Protein AF-A0AA36GPJ8-F1 (afdb_monomer_lite)

Sequence (557 aa):
MNWGPDTWRPYGQWTTEGPLRNTTWRPGPSGLHSSYLNSRSGFELRRTAYHPHPYAGVSFFNQTIPTPHADLPHHRSEFREARATITRGLFADFSENSIPDPLILNCEISAQKVDISWKPPTHLKTIRYLLEVQDKESGRKWVFDQSWAQTQRELRTTPGNTYCIRLECENVKDNSVIAAVYKEIKAVFSYDEMKQMYFKCVNFVGTQMQAFEVLYRCKPREYWDEIHACRDDIMEKYIKDNNGQPANRINGLISGLFFSARVYADGSLPTHSPFGNVRMLVPPGALLDPALNNFYFADFYCNYYTHYVTVVICRKGSETDNYCYTRLYQMNPEDNPFLTVIPPPHPHYPPTYWVNAGVWVEIYYTEDVPLWWGRFDNIQTTGAGTSKIGGLPNNKHCERCNLYPVPYPDEVVTLDDETGHGAGVADITVAEDTLNSTFRVLMNERKGDAAEEWEDVAEVICSLVDQVCEMDNEPKCSTSTSDANIDAALNTMDKELEKCRDLMVKKAANMLKEAVESIREERARIERSIKHVTLLQKLYGSRPPLLTAGGVSHSSP

Structure (mmCIF, N/CA/C/O backbone):
data_AF-A0AA36GPJ8-F1
#
_entry.id   AF-A0AA36GPJ8-F1
#
loop_
_atom_site.group_PDB
_atom_site.id
_atom_site.type_symbol
_atom_site.label_atom_id
_atom_site.label_alt_id
_atom_site.label_comp_id
_atom_site.label_asym_id
_atom_site.label_entity_id
_atom_site.label_seq_id
_atom_site.pdbx_PDB_ins_code
_atom_site.Cartn_x
_atom_site.Cartn_y
_atom_site.Cartn_z
_atom_site.occupancy
_atom_site.B_iso_or_equiv
_atom_site.auth_seq_id
_atom_site.auth_comp_id
_atom_site.auth_asym_id
_atom_site.auth_atom_id
_atom_site.pdbx_PDB_model_num
ATOM 1 N N . MET A 1 1 ? -32.977 -2.530 -13.465 1.00 28.33 1 MET A N 1
ATOM 2 C CA . MET A 1 1 ? -33.242 -3.471 -12.356 1.00 28.33 1 MET A CA 1
ATOM 3 C C . MET A 1 1 ? -32.530 -2.913 -11.140 1.00 28.33 1 MET A C 1
ATOM 5 O O . MET A 1 1 ? -31.311 -2.835 -11.168 1.00 28.33 1 MET A O 1
ATOM 9 N N . ASN A 1 2 ? -33.290 -2.421 -10.162 1.00 21.95 2 ASN A N 1
ATOM 10 C CA . ASN A 1 2 ? -32.754 -1.836 -8.933 1.00 21.95 2 ASN A CA 1
ATOM 11 C C . ASN A 1 2 ? -32.387 -2.962 -7.964 1.00 21.95 2 ASN A C 1
ATOM 13 O O . ASN A 1 2 ? -33.254 -3.765 -7.627 1.00 21.95 2 ASN A O 1
ATOM 17 N N . TRP A 1 3 ? -31.136 -2.996 -7.513 1.00 26.33 3 TRP A N 1
ATOM 18 C CA . TRP A 1 3 ? -30.706 -3.814 -6.382 1.00 26.33 3 TRP A CA 1
ATOM 19 C C . TRP A 1 3 ? -30.474 -2.875 -5.199 1.00 26.33 3 TRP A C 1
ATOM 21 O O . TRP A 1 3 ? -29.687 -1.936 -5.300 1.00 26.33 3 TRP A O 1
ATOM 31 N N . GLY A 1 4 ? -31.248 -3.072 -4.131 1.00 23.95 4 GLY A N 1
ATOM 32 C CA . GLY A 1 4 ? -31.147 -2.296 -2.898 1.00 23.95 4 GLY A CA 1
ATOM 33 C C . GLY A 1 4 ? -29.924 -2.692 -2.061 1.00 23.95 4 GLY A C 1
ATOM 34 O O . GLY A 1 4 ? -29.412 -3.804 -2.218 1.00 23.95 4 GLY A O 1
ATOM 35 N N . PRO A 1 5 ? -29.457 -1.803 -1.170 1.00 25.84 5 PRO A N 1
ATOM 36 C CA . PRO A 1 5 ? -28.436 -2.117 -0.188 1.00 25.84 5 PRO A CA 1
ATOM 37 C C . PRO A 1 5 ? -29.128 -2.828 0.973 1.00 25.84 5 PRO A C 1
ATOM 39 O O . PRO A 1 5 ? -30.003 -2.235 1.582 1.00 25.84 5 PRO A O 1
ATOM 42 N N . ASP A 1 6 ? -28.832 -4.109 1.185 1.00 28.61 6 ASP A N 1
ATOM 43 C CA . ASP A 1 6 ? -28.934 -4.822 2.471 1.00 28.61 6 ASP A CA 1
ATOM 44 C C . ASP A 1 6 ? -29.019 -6.324 2.201 1.00 28.61 6 ASP A C 1
ATOM 46 O O . ASP A 1 6 ? -30.068 -6.869 1.869 1.00 28.61 6 ASP A O 1
ATOM 50 N N . THR A 1 7 ? -27.876 -7.002 2.303 1.00 25.31 7 THR A N 1
ATOM 51 C CA . THR A 1 7 ? -27.748 -8.419 2.702 1.00 25.31 7 THR A CA 1
ATOM 52 C C . THR A 1 7 ? -26.260 -8.738 2.867 1.00 25.31 7 THR A C 1
ATOM 54 O O . THR A 1 7 ? -25.672 -9.545 2.154 1.00 25.31 7 THR A O 1
ATOM 57 N N . TRP A 1 8 ? -25.618 -8.074 3.830 1.00 26.31 8 TRP A N 1
ATOM 58 C CA . TRP A 1 8 ? -24.329 -8.524 4.352 1.00 26.31 8 TRP A CA 1
ATOM 59 C C . TRP A 1 8 ? -24.583 -9.647 5.365 1.00 26.31 8 TRP A C 1
ATOM 61 O O . TRP A 1 8 ? -25.318 -9.457 6.333 1.00 26.31 8 TRP A O 1
ATOM 71 N N . ARG A 1 9 ? -24.000 -10.830 5.140 1.00 23.62 9 ARG A N 1
ATOM 72 C CA . ARG A 1 9 ? -23.924 -11.899 6.149 1.00 23.62 9 ARG A CA 1
ATOM 73 C C . ARG A 1 9 ? -22.586 -11.775 6.894 1.00 23.62 9 ARG A C 1
ATOM 75 O O . ARG A 1 9 ? -21.575 -11.563 6.229 1.00 23.62 9 ARG A O 1
ATOM 82 N N . PRO A 1 10 ? -22.543 -11.909 8.232 1.00 26.97 10 PRO A N 1
ATOM 83 C CA . PRO A 1 10 ? -21.288 -11.887 8.972 1.00 26.97 10 PRO A CA 1
ATOM 84 C C . PRO A 1 10 ? -20.479 -13.163 8.723 1.00 26.97 10 PRO A C 1
ATOM 86 O O . PRO A 1 10 ? -21.039 -14.253 8.592 1.00 26.97 10 PRO A O 1
ATOM 89 N N . TYR A 1 11 ? -19.157 -13.001 8.696 1.00 29.98 11 TYR A N 1
ATOM 90 C CA . TYR A 1 11 ? -18.178 -14.081 8.674 1.00 29.98 11 TYR A CA 1
ATOM 91 C C . TYR A 1 11 ? -18.411 -15.078 9.816 1.00 29.98 11 TYR A C 1
ATOM 93 O O . TYR A 1 11 ? -18.603 -14.697 10.973 1.00 29.98 11 TYR A O 1
ATOM 101 N N . GLY A 1 12 ? -18.372 -16.364 9.464 1.00 24.89 12 GLY A N 1
ATOM 102 C CA . GLY A 1 12 ? -18.294 -17.466 10.410 1.00 24.89 12 GLY A CA 1
ATOM 103 C C . GLY A 1 12 ? -16.998 -17.409 11.217 1.00 24.89 12 GLY A C 1
ATOM 104 O O . GLY A 1 12 ? -15.948 -17.003 10.722 1.00 24.89 12 GLY A O 1
ATOM 105 N N . GLN A 1 13 ? -17.130 -17.803 12.479 1.00 24.88 13 GLN A N 1
ATOM 106 C CA . GLN A 1 13 ? -16.086 -17.911 13.488 1.00 24.88 13 GLN A CA 1
ATOM 107 C C . GLN A 1 13 ? -14.870 -18.683 12.962 1.00 24.88 13 GLN A C 1
ATOM 109 O O . GLN A 1 13 ? -14.983 -19.860 12.624 1.00 24.88 13 GLN A O 1
ATOM 114 N N . TRP A 1 14 ? -13.704 -18.038 12.963 1.00 27.98 14 TRP A N 1
ATOM 115 C CA . TRP A 1 14 ? -12.430 -18.741 12.903 1.00 27.98 14 TRP A CA 1
ATOM 116 C C . TRP A 1 14 ? -11.998 -19.097 14.320 1.00 27.98 14 TRP A C 1
ATOM 118 O O . TRP A 1 14 ? -11.825 -18.239 15.186 1.00 27.98 14 TRP A O 1
ATOM 128 N N . THR A 1 15 ? -11.866 -20.398 14.543 1.00 23.52 15 THR A N 1
ATOM 129 C CA . THR A 1 15 ? -11.144 -20.996 15.656 1.00 23.52 15 THR A CA 1
ATOM 130 C C . THR A 1 15 ? -9.688 -20.539 15.632 1.00 23.52 15 THR A C 1
ATOM 132 O O . THR A 1 15 ? -9.060 -20.469 14.580 1.00 23.52 15 THR A O 1
ATOM 135 N N . THR A 1 16 ? -9.166 -20.234 16.815 1.00 26.42 16 THR A N 1
ATOM 136 C CA . THR A 1 16 ? -7.776 -19.876 17.095 1.00 26.42 16 THR A CA 1
ATOM 137 C C . THR A 1 16 ? -6.805 -20.971 16.647 1.00 26.42 16 THR A C 1
ATOM 139 O O . THR A 1 16 ? -6.564 -21.920 17.391 1.00 26.42 16 THR A O 1
ATOM 142 N N . GLU A 1 17 ? -6.197 -20.806 15.477 1.00 22.75 17 GLU A N 1
ATOM 143 C CA . GLU A 1 17 ? -4.884 -21.371 15.169 1.00 22.75 17 GLU A CA 1
ATOM 144 C C . GLU A 1 17 ? -3.900 -20.204 15.028 1.00 22.75 17 GLU A C 1
ATOM 146 O O . GLU A 1 17 ? -4.160 -19.224 14.332 1.00 22.75 17 GLU A O 1
ATOM 151 N N . GLY A 1 18 ? -2.830 -20.252 15.824 1.00 25.39 18 GLY A N 1
ATOM 152 C CA . GLY A 1 18 ? -1.872 -19.162 15.985 1.00 25.39 18 GLY A CA 1
ATOM 153 C C . GLY A 1 18 ? -1.032 -18.880 14.732 1.00 25.39 18 GLY A C 1
ATOM 154 O O . GLY A 1 18 ? -1.095 -19.616 13.748 1.00 25.39 18 GLY A O 1
ATOM 155 N N . PRO A 1 19 ? -0.204 -17.822 14.765 1.00 25.02 19 PRO A N 1
ATOM 156 C CA . PRO A 1 19 ? 0.625 -17.439 13.632 1.00 25.02 19 PRO A CA 1
ATOM 157 C C . PRO A 1 19 ? 1.627 -18.555 13.318 1.00 25.02 19 PRO A C 1
ATOM 159 O O . PRO A 1 19 ? 2.519 -18.855 14.118 1.00 25.02 19 PRO A O 1
ATOM 162 N N . LEU A 1 20 ? 1.479 -19.169 12.142 1.00 23.58 20 LEU A N 1
ATOM 163 C CA . LEU A 1 20 ? 2.480 -20.066 11.580 1.00 23.58 20 LEU A CA 1
ATOM 164 C C . LEU A 1 20 ? 3.779 -19.277 11.394 1.00 23.58 20 LEU A C 1
ATOM 166 O O . LEU A 1 20 ? 3.882 -18.351 10.590 1.00 23.58 20 LEU A O 1
ATOM 170 N N . ARG A 1 21 ? 4.770 -19.647 12.203 1.00 26.72 21 ARG A N 1
ATOM 171 C CA . ARG A 1 21 ? 6.153 -19.196 12.103 1.00 26.72 21 ARG A CA 1
ATOM 172 C C . ARG A 1 21 ? 6.705 -19.617 10.741 1.00 26.72 21 ARG A C 1
ATOM 174 O O . ARG A 1 21 ? 6.877 -20.807 10.500 1.00 26.72 21 ARG A O 1
ATOM 181 N N . ASN A 1 22 ? 7.047 -18.655 9.889 1.00 26.55 22 ASN A N 1
ATOM 182 C CA . ASN A 1 22 ? 7.908 -18.911 8.738 1.00 26.55 22 ASN A CA 1
ATOM 183 C C . ASN A 1 22 ? 9.349 -19.068 9.241 1.00 26.55 22 ASN A C 1
ATOM 185 O O . ASN A 1 22 ? 10.052 -18.087 9.475 1.00 26.55 22 ASN A O 1
ATOM 189 N N . THR A 1 23 ? 9.770 -20.313 9.459 1.00 27.08 23 THR A N 1
ATOM 190 C CA . THR A 1 23 ? 11.176 -20.666 9.669 1.00 27.08 23 THR A CA 1
ATOM 191 C C . THR A 1 23 ? 11.819 -21.078 8.355 1.00 27.08 23 THR A C 1
ATOM 193 O O . THR A 1 23 ? 11.306 -21.905 7.609 1.00 27.08 23 THR A O 1
ATOM 196 N N . THR A 1 24 ? 12.975 -20.489 8.126 1.00 27.41 24 THR A N 1
ATOM 197 C CA . THR A 1 24 ? 13.921 -20.675 7.039 1.00 27.41 24 THR A CA 1
ATOM 198 C C . THR A 1 24 ? 14.596 -22.061 6.966 1.00 27.41 24 THR A C 1
ATOM 200 O O . THR A 1 24 ? 14.817 -22.714 7.982 1.00 27.41 24 THR A O 1
ATOM 203 N N . TRP A 1 25 ? 15.023 -22.410 5.741 1.00 27.30 25 TRP A N 1
ATOM 204 C CA . TRP A 1 25 ? 16.196 -23.213 5.327 1.00 27.30 25 TRP A CA 1
ATOM 205 C C . TRP A 1 25 ? 16.414 -24.641 5.885 1.00 27.30 25 TRP A C 1
ATOM 207 O O . TRP A 1 25 ? 16.981 -24.820 6.960 1.00 27.30 25 TRP A O 1
ATOM 217 N N . ARG A 1 26 ? 16.152 -25.656 5.039 1.00 26.22 26 ARG A N 1
ATOM 218 C CA . ARG A 1 26 ? 17.017 -26.829 4.722 1.00 26.22 26 ARG A CA 1
ATOM 219 C C . ARG A 1 26 ? 16.380 -27.649 3.577 1.00 26.22 26 ARG A C 1
ATOM 221 O O . ARG A 1 26 ? 15.192 -27.941 3.673 1.00 26.22 26 ARG A O 1
ATOM 228 N N . PRO A 1 27 ? 17.120 -28.075 2.534 1.00 30.73 27 PRO A N 1
ATOM 229 C CA . PRO A 1 27 ? 16.585 -28.974 1.515 1.00 30.73 27 PRO A CA 1
ATOM 230 C C . PRO A 1 27 ? 16.753 -30.440 1.941 1.00 30.73 27 PRO A C 1
ATOM 232 O O . PRO A 1 27 ? 17.835 -30.861 2.354 1.00 30.73 27 PRO A O 1
ATOM 235 N N . GLY A 1 28 ? 15.680 -31.221 1.821 1.00 25.05 28 GLY A N 1
ATOM 236 C CA . GLY A 1 28 ? 15.678 -32.682 1.921 1.00 25.05 28 GLY A CA 1
ATOM 237 C C . GLY A 1 28 ? 15.035 -33.287 0.664 1.00 25.05 28 GLY A C 1
ATOM 238 O O . GLY A 1 28 ? 14.145 -32.656 0.095 1.00 25.05 28 GLY A O 1
ATOM 239 N N . PRO A 1 29 ? 15.501 -34.448 0.172 1.00 29.59 29 PRO A N 1
ATOM 240 C CA . PRO A 1 29 ? 15.314 -34.835 -1.221 1.00 29.59 29 PRO A CA 1
ATOM 241 C C . PRO A 1 29 ? 14.025 -35.624 -1.494 1.00 29.59 29 PRO A C 1
ATOM 243 O O . PRO A 1 29 ? 13.555 -36.403 -0.669 1.00 29.59 29 PRO A O 1
ATOM 246 N N . SER A 1 30 ? 13.598 -35.512 -2.756 1.00 29.86 30 SER A N 1
ATOM 247 C CA . SER A 1 30 ? 12.789 -36.450 -3.552 1.00 29.86 30 SER A CA 1
ATOM 248 C C . SER A 1 30 ? 11.311 -36.674 -3.194 1.00 29.86 30 SER A C 1
ATOM 250 O O . SER A 1 30 ? 10.988 -37.374 -2.244 1.00 29.86 30 SER A O 1
ATOM 252 N N . GLY A 1 31 ? 10.442 -36.294 -4.140 1.00 26.23 31 GLY A N 1
ATOM 253 C CA . GLY A 1 31 ? 9.678 -37.305 -4.878 1.00 26.23 31 GLY A CA 1
ATOM 254 C C . GLY A 1 31 ? 8.149 -37.206 -4.851 1.00 26.23 31 GLY A C 1
ATOM 255 O O . GLY A 1 31 ? 7.532 -37.378 -3.811 1.00 26.23 31 GLY A O 1
ATOM 256 N N . LEU A 1 32 ? 7.598 -37.135 -6.071 1.00 26.08 32 LEU A N 1
ATOM 257 C CA . LEU A 1 32 ? 6.275 -37.590 -6.537 1.00 26.08 32 LEU A CA 1
ATOM 258 C C . LEU A 1 32 ? 5.095 -36.598 -6.530 1.00 26.08 32 LEU A C 1
ATOM 260 O O . LEU A 1 32 ? 4.365 -36.423 -5.562 1.00 26.08 32 LEU A O 1
ATOM 264 N N . HIS A 1 33 ? 4.876 -36.072 -7.741 1.00 26.88 33 HIS A N 1
ATOM 265 C CA . HIS A 1 33 ? 3.625 -35.582 -8.318 1.00 26.88 33 HIS A CA 1
ATOM 266 C C . HIS A 1 33 ? 2.390 -36.439 -7.991 1.00 26.88 33 HIS A C 1
ATOM 268 O O . HIS A 1 33 ? 2.420 -37.660 -8.142 1.00 26.88 33 HIS A O 1
ATOM 274 N N . SER A 1 34 ? 1.249 -35.772 -7.785 1.00 26.25 34 SER A N 1
ATOM 275 C CA . SER A 1 34 ? -0.029 -36.218 -8.355 1.00 26.25 34 SER A CA 1
ATOM 276 C C . SER A 1 34 ? -0.964 -35.029 -8.576 1.00 26.25 34 SER A C 1
ATOM 278 O O . SER A 1 34 ? -1.409 -34.379 -7.635 1.00 26.25 34 SER A O 1
ATOM 280 N N . SER A 1 35 ? -1.277 -34.772 -9.841 1.00 26.02 35 SER A N 1
ATOM 281 C CA . SER A 1 35 ? -2.313 -33.859 -10.318 1.00 26.02 35 SER A CA 1
ATOM 282 C C . SER A 1 35 ? -3.684 -34.543 -10.297 1.00 26.02 35 SER A C 1
ATOM 284 O O . SER A 1 35 ? -3.787 -35.720 -10.633 1.00 26.02 35 SER A O 1
ATOM 286 N N . TYR A 1 36 ? -4.749 -33.805 -9.966 1.00 25.28 36 TYR A N 1
ATOM 287 C CA . TYR A 1 36 ? -6.121 -34.200 -10.305 1.00 25.28 36 TYR A CA 1
ATOM 288 C C . TYR A 1 36 ? -6.951 -32.994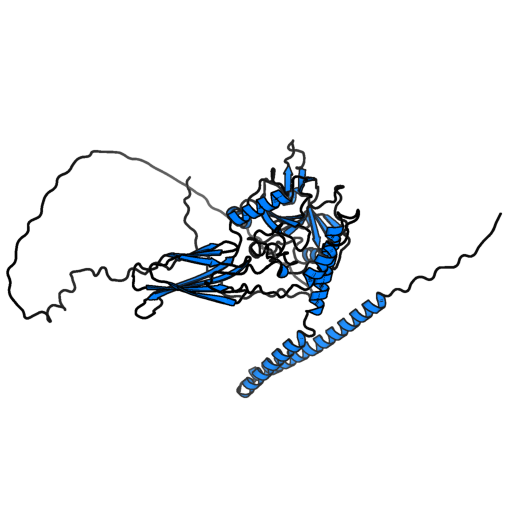 -10.760 1.00 25.28 36 TYR A C 1
ATOM 290 O O . TYR A 1 36 ? -7.217 -32.060 -10.010 1.00 25.28 36 TYR A O 1
ATOM 298 N N . LEU A 1 37 ? -7.352 -33.066 -12.029 1.00 25.42 37 LEU A N 1
ATOM 299 C CA . LEU A 1 37 ? -8.390 -32.284 -12.701 1.00 25.42 37 LEU A CA 1
ATOM 300 C C . LEU A 1 37 ? -9.774 -32.908 -12.448 1.00 25.42 37 LEU A C 1
ATOM 302 O O . LEU A 1 37 ? -9.873 -34.130 -12.403 1.00 25.42 37 LEU A O 1
ATOM 306 N N . ASN A 1 38 ? -10.826 -32.076 -12.387 1.00 27.28 38 ASN A N 1
ATOM 307 C CA . ASN A 1 38 ? -12.206 -32.306 -12.884 1.00 27.28 38 ASN A CA 1
ATOM 308 C C . ASN A 1 38 ? -13.022 -31.017 -12.609 1.00 27.28 38 ASN A C 1
ATOM 310 O O . ASN A 1 38 ? -13.070 -30.576 -11.471 1.00 27.28 38 ASN A O 1
ATOM 314 N N . SER A 1 39 ? -13.521 -30.214 -13.559 1.00 24.55 39 SER A N 1
ATOM 315 C CA . SER A 1 39 ? -14.475 -30.391 -14.678 1.00 24.55 39 SER A CA 1
ATOM 316 C C . SER A 1 39 ? -15.955 -30.662 -14.320 1.00 24.55 39 SER A C 1
ATOM 318 O O . SER A 1 39 ? -16.353 -31.802 -14.135 1.00 24.55 39 SER A O 1
ATOM 320 N N . ARG A 1 40 ? -16.753 -29.580 -14.452 1.00 27.27 40 ARG A N 1
ATOM 321 C CA . ARG A 1 40 ? -18.015 -29.403 -15.229 1.00 27.27 40 ARG A CA 1
ATOM 322 C C . ARG A 1 40 ? -19.423 -29.805 -14.720 1.00 27.27 40 ARG A C 1
ATOM 324 O O . ARG A 1 40 ? -19.670 -30.898 -14.231 1.00 27.27 40 ARG A O 1
ATOM 331 N N . SER A 1 41 ? -20.352 -28.939 -15.183 1.00 27.91 41 SER A N 1
ATOM 332 C CA . SER A 1 41 ? -21.809 -29.056 -15.474 1.00 27.91 41 SER A CA 1
ATOM 333 C C . SER A 1 41 ? -22.782 -28.719 -14.329 1.00 27.91 41 SER A C 1
ATOM 335 O O . SER A 1 41 ? -22.575 -29.161 -13.213 1.00 27.91 41 SER A O 1
ATOM 337 N N . GLY A 1 42 ? -23.848 -27.914 -14.469 1.00 24.28 42 GLY A N 1
ATOM 338 C CA . GLY A 1 42 ? -24.507 -27.268 -15.615 1.00 24.28 42 GLY A CA 1
ATOM 339 C C . GLY A 1 42 ? -25.914 -27.837 -15.835 1.00 24.28 42 GLY A C 1
ATOM 340 O O . GLY A 1 42 ? -25.991 -28.973 -16.272 1.00 24.28 42 GLY A O 1
ATOM 341 N N . PHE A 1 43 ? -26.990 -27.071 -15.579 1.00 25.98 43 PHE A N 1
ATOM 342 C CA . PHE A 1 43 ? -28.328 -27.274 -16.176 1.00 25.98 43 PHE A CA 1
ATOM 343 C C . PHE A 1 43 ? -29.230 -26.023 -16.042 1.00 25.98 43 PHE A C 1
ATOM 345 O O . PHE A 1 43 ? -29.501 -25.545 -14.943 1.00 25.98 43 PHE A O 1
ATOM 352 N N . GLU A 1 44 ? -29.707 -25.523 -17.188 1.00 26.38 44 GLU A N 1
ATOM 353 C CA . GLU A 1 44 ? -30.884 -24.656 -17.375 1.00 26.38 44 GLU A CA 1
ATOM 354 C C . GLU A 1 44 ? -32.162 -25.513 -17.523 1.00 26.38 44 GLU A C 1
ATOM 356 O O . GLU A 1 44 ? -32.064 -26.624 -18.038 1.00 26.38 44 GLU A O 1
ATOM 361 N N . LEU A 1 45 ? -33.358 -24.976 -17.210 1.00 28.77 45 LEU A N 1
ATOM 362 C CA . LEU A 1 45 ? -34.432 -24.679 -18.195 1.00 28.77 45 LEU A CA 1
ATOM 363 C C . LEU A 1 45 ? -35.782 -24.244 -17.550 1.00 28.77 45 LEU A C 1
ATOM 365 O O . LEU A 1 45 ? -36.348 -24.995 -16.768 1.00 28.77 45 LEU A O 1
ATOM 369 N N . ARG A 1 46 ? -36.329 -23.113 -18.062 1.00 28.27 46 ARG A N 1
ATOM 370 C CA . ARG A 1 46 ? -37.741 -22.809 -18.484 1.00 28.27 46 ARG A CA 1
ATOM 371 C C . ARG A 1 46 ? -38.930 -22.937 -17.497 1.00 28.27 46 ARG A C 1
ATOM 373 O O . ARG A 1 46 ? -38.945 -23.812 -16.659 1.00 28.27 46 ARG A O 1
ATOM 380 N N . ARG A 1 47 ? -40.084 -22.252 -17.645 1.00 27.25 47 ARG A N 1
ATOM 381 C CA . ARG A 1 47 ? -40.623 -21.007 -18.282 1.00 27.25 47 ARG A CA 1
ATOM 382 C C . ARG A 1 47 ? -42.160 -20.977 -17.989 1.00 27.25 47 ARG A C 1
ATOM 384 O O . ARG A 1 47 ? -42.689 -21.991 -17.563 1.00 27.25 47 ARG A O 1
ATOM 391 N N . THR A 1 48 ? -42.830 -19.871 -18.374 1.00 28.03 48 THR A N 1
ATOM 392 C CA . THR A 1 48 ? -44.294 -19.593 -18.580 1.00 28.03 48 THR A CA 1
ATOM 393 C C . THR A 1 48 ? -45.148 -19.246 -17.342 1.00 28.03 48 THR A C 1
ATOM 395 O O . THR A 1 48 ? -45.219 -20.063 -16.440 1.00 28.03 48 THR A O 1
ATOM 398 N N . ALA A 1 49 ? -45.732 -18.046 -17.137 1.00 27.27 49 ALA A N 1
ATOM 399 C CA . ALA A 1 49 ? -46.559 -17.089 -17.925 1.00 27.27 49 ALA A CA 1
ATOM 400 C C . ALA A 1 49 ? -48.085 -17.352 -17.838 1.00 27.27 49 ALA A C 1
ATOM 402 O O . ALA A 1 49 ? -48.495 -18.433 -18.229 1.00 27.27 49 ALA A O 1
ATOM 403 N N . TYR A 1 50 ? -48.887 -16.375 -17.357 1.00 26.19 50 TYR A N 1
ATOM 404 C CA . TYR A 1 50 ? -50.134 -15.814 -17.952 1.00 26.19 50 TYR A CA 1
ATOM 405 C C . TYR A 1 50 ? -50.874 -14.824 -16.993 1.00 26.19 50 TYR A C 1
ATOM 407 O O . TYR A 1 50 ? -50.924 -15.026 -15.786 1.00 26.19 50 TYR A O 1
ATOM 415 N N . HIS A 1 51 ? -51.392 -13.737 -17.588 1.00 27.00 51 HIS A N 1
ATOM 416 C CA . HIS A 1 51 ? -52.157 -12.550 -17.105 1.00 27.00 51 HIS A CA 1
ATOM 417 C C . HIS A 1 51 ? -53.655 -12.837 -16.739 1.00 27.00 51 HIS A C 1
ATOM 419 O O . HIS A 1 51 ? -54.011 -14.011 -16.810 1.00 27.00 51 HIS A O 1
ATOM 425 N N . PRO A 1 52 ? -54.613 -11.866 -16.556 1.00 44.00 52 PRO A N 1
ATOM 426 C CA . PRO A 1 52 ? -54.615 -10.427 -16.154 1.00 44.00 52 PRO A CA 1
ATOM 427 C C . PRO A 1 52 ? -55.707 -9.991 -15.101 1.00 44.00 52 PRO A C 1
ATOM 429 O O . PRO A 1 52 ? -56.613 -10.737 -14.759 1.00 44.00 52 PRO A O 1
ATOM 432 N N . HIS A 1 53 ? -55.603 -8.714 -14.677 1.00 30.44 53 HIS A N 1
ATOM 433 C CA . HIS A 1 53 ? -56.553 -7.694 -14.127 1.00 30.44 53 HIS A CA 1
ATOM 434 C C . HIS A 1 53 ? -58.073 -7.751 -14.494 1.00 30.44 53 HIS A C 1
ATOM 436 O O . HIS A 1 53 ? -58.378 -8.377 -15.508 1.00 30.44 53 HIS A O 1
ATOM 442 N N . PRO A 1 54 ? -59.028 -7.050 -13.789 1.00 44.62 54 PRO A N 1
ATOM 443 C CA . PRO A 1 54 ? -59.114 -5.561 -13.739 1.00 44.62 54 PRO A CA 1
ATOM 444 C C . PRO A 1 54 ? -59.809 -4.843 -12.533 1.00 44.62 54 PRO A C 1
ATOM 446 O O . PRO A 1 54 ? -60.181 -5.438 -11.530 1.00 44.62 54 PRO A O 1
ATOM 449 N N . TYR A 1 55 ? -59.880 -3.509 -12.693 1.00 29.92 55 TYR A N 1
ATOM 450 C CA . TYR A 1 55 ? -60.254 -2.341 -11.864 1.00 29.92 55 TYR A CA 1
ATOM 451 C C . TYR A 1 55 ? -61.667 -2.233 -11.238 1.00 29.92 55 TYR A C 1
ATOM 453 O O . TYR A 1 55 ? -62.637 -2.673 -11.843 1.00 29.92 55 TYR A O 1
ATOM 461 N N . ALA A 1 56 ? -61.758 -1.454 -10.138 1.00 28.97 56 ALA A N 1
ATOM 462 C CA . ALA A 1 56 ? -62.666 -0.307 -9.826 1.00 28.97 56 ALA A CA 1
ATOM 463 C C . ALA A 1 56 ? -62.662 -0.095 -8.282 1.00 28.97 56 ALA A C 1
ATOM 465 O O . ALA A 1 56 ? -62.635 -1.079 -7.560 1.00 28.97 56 ALA A O 1
ATOM 466 N N . GLY A 1 57 ? -62.624 1.072 -7.627 1.00 26.83 57 GLY A N 1
ATOM 467 C CA . GLY A 1 57 ? -62.996 2.447 -7.957 1.00 26.83 57 GLY A CA 1
ATOM 468 C C . GLY A 1 57 ? -64.206 2.874 -7.101 1.00 26.83 57 GLY A C 1
ATOM 469 O O . GLY A 1 57 ? -65.271 2.310 -7.313 1.00 26.83 57 GLY A O 1
ATOM 470 N N . VAL A 1 58 ? -64.035 3.860 -6.195 1.00 28.78 58 VAL A N 1
ATOM 471 C CA . VAL A 1 58 ? -65.003 4.889 -5.695 1.00 28.78 58 VAL A CA 1
ATOM 472 C C . VAL A 1 58 ? -64.915 5.158 -4.172 1.00 28.78 58 VAL A C 1
ATOM 474 O O . VAL A 1 58 ? -64.933 4.257 -3.340 1.00 28.78 58 VAL A O 1
ATOM 477 N N . SER A 1 59 ? -64.828 6.454 -3.855 1.00 27.52 59 SER A N 1
ATOM 478 C CA . SER A 1 59 ? -64.725 7.137 -2.554 1.00 27.52 59 SER A CA 1
ATOM 479 C C . SER A 1 59 ? -66.089 7.436 -1.893 1.00 27.52 59 SER A C 1
ATOM 481 O O . SER A 1 59 ? -67.078 7.520 -2.612 1.00 27.52 59 SER A O 1
ATOM 483 N N . PHE A 1 60 ? -66.131 7.704 -0.570 1.00 28.55 60 PHE A N 1
ATOM 484 C CA . PHE A 1 60 ? -66.554 8.988 0.062 1.00 28.55 60 PHE A CA 1
ATOM 485 C C . PHE A 1 60 ? -66.988 8.899 1.559 1.00 28.55 60 PHE A C 1
ATOM 487 O O . PHE A 1 60 ? -67.778 8.048 1.940 1.00 28.55 60 PHE A O 1
ATOM 494 N N . PHE A 1 61 ? -66.476 9.876 2.333 1.00 28.48 61 PHE A N 1
ATOM 495 C CA . PHE A 1 61 ? -66.970 10.639 3.513 1.00 28.48 61 PHE A CA 1
ATOM 496 C C . PHE A 1 61 ? -67.502 10.032 4.844 1.00 28.48 61 PHE A C 1
ATOM 498 O O . PHE A 1 61 ? -68.535 9.382 4.900 1.00 28.48 61 PHE A O 1
ATOM 505 N N . ASN A 1 62 ? -66.820 10.466 5.928 1.00 29.17 62 ASN A N 1
ATOM 506 C CA . ASN A 1 62 ? -67.248 11.016 7.239 1.00 29.17 62 ASN A CA 1
ATOM 507 C C . ASN A 1 62 ? -68.631 10.692 7.842 1.00 29.17 62 ASN A C 1
ATOM 509 O O . ASN A 1 62 ? -69.642 11.076 7.266 1.00 29.17 62 ASN A O 1
ATOM 513 N N . GLN A 1 63 ? -68.643 10.296 9.130 1.00 28.61 63 GLN A N 1
ATOM 514 C CA . GLN A 1 63 ? -69.277 11.052 10.238 1.00 28.61 63 GLN A CA 1
ATOM 515 C C . GLN A 1 63 ? -68.988 10.443 11.631 1.00 28.61 63 GLN A C 1
ATOM 517 O O . GLN A 1 63 ? -68.668 9.267 11.770 1.00 28.61 63 GLN A O 1
ATOM 522 N N . THR A 1 64 ? -69.043 11.308 12.645 1.00 29.48 64 THR A N 1
ATOM 523 C CA . THR A 1 64 ? -68.630 11.176 14.054 1.00 29.48 64 THR A CA 1
ATOM 524 C C . THR A 1 64 ? -69.807 10.921 15.028 1.00 29.48 64 THR A C 1
ATOM 526 O O . THR A 1 64 ? -70.966 11.052 14.644 1.00 29.48 64 THR A O 1
ATOM 529 N N . ILE A 1 65 ? -69.454 10.764 16.325 1.00 31.27 65 ILE A N 1
ATOM 530 C CA . ILE A 1 65 ? -70.215 11.019 17.591 1.00 31.27 65 ILE A CA 1
ATOM 531 C C . ILE A 1 65 ? -70.963 9.781 18.219 1.00 31.27 65 ILE A C 1
ATOM 533 O O . ILE A 1 65 ? -71.367 8.902 17.465 1.00 31.27 65 ILE A O 1
ATOM 537 N N . PRO A 1 66 ? -71.267 9.697 19.551 1.00 37.53 66 PRO A N 1
ATOM 538 C CA . PRO A 1 66 ? -70.426 9.489 20.762 1.00 37.53 66 PRO A CA 1
ATOM 539 C C . PRO A 1 66 ? -70.863 8.318 21.705 1.00 37.53 66 PRO A C 1
ATOM 541 O O . PRO A 1 66 ? -71.890 7.671 21.527 1.00 37.53 66 PRO A O 1
ATOM 544 N N . THR A 1 67 ? -70.077 8.131 22.775 1.00 36.44 67 THR A N 1
ATOM 545 C CA . THR A 1 67 ? -70.265 7.341 24.018 1.00 36.44 67 THR A CA 1
ATOM 546 C C . THR A 1 67 ? -71.492 7.690 24.885 1.00 36.44 67 THR A C 1
ATOM 548 O O . THR A 1 67 ? -71.970 8.824 24.845 1.00 36.44 67 THR A O 1
ATOM 551 N N . PRO A 1 68 ? -71.881 6.791 25.820 1.00 35.53 68 PRO A N 1
ATOM 552 C CA . PRO A 1 68 ? -72.528 7.185 27.072 1.00 35.53 68 PRO A CA 1
ATOM 553 C C . PRO A 1 68 ? -71.764 6.729 28.336 1.00 35.53 68 PRO A C 1
ATOM 555 O O . PRO A 1 68 ? -71.248 5.615 28.420 1.00 35.53 68 PRO A O 1
ATOM 558 N N . HIS A 1 69 ? -71.736 7.619 29.332 1.00 33.66 69 HIS A N 1
ATOM 559 C CA . HIS A 1 69 ? -71.368 7.376 30.733 1.00 33.66 69 HIS A CA 1
ATOM 560 C C . HIS A 1 69 ? -72.556 6.805 31.530 1.00 33.66 69 HIS A C 1
ATOM 562 O O . HIS A 1 69 ? -73.702 7.118 31.210 1.00 33.66 69 HIS A O 1
ATOM 568 N N . ALA A 1 70 ? -72.283 6.075 32.620 1.00 32.00 70 ALA A N 1
ATOM 569 C CA . ALA A 1 70 ? -73.192 5.954 33.766 1.00 32.00 70 ALA A CA 1
ATOM 570 C C . ALA A 1 70 ? -72.440 5.605 35.070 1.00 32.00 70 ALA A C 1
ATOM 572 O O . ALA A 1 70 ? -71.446 4.879 35.056 1.00 32.00 70 ALA A O 1
ATOM 573 N N . ASP A 1 71 ? -72.950 6.171 36.162 1.00 30.34 71 ASP A N 1
ATOM 574 C CA . ASP A 1 71 ? -72.373 6.352 37.497 1.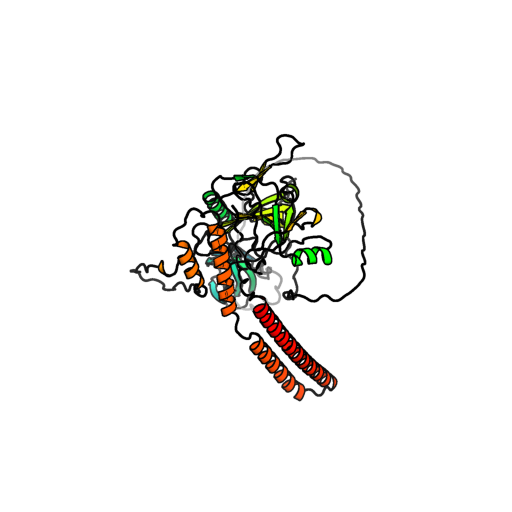00 30.34 71 ASP A CA 1
ATOM 575 C C . ASP A 1 71 ? -72.496 5.164 38.487 1.00 30.34 71 ASP A C 1
ATOM 577 O O . ASP A 1 71 ? -73.235 4.203 38.285 1.00 30.34 71 ASP A O 1
ATOM 581 N N . LEU A 1 72 ? -71.745 5.305 39.592 1.00 34.44 72 LEU A N 1
ATOM 582 C CA . LEU A 1 72 ? -71.595 4.488 40.819 1.00 34.44 72 LEU A CA 1
ATOM 583 C C . LEU A 1 72 ? -72.894 4.235 41.635 1.00 34.44 72 LEU A C 1
ATOM 585 O O . LEU A 1 72 ? -73.870 4.966 41.479 1.00 34.44 72 LEU A O 1
ATOM 589 N N . PRO A 1 73 ? -72.893 3.275 42.600 1.00 38.09 73 PRO A N 1
ATOM 590 C CA . PRO A 1 73 ? -72.689 3.666 44.012 1.00 38.09 73 PRO A CA 1
ATOM 591 C C . PRO A 1 73 ? -71.891 2.674 44.904 1.00 38.09 73 PRO A C 1
ATOM 593 O O . PRO A 1 73 ? -71.676 1.508 44.589 1.00 38.09 73 PRO A O 1
ATOM 596 N N . HIS A 1 74 ? -71.447 3.196 46.054 1.00 37.28 74 HIS A N 1
ATOM 597 C CA . HIS A 1 74 ? -70.571 2.618 47.084 1.00 37.28 74 HIS A CA 1
ATOM 598 C C . HIS A 1 74 ? -71.122 1.428 47.904 1.00 37.28 74 HIS A C 1
ATOM 600 O O . HIS A 1 74 ? -72.240 1.498 48.404 1.00 37.28 74 HIS A O 1
ATOM 606 N N . HIS A 1 75 ? -70.255 0.455 48.243 1.00 31.33 75 HIS A N 1
ATOM 607 C CA . HIS A 1 75 ? -70.174 -0.105 49.606 1.00 31.33 75 HIS A CA 1
ATOM 608 C C . HIS A 1 75 ? -68.796 -0.728 49.924 1.00 31.33 75 HIS A C 1
ATOM 610 O O . HIS A 1 75 ? -68.109 -1.272 49.062 1.00 31.33 75 HIS A O 1
ATOM 616 N N . ARG A 1 76 ? -68.392 -0.569 51.187 1.00 32.06 76 ARG A N 1
ATOM 617 C CA . ARG A 1 76 ? -67.087 -0.845 51.815 1.00 32.06 76 ARG A CA 1
ATOM 618 C C . ARG A 1 76 ? -66.755 -2.339 51.978 1.00 32.06 76 ARG A C 1
ATOM 620 O O . ARG A 1 76 ? -67.622 -3.090 52.390 1.00 32.06 76 ARG A O 1
ATOM 627 N N . SER A 1 77 ? -65.458 -2.626 51.800 1.00 40.34 77 SER A N 1
ATOM 628 C CA . SER A 1 77 ? -64.534 -3.470 52.596 1.00 40.34 77 SER A CA 1
ATOM 629 C C . SER A 1 77 ? -64.918 -4.901 53.007 1.00 40.34 77 SER A C 1
ATOM 631 O O . SER A 1 77 ? -65.981 -5.133 53.554 1.00 40.34 77 SER A O 1
ATOM 633 N N . GLU A 1 78 ? -63.908 -5.776 52.886 1.00 33.84 78 GLU A N 1
ATOM 634 C CA . GLU A 1 78 ? -63.794 -7.190 53.300 1.00 33.84 78 GLU A CA 1
ATOM 635 C C . GLU A 1 78 ? -64.089 -8.196 52.180 1.00 33.84 78 GLU A C 1
ATOM 637 O O . GLU A 1 78 ? -65.233 -8.421 51.828 1.00 33.84 78 GLU A O 1
ATOM 642 N N . PHE A 1 79 ? -63.001 -8.739 51.603 1.00 32.59 79 PHE A N 1
ATOM 643 C CA . PHE A 1 79 ? -62.844 -9.901 50.691 1.00 32.59 79 PHE A CA 1
ATOM 644 C C . PHE A 1 79 ? -61.842 -9.628 49.546 1.00 32.59 79 PHE A C 1
ATOM 646 O O . PHE A 1 79 ? -62.080 -9.978 48.389 1.00 32.59 79 PHE A O 1
ATOM 653 N N . ARG A 1 80 ? -60.686 -9.005 49.837 1.00 34.97 80 ARG A N 1
ATOM 654 C CA . ARG A 1 80 ? -59.639 -8.754 48.821 1.00 34.97 80 ARG A CA 1
ATOM 655 C C . ARG A 1 80 ? -58.511 -9.789 48.761 1.00 34.97 80 ARG A C 1
ATOM 657 O O . ARG A 1 80 ? -57.675 -9.680 47.875 1.00 34.97 80 ARG A O 1
ATOM 664 N N . GLU A 1 81 ? -58.520 -10.814 49.611 1.00 39.16 81 GLU A N 1
ATOM 665 C CA . GLU A 1 81 ? -57.484 -11.864 49.591 1.00 39.16 81 GLU A CA 1
ATOM 666 C C . GLU A 1 81 ? -57.905 -13.169 48.901 1.00 39.16 81 GLU A C 1
ATOM 668 O O . GLU A 1 81 ? -57.048 -13.939 48.488 1.00 39.16 81 GLU A O 1
ATOM 673 N N . ALA A 1 82 ? -59.200 -13.404 48.663 1.00 32.50 82 ALA A N 1
ATOM 674 C CA . ALA A 1 82 ? -59.671 -14.679 48.100 1.00 32.50 82 ALA A CA 1
ATOM 675 C C . ALA A 1 82 ? -60.020 -14.645 46.596 1.00 32.50 82 ALA A C 1
ATOM 677 O O . ALA A 1 82 ? -60.440 -15.655 46.036 1.00 32.50 82 ALA A O 1
ATOM 678 N N . ARG A 1 83 ? -59.850 -13.501 45.911 1.00 31.50 83 ARG A N 1
ATOM 679 C CA . ARG A 1 83 ? -60.132 -13.360 44.462 1.00 31.50 83 ARG A CA 1
ATOM 680 C C . ARG A 1 83 ? -58.900 -13.135 43.580 1.00 31.50 83 ARG A C 1
ATOM 682 O O . ARG A 1 83 ? -59.027 -13.156 42.358 1.00 31.50 83 ARG A O 1
ATOM 689 N N . ALA A 1 84 ? -57.712 -12.996 44.170 1.00 33.91 84 ALA A N 1
ATOM 690 C CA . ALA A 1 84 ? -56.464 -12.854 43.416 1.00 33.91 84 ALA A CA 1
ATOM 691 C C . ALA A 1 84 ? -56.058 -14.141 42.668 1.00 33.91 84 ALA A C 1
ATOM 693 O O . ALA A 1 84 ? -55.268 -14.085 41.733 1.00 33.91 84 ALA A O 1
ATOM 694 N N . THR A 1 85 ? -56.630 -15.296 43.021 1.00 38.31 85 THR A N 1
ATOM 695 C CA . THR A 1 85 ? -56.198 -16.595 42.476 1.00 38.31 85 THR A CA 1
ATOM 696 C C . THR A 1 85 ? -57.075 -17.121 41.327 1.00 38.31 85 THR A C 1
ATOM 698 O O . THR A 1 85 ? -56.680 -18.076 40.668 1.00 38.31 85 THR A O 1
ATOM 701 N N . ILE A 1 86 ? -58.243 -16.520 41.036 1.00 37.56 86 ILE A N 1
ATOM 702 C CA . ILE A 1 86 ? -59.232 -17.086 40.077 1.00 37.56 86 ILE A CA 1
ATOM 703 C C . ILE A 1 86 ? -59.673 -16.080 38.986 1.00 37.56 86 ILE A C 1
ATOM 705 O O . ILE A 1 86 ? -60.645 -16.290 38.273 1.00 37.56 86 ILE A O 1
ATOM 709 N N . THR A 1 87 ? -58.915 -15.003 38.766 1.00 31.62 87 THR A N 1
ATOM 710 C CA . THR A 1 87 ? -59.127 -14.096 37.612 1.00 31.62 87 THR A CA 1
ATOM 711 C C . THR A 1 87 ? -57.850 -13.937 36.789 1.00 31.62 87 THR A C 1
ATOM 713 O O . THR A 1 87 ? -57.459 -12.848 36.392 1.00 31.62 87 THR A O 1
ATOM 716 N N . ARG A 1 88 ? -57.186 -15.066 36.525 1.00 37.09 88 ARG A N 1
ATOM 717 C CA . ARG A 1 88 ? -55.967 -15.197 35.710 1.00 37.09 88 ARG A CA 1
ATOM 718 C C . ARG A 1 88 ? -56.260 -15.117 34.198 1.00 37.09 88 ARG A C 1
ATOM 720 O O . ARG A 1 88 ? -55.732 -15.905 33.424 1.00 37.09 88 ARG A O 1
ATOM 727 N N . GLY A 1 89 ? -57.168 -14.229 33.793 1.00 35.59 89 GLY A N 1
ATOM 728 C CA . GLY A 1 89 ? -57.734 -14.232 32.439 1.00 35.59 89 GLY A CA 1
ATOM 729 C C . GLY A 1 89 ? -58.168 -12.878 31.881 1.00 35.59 89 GLY A C 1
ATOM 730 O O . GLY A 1 89 ? -58.911 -12.862 30.907 1.00 35.59 89 GLY A O 1
ATOM 731 N N . LEU A 1 90 ? -57.736 -11.758 32.468 1.00 40.66 90 LEU A N 1
ATOM 732 C CA . LEU A 1 90 ? -57.880 -10.411 31.902 1.00 40.66 90 LEU A CA 1
ATOM 733 C C . LEU A 1 90 ? -56.617 -9.602 32.237 1.00 40.66 90 LEU A C 1
ATOM 735 O O . LEU A 1 90 ? -56.159 -9.651 33.374 1.00 40.66 90 LEU A O 1
ATOM 739 N N . PHE A 1 91 ? -56.125 -8.852 31.245 1.00 33.25 91 PHE A N 1
ATOM 740 C CA . PHE A 1 91 ? -54.829 -8.159 31.141 1.00 33.25 91 PHE A CA 1
ATOM 741 C C . PHE A 1 91 ? -53.667 -9.067 30.730 1.00 33.25 91 PHE A C 1
ATOM 743 O O . PHE A 1 91 ? -52.977 -9.657 31.551 1.00 33.25 91 PHE A O 1
ATOM 750 N N . ALA A 1 92 ? -53.449 -9.142 29.413 1.00 35.00 92 ALA A N 1
ATOM 751 C CA . ALA A 1 92 ? -52.130 -9.432 28.881 1.00 35.00 92 ALA A CA 1
ATOM 752 C C . ALA A 1 92 ? -51.156 -8.422 29.500 1.00 35.00 92 ALA A C 1
ATOM 754 O O . ALA A 1 92 ? -51.285 -7.212 29.294 1.00 35.00 92 ALA A O 1
ATOM 755 N N . ASP A 1 93 ? -50.240 -8.931 30.313 1.00 36.06 93 ASP A N 1
ATOM 756 C CA . ASP A 1 93 ? -49.084 -8.195 30.779 1.00 36.06 93 ASP A CA 1
ATOM 757 C C . ASP A 1 93 ? -48.272 -7.824 29.530 1.00 36.06 93 ASP A C 1
ATOM 759 O O . ASP A 1 93 ? -47.561 -8.646 28.962 1.00 36.06 93 ASP A O 1
ATOM 763 N N . PHE A 1 94 ? -48.370 -6.576 29.065 1.00 38.44 94 PHE A N 1
ATOM 764 C CA . PHE A 1 94 ? -47.466 -6.036 28.037 1.00 38.44 94 PHE A CA 1
ATOM 765 C C . PHE A 1 94 ? -46.030 -5.845 28.577 1.00 38.44 94 PHE A C 1
ATOM 767 O O . PHE A 1 94 ? -45.235 -5.114 27.992 1.00 38.44 94 PHE A O 1
ATOM 774 N N . SER A 1 95 ? -45.703 -6.466 29.714 1.00 44.31 95 SER A N 1
ATOM 775 C CA . SER A 1 95 ? -44.416 -6.389 30.396 1.00 44.31 95 SER A CA 1
ATOM 776 C C . SER A 1 95 ? -43.556 -7.654 30.240 1.00 44.31 95 SER A C 1
ATOM 778 O O . SER A 1 95 ? -42.409 -7.654 30.683 1.00 44.31 95 SER A O 1
ATOM 780 N N . GLU A 1 96 ? -44.034 -8.702 29.556 1.00 41.38 96 GLU A N 1
ATOM 781 C CA . GLU A 1 96 ? -43.237 -9.910 29.309 1.00 41.38 96 GLU A CA 1
ATOM 782 C C . GLU A 1 96 ? -42.397 -9.821 28.022 1.00 41.38 96 GLU A C 1
ATOM 784 O O . GLU A 1 96 ? -42.857 -10.056 26.908 1.00 41.38 96 GLU A O 1
ATOM 789 N N . ASN A 1 97 ? -41.110 -9.534 28.236 1.00 47.38 97 ASN A N 1
ATOM 790 C CA . ASN A 1 97 ? -39.963 -10.095 27.518 1.00 47.38 97 ASN A CA 1
ATOM 791 C C . ASN A 1 97 ? -39.973 -9.985 25.984 1.00 47.38 97 ASN A C 1
ATOM 793 O O . ASN A 1 97 ? -39.827 -10.984 25.275 1.00 47.38 97 ASN A O 1
ATOM 797 N N . SER A 1 98 ? -39.996 -8.759 25.455 1.00 49.72 98 SER A N 1
ATOM 798 C CA . SER A 1 98 ? -39.305 -8.524 24.184 1.00 49.72 98 SER A CA 1
ATOM 799 C C . SER A 1 98 ? -37.828 -8.855 24.400 1.00 49.72 98 SER A C 1
ATOM 801 O O . SER A 1 98 ? -37.190 -8.253 25.268 1.00 49.72 98 SER A O 1
ATOM 803 N N . ILE A 1 99 ? -37.303 -9.829 23.655 1.00 56.62 99 ILE A N 1
ATOM 804 C CA . ILE A 1 99 ? -35.866 -10.120 23.602 1.00 56.62 99 ILE A CA 1
ATOM 805 C C . ILE A 1 99 ? -35.151 -8.772 23.408 1.00 56.62 99 ILE A C 1
ATOM 807 O O . ILE A 1 99 ? -35.519 -8.063 22.470 1.00 56.62 99 ILE A O 1
ATOM 811 N N . PRO A 1 100 ? -34.227 -8.367 24.304 1.00 62.03 100 PRO A N 1
ATOM 812 C CA . PRO A 1 100 ? -33.541 -7.091 24.160 1.00 62.03 100 PRO A CA 1
ATOM 813 C C . PRO A 1 100 ? -32.852 -7.049 22.799 1.00 62.03 100 PRO A C 1
ATOM 815 O O . PRO A 1 100 ? -32.250 -8.041 22.374 1.00 62.03 100 PRO A O 1
ATOM 818 N N . ASP A 1 101 ? -32.968 -5.913 22.115 1.00 74.56 101 ASP A N 1
ATOM 819 C CA . ASP A 1 101 ? -32.292 -5.717 20.840 1.00 74.56 101 ASP A CA 1
ATOM 820 C C . ASP A 1 101 ? -30.782 -5.924 21.036 1.00 74.56 101 ASP A C 1
ATOM 822 O O . ASP A 1 101 ? -30.246 -5.647 22.115 1.00 74.56 101 ASP A O 1
ATOM 826 N N . PRO A 1 102 ? -30.055 -6.430 20.029 1.00 82.62 102 PRO A N 1
ATOM 827 C CA . PRO A 1 102 ? -28.616 -6.582 20.154 1.00 82.62 102 PRO A CA 1
ATOM 828 C C . PRO A 1 102 ? -27.963 -5.216 20.397 1.00 82.62 102 PRO A C 1
ATOM 830 O O . PRO A 1 102 ? -28.284 -4.226 19.738 1.00 82.62 102 PRO A O 1
ATOM 833 N N . LEU A 1 103 ? -27.001 -5.171 21.319 1.00 89.69 103 LEU A N 1
ATOM 834 C CA . LEU A 1 103 ? -26.149 -4.003 21.513 1.00 89.69 103 LEU A CA 1
ATOM 835 C C . LEU A 1 103 ? -25.243 -3.848 20.281 1.00 89.69 103 LEU A C 1
ATOM 837 O O . LEU A 1 103 ? -24.296 -4.610 20.093 1.00 89.69 103 LEU A O 1
ATOM 841 N N . ILE A 1 104 ? -25.553 -2.877 19.421 1.00 90.12 104 ILE A N 1
ATOM 842 C CA . ILE A 1 104 ? -24.820 -2.639 18.169 1.00 90.12 104 ILE A CA 1
ATOM 843 C C . ILE A 1 104 ? -23.799 -1.527 18.388 1.00 90.12 104 ILE A C 1
ATOM 845 O O . ILE A 1 104 ? -24.183 -0.415 18.745 1.00 90.12 104 ILE A O 1
ATOM 849 N N . LEU A 1 105 ? -22.525 -1.821 18.114 1.00 93.94 105 LEU A N 1
ATOM 850 C CA . LEU A 1 105 ? -21.403 -0.886 18.196 1.00 93.94 105 LEU A CA 1
ATOM 851 C C . LEU A 1 105 ? -20.930 -0.447 16.804 1.00 93.94 105 LEU A C 1
ATOM 853 O O . LEU A 1 105 ? -20.447 -1.251 16.000 1.00 93.94 105 LEU A O 1
ATOM 857 N N . ASN A 1 106 ? -20.983 0.855 16.562 1.00 94.75 106 ASN A N 1
ATOM 858 C CA . ASN A 1 106 ? -20.476 1.512 15.369 1.00 94.75 106 ASN A CA 1
ATOM 859 C C . ASN A 1 106 ? -19.203 2.293 15.709 1.00 94.75 106 ASN A C 1
ATOM 861 O O . ASN A 1 106 ? -19.091 2.897 16.773 1.00 94.75 106 ASN A O 1
ATOM 865 N N . CYS A 1 107 ? -18.232 2.259 14.797 1.00 94.12 107 CYS A N 1
ATOM 866 C CA . CYS A 1 107 ? -16.984 3.004 14.937 1.00 94.12 107 CYS A CA 1
ATOM 867 C C . CYS A 1 107 ? -16.686 3.682 13.608 1.00 94.12 107 CYS A C 1
ATOM 869 O O . CYS A 1 107 ? -16.511 2.984 12.606 1.00 94.12 107 CYS A O 1
ATOM 871 N N . GLU A 1 108 ? -16.619 5.006 13.611 1.00 93.06 108 GLU A N 1
ATOM 872 C CA . GLU A 1 108 ? -16.083 5.786 12.501 1.00 93.06 108 GLU A CA 1
ATOM 873 C C . GLU A 1 108 ? -14.620 6.093 12.816 1.00 93.06 108 GLU A C 1
ATOM 875 O O . GLU A 1 108 ? -14.294 6.601 13.887 1.00 93.06 108 GLU A O 1
ATOM 880 N N . ILE A 1 109 ? -13.724 5.675 11.921 1.00 92.06 109 ILE A N 1
ATOM 881 C CA . ILE A 1 109 ? -12.285 5.607 12.188 1.00 92.06 109 ILE A CA 1
ATOM 882 C C . ILE A 1 109 ? -11.549 6.606 11.298 1.00 92.06 109 ILE A C 1
ATOM 884 O O . ILE A 1 109 ? -11.754 6.634 10.080 1.00 92.06 109 ILE A O 1
ATOM 888 N N . SER A 1 110 ? -10.648 7.356 11.920 1.00 93.81 110 SER A N 1
ATOM 889 C CA . SER A 1 110 ? -9.628 8.200 11.306 1.00 93.81 110 SER A CA 1
ATOM 890 C C . SER A 1 110 ? -8.256 7.828 11.886 1.00 93.81 110 SER A C 1
ATOM 892 O O . SER A 1 110 ? -8.154 7.051 12.840 1.00 93.81 110 SER A O 1
ATOM 894 N N . ALA A 1 111 ? -7.178 8.361 11.312 1.00 90.75 111 ALA A N 1
ATOM 895 C CA . ALA A 1 111 ? -5.840 8.144 11.848 1.00 90.75 111 ALA A CA 1
ATOM 896 C C . ALA A 1 111 ? -5.653 8.762 13.250 1.00 90.75 111 ALA A C 1
ATOM 898 O O . ALA A 1 111 ? -4.919 8.207 14.068 1.00 90.75 111 ALA A O 1
ATOM 899 N N . GLN A 1 112 ? -6.322 9.883 13.550 1.00 91.69 112 GLN A N 1
ATOM 900 C CA . GLN A 1 112 ? -6.159 10.628 14.809 1.00 91.69 112 GLN A CA 1
ATOM 901 C C . GLN A 1 112 ? -7.327 10.492 15.786 1.00 91.69 112 GLN A C 1
ATOM 903 O O . GLN A 1 112 ? -7.215 10.928 16.939 1.00 91.69 112 GLN A O 1
ATOM 908 N N . LYS A 1 113 ? -8.451 9.917 15.354 1.00 93.69 113 LYS A N 1
ATOM 909 C CA . LYS A 1 113 ? -9.597 9.703 16.231 1.00 93.69 113 LYS A CA 1
ATOM 910 C C . LYS A 1 113 ? -10.463 8.515 15.842 1.00 93.69 113 LYS A C 1
ATOM 912 O O . LYS A 1 113 ? -10.514 8.091 14.688 1.00 93.69 113 LYS A O 1
ATOM 917 N N . VAL A 1 114 ? -11.217 8.041 16.827 1.00 95.12 114 VAL A N 1
ATOM 918 C CA . VAL A 1 114 ? -12.347 7.135 16.645 1.00 95.12 114 VAL A CA 1
ATOM 919 C C . VAL A 1 114 ? -13.596 7.732 17.286 1.00 95.12 114 VAL A C 1
ATOM 921 O O . VAL A 1 114 ? -13.602 8.074 18.471 1.00 95.12 114 VAL A O 1
ATOM 924 N N . ASP A 1 115 ? -14.666 7.804 16.500 1.00 95.94 115 ASP A N 1
ATOM 925 C CA . ASP A 1 115 ? -16.009 8.133 16.961 1.00 95.94 115 ASP A CA 1
ATOM 926 C C . ASP A 1 115 ? -16.775 6.829 17.207 1.00 95.94 115 ASP A C 1
ATOM 928 O O . ASP A 1 115 ? -17.111 6.077 16.287 1.00 95.94 115 ASP A O 1
ATOM 932 N N . ILE A 1 116 ? -17.003 6.522 18.481 1.00 96.88 116 ILE A N 1
ATOM 933 C CA . ILE A 1 116 ? -17.659 5.302 18.949 1.00 96.88 116 ILE A CA 1
ATOM 934 C C . ILE A 1 116 ? -19.118 5.639 19.231 1.00 96.88 116 ILE A C 1
ATOM 936 O O . ILE A 1 116 ? -19.397 6.497 20.061 1.00 96.88 116 ILE A O 1
ATOM 940 N N . SER A 1 117 ? -20.059 4.952 18.591 1.00 96.56 117 SER A N 1
ATOM 941 C CA . SER A 1 117 ? -21.492 5.109 18.864 1.00 96.56 117 SER A CA 1
ATOM 942 C C . SER A 1 117 ? -22.181 3.761 18.998 1.00 96.56 117 SER A C 1
ATOM 944 O O . SER A 1 117 ? -21.734 2.762 18.435 1.00 96.56 117 SER A O 1
ATOM 946 N N . TRP A 1 118 ? -23.265 3.701 19.766 1.00 95.31 118 TRP A N 1
ATOM 947 C CA . TRP A 1 118 ? -24.000 2.457 19.961 1.00 95.31 118 TRP A CA 1
ATOM 948 C C . TRP A 1 118 ? -25.505 2.649 20.028 1.00 95.31 118 TRP A C 1
ATOM 950 O O . TRP A 1 118 ? -26.014 3.682 20.462 1.00 95.31 118 TRP A O 1
ATOM 960 N N . LYS A 1 119 ? -26.231 1.613 19.603 1.00 92.12 119 LYS A N 1
ATOM 961 C CA . LYS A 1 119 ? -27.686 1.548 19.754 1.00 92.12 119 LYS A CA 1
ATOM 962 C C . LYS A 1 119 ? -28.033 0.818 21.056 1.00 92.12 119 LYS A C 1
ATOM 964 O O . LYS A 1 119 ? -27.579 -0.314 21.226 1.00 92.12 119 LYS A O 1
ATOM 969 N N . PRO A 1 120 ? -28.811 1.441 21.964 1.00 86.56 120 PRO A N 1
ATOM 970 C CA . PRO A 1 120 ? -29.270 0.802 23.192 1.00 86.56 120 PRO A CA 1
ATOM 971 C C . PRO A 1 120 ? -30.006 -0.520 22.922 1.00 86.56 120 PRO A C 1
ATOM 973 O O . PRO A 1 120 ? -30.853 -0.544 22.030 1.00 86.56 120 PRO A O 1
ATOM 976 N N . PRO A 1 121 ? -29.767 -1.579 23.717 1.00 84.38 121 PRO A N 1
ATOM 977 C CA . PRO A 1 121 ? -30.498 -2.845 23.610 1.00 84.38 121 PRO A CA 1
ATOM 978 C C . PRO A 1 121 ? -31.907 -2.755 24.223 1.00 84.38 121 PRO A C 1
ATOM 980 O O . PRO A 1 121 ? -32.738 -3.650 24.088 1.00 84.38 121 PRO A O 1
ATOM 983 N N . THR A 1 122 ? -32.169 -1.678 24.967 1.00 78.69 122 THR A N 1
ATOM 984 C CA . THR A 1 122 ? -33.439 -1.400 25.627 1.00 78.69 122 THR A CA 1
ATOM 985 C C . THR A 1 122 ? -33.603 0.102 25.869 1.00 78.69 122 THR A C 1
ATOM 987 O O . THR A 1 122 ? -32.625 0.839 25.990 1.00 78.69 122 THR A O 1
ATOM 990 N N . HIS A 1 123 ? -34.849 0.566 25.973 1.00 74.19 123 HIS A N 1
ATOM 991 C CA . HIS A 1 123 ? -35.190 1.951 26.322 1.00 74.19 123 HIS A CA 1
ATOM 992 C C . HIS A 1 123 ? -35.314 2.183 27.837 1.00 74.19 123 HIS A C 1
ATOM 994 O O . HIS A 1 123 ? -35.761 3.247 28.279 1.00 74.19 123 HIS A O 1
ATOM 1000 N N . LEU A 1 124 ? -34.950 1.190 28.652 1.00 78.00 124 LEU A N 1
ATOM 1001 C CA . LEU A 1 124 ? -34.998 1.302 30.103 1.00 78.00 124 LEU A CA 1
ATOM 1002 C C . LEU A 1 124 ? -33.985 2.340 30.599 1.00 78.00 124 LEU A C 1
ATOM 1004 O O . LEU A 1 124 ? -32.791 2.242 30.350 1.00 78.00 124 LEU A O 1
ATOM 1008 N N . LYS A 1 125 ? -34.455 3.304 31.396 1.00 82.19 125 LYS A N 1
ATOM 1009 C CA . LYS A 1 125 ? -33.594 4.314 32.044 1.00 82.19 125 LYS A CA 1
ATOM 1010 C C . LYS A 1 125 ? -32.769 3.757 33.209 1.00 82.19 125 LYS A C 1
ATOM 1012 O O . LYS A 1 125 ? -31.995 4.487 33.817 1.00 82.19 125 LYS A O 1
ATOM 1017 N N . THR A 1 126 ? -32.963 2.485 33.552 1.00 88.06 126 THR A N 1
ATOM 1018 C CA . THR A 1 126 ? -32.264 1.779 34.636 1.00 88.06 126 THR A CA 1
ATOM 1019 C C . THR A 1 126 ? -30.995 1.087 34.153 1.00 88.06 126 THR A C 1
ATOM 1021 O O . THR A 1 126 ? -30.549 0.138 34.791 1.00 88.06 126 THR A O 1
ATOM 1024 N N . ILE A 1 127 ? -30.442 1.520 33.022 1.00 91.56 127 ILE A N 1
ATOM 1025 C CA . ILE A 1 127 ? -29.209 0.974 32.463 1.00 91.56 127 ILE A CA 1
ATOM 1026 C C . ILE A 1 127 ? -28.081 2.002 32.531 1.00 91.56 127 ILE A C 1
ATOM 1028 O O . ILE A 1 127 ? -28.319 3.212 32.565 1.00 91.56 127 ILE A O 1
ATOM 1032 N N . ARG A 1 128 ? -26.851 1.509 32.516 1.00 94.06 128 ARG A N 1
ATOM 1033 C CA . ARG A 1 128 ? -25.637 2.291 32.279 1.00 94.06 128 ARG A CA 1
ATOM 1034 C C . ARG A 1 128 ? -24.755 1.557 31.279 1.00 94.06 128 ARG A C 1
ATOM 1036 O O . ARG A 1 128 ? -24.939 0.356 31.075 1.00 94.06 128 ARG A O 1
ATOM 1043 N N . TYR A 1 129 ? -23.809 2.268 30.679 1.00 95.69 129 TYR A N 1
ATOM 1044 C CA . TYR A 1 129 ? -22.828 1.670 29.788 1.00 95.69 129 TYR A CA 1
ATOM 1045 C C . TYR A 1 129 ? -21.420 1.774 30.355 1.00 95.69 129 TYR A C 1
ATOM 1047 O O . TYR A 1 129 ? -20.971 2.863 30.708 1.00 95.69 129 TYR A O 1
ATOM 1055 N N . LEU A 1 130 ? -20.712 0.650 30.372 1.00 96.44 130 LEU A N 1
ATOM 1056 C CA . LEU A 1 130 ? -19.288 0.592 30.657 1.00 96.44 130 LEU A CA 1
ATOM 1057 C C . LEU A 1 130 ? -18.539 0.443 29.332 1.00 96.44 130 LEU A C 1
ATOM 1059 O O . LEU A 1 130 ? -18.572 -0.615 28.704 1.00 96.44 130 LEU A O 1
ATOM 1063 N N . LEU A 1 131 ? -17.900 1.523 28.884 1.00 97.25 131 LEU A N 1
ATOM 1064 C CA . LEU A 1 131 ? -17.069 1.533 27.683 1.00 97.25 131 LEU A CA 1
ATOM 1065 C C . LEU A 1 131 ? -15.600 1.434 28.087 1.00 97.25 131 LEU A C 1
ATOM 1067 O O . LEU A 1 131 ? -15.050 2.347 28.699 1.00 97.25 131 LEU A O 1
ATOM 1071 N N . GLU A 1 132 ? -14.958 0.347 27.695 1.00 97.56 132 GLU A N 1
ATOM 1072 C CA . GLU A 1 132 ? -13.528 0.129 27.833 1.00 97.56 132 GLU A CA 1
ATOM 1073 C C . GLU A 1 132 ? -12.862 0.196 26.458 1.00 97.56 132 GLU A C 1
ATOM 1075 O O . GLU A 1 132 ? -13.293 -0.462 25.512 1.00 97.56 132 GLU A O 1
ATOM 1080 N N . VAL A 1 133 ? -11.791 0.981 26.354 1.00 97.06 133 VAL A N 1
ATOM 1081 C CA . VAL A 1 133 ? -10.939 1.035 25.165 1.00 97.06 133 VAL A CA 1
ATOM 1082 C C . VAL A 1 133 ? -9.497 0.782 25.580 1.00 97.06 133 VAL A C 1
ATOM 1084 O O . VAL A 1 133 ? -9.018 1.395 26.531 1.00 97.06 133 VAL A O 1
ATOM 1087 N N . GLN A 1 134 ? -8.800 -0.102 24.876 1.00 97.31 134 GLN A N 1
ATOM 1088 C CA . GLN A 1 134 ? -7.393 -0.412 25.117 1.00 97.31 134 GLN A CA 1
ATOM 1089 C C . GLN A 1 134 ? -6.591 -0.261 23.827 1.00 97.31 134 GLN A C 1
ATOM 1091 O O . GLN A 1 134 ? -6.919 -0.890 22.826 1.00 97.31 134 GLN A O 1
ATOM 1096 N N . ASP A 1 135 ? -5.538 0.547 23.874 1.00 96.00 135 ASP A N 1
ATOM 1097 C CA . ASP A 1 135 ? -4.485 0.622 22.859 1.00 96.00 135 ASP A CA 1
ATOM 1098 C C . ASP A 1 135 ? -3.551 -0.585 23.029 1.00 96.00 135 ASP A C 1
ATOM 1100 O O . ASP A 1 135 ? -2.988 -0.783 24.112 1.00 96.00 135 ASP A O 1
ATOM 1104 N N . LYS A 1 136 ? -3.428 -1.429 22.000 1.00 94.19 136 LYS A N 1
ATOM 1105 C CA . LYS A 1 136 ? -2.633 -2.662 22.074 1.00 94.19 136 LYS A CA 1
ATOM 1106 C C . LYS A 1 136 ? -1.137 -2.387 22.104 1.00 94.19 136 LYS A C 1
ATOM 1108 O O . LYS A 1 136 ? -0.406 -3.145 22.735 1.00 94.19 136 LYS A O 1
ATOM 1113 N N . GLU A 1 137 ? -0.688 -1.342 21.423 1.00 91.44 137 GLU A N 1
ATOM 1114 C CA . GLU A 1 137 ? 0.724 -1.027 21.273 1.00 91.44 137 GLU A CA 1
ATOM 1115 C C . GLU A 1 137 ? 1.264 -0.330 22.526 1.00 91.44 137 GLU A C 1
ATOM 1117 O O . GLU A 1 137 ? 2.317 -0.711 23.030 1.00 91.44 137 GLU A O 1
ATOM 1122 N N . SER A 1 138 ? 0.532 0.646 23.078 1.00 90.88 138 SER A N 1
ATOM 1123 C CA . SER A 1 138 ? 0.958 1.335 24.311 1.00 90.88 138 SER A CA 1
ATOM 1124 C C . SER A 1 138 ? 0.506 0.639 25.600 1.00 90.88 138 SER A C 1
ATOM 1126 O O . SER A 1 138 ? 0.982 0.964 26.687 1.00 90.88 138 SER A O 1
ATOM 1128 N N . GLY A 1 139 ? -0.457 -0.284 25.512 1.00 91.06 139 GLY A N 1
ATOM 1129 C CA . GLY A 1 139 ? -1.118 -0.897 26.667 1.00 91.06 139 GLY A CA 1
ATOM 1130 C C . GLY A 1 139 ? -2.053 0.055 27.424 1.00 91.06 139 GLY A C 1
ATOM 1131 O O . GLY A 1 139 ? -2.663 -0.346 28.420 1.00 91.06 139 GLY A O 1
ATOM 1132 N N . ARG A 1 140 ? -2.187 1.311 26.973 1.00 92.69 140 ARG A N 1
ATOM 1133 C CA . ARG A 1 140 ? -3.015 2.325 27.623 1.00 92.69 140 ARG A CA 1
ATOM 1134 C C . ARG A 1 140 ? -4.485 1.925 27.560 1.00 92.69 140 ARG A C 1
ATOM 1136 O O . ARG A 1 140 ? -5.004 1.554 26.511 1.00 92.69 140 ARG A O 1
ATOM 1143 N N . LYS A 1 141 ? -5.164 2.042 28.699 1.00 95.81 141 LYS A N 1
ATOM 1144 C CA . LYS A 1 141 ? -6.571 1.678 28.861 1.00 95.81 141 LYS A CA 1
ATOM 1145 C C . LYS A 1 141 ? -7.383 2.873 29.343 1.00 95.81 141 LYS A C 1
ATOM 1147 O O . LYS A 1 141 ? -7.001 3.554 30.293 1.00 95.81 141 LYS A O 1
ATOM 1152 N N . TRP A 1 142 ? -8.525 3.092 28.706 1.00 96.56 142 TRP A N 1
ATOM 1153 C CA . TRP A 1 142 ? -9.537 4.059 29.104 1.00 96.56 142 TRP A CA 1
ATOM 1154 C C . TRP A 1 142 ? -10.810 3.317 29.488 1.00 96.56 142 TRP A C 1
ATOM 1156 O O . TRP A 1 142 ? -11.235 2.403 28.787 1.00 96.56 142 TRP A O 1
ATOM 1166 N N . VAL A 1 143 ? -11.422 3.721 30.598 1.00 96.75 143 VAL A N 1
ATOM 1167 C CA . VAL A 1 143 ? -12.697 3.174 31.068 1.00 96.75 143 VAL A CA 1
ATOM 1168 C C . VAL A 1 143 ? -13.643 4.337 31.309 1.00 96.75 143 VAL A C 1
ATOM 1170 O O . VAL A 1 143 ? -13.293 5.292 32.004 1.00 96.75 143 VAL A O 1
ATOM 1173 N N . PHE A 1 144 ? -14.830 4.262 30.723 1.00 96.00 144 PHE A N 1
ATOM 1174 C CA . PHE A 1 144 ? -15.851 5.291 30.816 1.00 96.00 144 PHE A CA 1
ATOM 1175 C C . PHE A 1 144 ? -17.151 4.689 31.337 1.00 96.00 144 PHE A C 1
ATOM 1177 O O . PHE A 1 144 ? -17.701 3.775 30.726 1.00 96.00 144 PHE A O 1
ATOM 1184 N N . ASP A 1 145 ? -17.649 5.249 32.436 1.00 94.56 145 ASP A N 1
ATOM 1185 C CA . ASP A 1 145 ? -18.998 4.996 32.938 1.00 94.56 145 ASP A CA 1
ATOM 1186 C C . ASP A 1 145 ? -19.945 6.038 32.325 1.00 94.56 145 ASP A C 1
ATOM 1188 O O . ASP A 1 145 ? -19.760 7.245 32.512 1.00 94.56 145 ASP A O 1
ATOM 1192 N N . GLN A 1 146 ? -20.897 5.577 31.516 1.00 93.44 146 GLN A N 1
ATOM 1193 C CA . GLN A 1 146 ? -21.812 6.410 30.743 1.00 93.44 146 GLN A CA 1
ATOM 1194 C C . GLN A 1 146 ? -23.257 6.153 31.171 1.00 93.44 146 GLN A C 1
ATOM 1196 O O . GLN A 1 146 ? -23.705 5.017 31.329 1.00 93.44 146 GLN A O 1
ATOM 1201 N N . SER A 1 147 ? -24.032 7.226 31.294 1.00 92.75 147 SER A N 1
ATOM 1202 C CA . SER A 1 147 ? -25.469 7.130 31.561 1.00 92.75 147 SER A CA 1
ATOM 1203 C C . SER A 1 147 ? -26.242 6.551 30.369 1.00 92.75 147 SER A C 1
ATOM 1205 O O . SER A 1 147 ? -25.783 6.606 29.229 1.00 92.75 147 SER A O 1
ATOM 1207 N N . TRP A 1 148 ? -27.473 6.080 30.603 1.00 89.69 148 TRP A N 1
ATOM 1208 C CA . TRP A 1 148 ? -28.369 5.572 29.550 1.00 89.69 148 TRP A CA 1
ATOM 1209 C C . TRP A 1 148 ? -28.585 6.542 28.372 1.00 89.69 148 TRP A C 1
ATOM 1211 O O . TRP A 1 148 ? -28.909 6.102 27.270 1.00 89.69 148 TRP A O 1
ATOM 1221 N N . ALA A 1 149 ? -28.433 7.852 28.598 1.00 89.56 149 ALA A N 1
ATOM 1222 C CA . ALA A 1 149 ? -28.616 8.887 27.581 1.00 89.56 149 ALA A CA 1
ATOM 1223 C C . ALA A 1 149 ? -27.369 9.101 26.704 1.00 89.56 149 ALA A C 1
ATOM 1225 O O . ALA A 1 149 ? -27.470 9.662 25.614 1.00 89.56 149 ALA A O 1
ATOM 1226 N N . GLN A 1 150 ? -26.194 8.668 27.164 1.00 92.75 150 GLN A N 1
ATOM 1227 C CA . GLN A 1 150 ? -24.933 8.807 26.443 1.00 92.75 150 GLN A CA 1
ATOM 1228 C C . GLN A 1 150 ? -24.711 7.566 25.581 1.00 92.75 150 GLN A C 1
ATOM 1230 O O . GLN A 1 150 ? -24.474 6.477 26.090 1.00 92.75 150 GLN A O 1
ATOM 1235 N N . THR A 1 151 ? -24.804 7.744 24.265 1.00 93.75 151 THR A N 1
ATOM 1236 C CA . THR A 1 151 ? -24.716 6.664 23.263 1.00 93.75 151 THR A CA 1
ATOM 1237 C C . THR A 1 151 ? -23.582 6.873 22.262 1.00 93.75 151 THR A C 1
ATOM 1239 O O . THR A 1 151 ? -23.517 6.205 21.231 1.00 93.75 151 THR A O 1
ATOM 1242 N N . GLN A 1 152 ? -22.691 7.821 22.556 1.00 95.75 152 GLN A N 1
ATOM 1243 C CA . GLN A 1 152 ? -21.549 8.151 21.719 1.00 95.75 152 GLN A CA 1
ATOM 1244 C C . GLN A 1 152 ? -20.361 8.641 22.549 1.00 95.75 152 GLN A C 1
ATOM 1246 O O . GLN A 1 152 ? -20.536 9.244 23.615 1.00 95.75 152 GLN A O 1
ATOM 1251 N N . ARG A 1 153 ? -19.151 8.410 22.041 1.00 95.50 153 ARG A N 1
ATOM 1252 C CA . ARG A 1 153 ? -17.896 8.872 22.622 1.00 95.50 153 ARG A CA 1
ATOM 1253 C C . ARG A 1 153 ? -16.820 9.016 21.548 1.00 95.50 153 ARG A C 1
ATOM 1255 O O . ARG A 1 153 ? -16.575 8.077 20.801 1.00 95.50 153 ARG A O 1
ATOM 1262 N N . GLU A 1 154 ? -16.138 10.153 21.546 1.00 95.88 154 GLU A N 1
ATOM 1263 C CA . GLU A 1 154 ? -14.922 10.358 20.753 1.00 95.88 154 GLU A CA 1
ATOM 1264 C C . GLU A 1 154 ? -13.684 10.003 21.596 1.00 95.88 154 GLU A C 1
ATOM 1266 O O . GLU A 1 154 ? -13.629 10.293 22.802 1.00 95.88 154 GLU A O 1
ATOM 1271 N N . LEU A 1 155 ? -12.690 9.376 20.966 1.00 94.31 155 LEU A N 1
ATOM 1272 C CA . LEU A 1 155 ? -11.378 9.095 21.544 1.00 94.31 155 LEU A CA 1
ATOM 1273 C C . LEU A 1 155 ? -10.281 9.435 20.529 1.00 94.31 155 LEU A C 1
ATOM 1275 O O . LEU A 1 155 ? -10.394 9.104 19.351 1.00 94.31 155 LEU A O 1
ATOM 1279 N N . ARG A 1 156 ? -9.193 10.056 20.996 1.00 94.00 156 ARG A N 1
ATOM 1280 C CA . ARG A 1 156 ? -7.994 10.267 20.175 1.00 94.00 156 ARG A CA 1
ATOM 1281 C C . ARG A 1 156 ? -7.246 8.955 19.959 1.00 94.00 156 ARG A C 1
ATOM 1283 O O . ARG A 1 156 ? -7.102 8.170 20.894 1.00 94.00 156 ARG A O 1
ATOM 1290 N N . THR A 1 157 ? -6.728 8.766 18.756 1.00 93.19 157 THR A N 1
ATOM 1291 C CA . THR A 1 157 ? -5.944 7.594 18.364 1.00 93.19 157 THR A CA 1
ATOM 1292 C C . THR A 1 157 ? -4.569 7.997 17.854 1.00 93.19 157 THR A C 1
ATOM 1294 O O . THR A 1 157 ? -4.343 9.125 17.419 1.00 93.19 157 THR A O 1
ATOM 1297 N N . THR A 1 158 ? -3.654 7.040 17.892 1.00 91.25 158 THR A N 1
ATOM 1298 C CA . THR A 1 158 ? -2.338 7.113 17.272 1.00 91.25 158 THR A CA 1
ATOM 1299 C C . THR A 1 158 ? -2.432 6.458 15.892 1.00 91.25 158 THR A C 1
ATOM 1301 O O . THR A 1 158 ? -2.908 5.322 15.807 1.00 91.25 158 THR A O 1
ATOM 1304 N N . PRO A 1 159 ? -1.994 7.130 14.811 1.00 90.81 159 PRO A N 1
ATOM 1305 C CA . PRO A 1 159 ? -2.012 6.564 13.466 1.00 90.81 159 PRO A CA 1
ATOM 1306 C C . PRO A 1 159 ? -1.350 5.181 13.409 1.00 90.81 159 PRO A C 1
ATOM 1308 O O . PRO A 1 159 ? -0.195 5.026 13.793 1.00 90.81 159 PRO A O 1
ATOM 1311 N N . GLY A 1 160 ? -2.075 4.181 12.909 1.00 89.38 160 GLY A N 1
ATOM 1312 C CA . GLY A 1 160 ? -1.603 2.804 12.755 1.00 89.38 160 GLY A CA 1
ATOM 1313 C C . GLY A 1 160 ? -1.820 1.884 13.960 1.00 89.38 160 GLY A C 1
ATOM 1314 O O . GLY A 1 160 ? -1.768 0.670 13.766 1.00 89.38 160 GLY A O 1
ATOM 1315 N N . ASN A 1 161 ? -2.119 2.419 15.151 1.00 93.25 161 ASN A N 1
ATOM 1316 C CA . ASN A 1 161 ? -2.348 1.609 16.353 1.00 93.25 161 ASN A CA 1
ATOM 1317 C C . ASN A 1 161 ? -3.670 0.835 16.294 1.00 93.25 161 ASN A C 1
ATOM 1319 O O . ASN A 1 161 ? -4.633 1.228 15.624 1.00 93.25 161 ASN A O 1
ATOM 1323 N N . THR A 1 162 ? -3.728 -0.252 17.052 1.00 94.94 162 THR A N 1
ATOM 1324 C CA . THR A 1 162 ? -4.866 -1.154 17.165 1.00 94.94 162 THR A CA 1
ATOM 1325 C C . THR A 1 162 ? -5.553 -0.972 18.514 1.00 94.94 162 THR A C 1
ATOM 1327 O O . THR A 1 162 ? -4.936 -1.060 19.572 1.00 94.94 162 THR A O 1
ATOM 1330 N N . TYR A 1 163 ? -6.868 -0.773 18.487 1.00 96.06 163 TYR A N 1
ATOM 1331 C CA . TYR A 1 163 ? -7.691 -0.534 19.662 1.00 96.06 163 TYR A CA 1
ATOM 1332 C C . TYR A 1 163 ? -8.707 -1.657 19.863 1.00 96.06 163 TYR A C 1
ATOM 1334 O O . TYR A 1 163 ? -9.487 -1.988 18.967 1.00 96.06 163 TYR A O 1
ATOM 1342 N N . CYS A 1 164 ? -8.730 -2.209 21.072 1.00 97.38 164 CYS A N 1
ATOM 1343 C CA . CYS A 1 164 ? -9.777 -3.099 21.559 1.00 97.38 164 CYS A CA 1
ATOM 1344 C C . CYS A 1 164 ? -10.871 -2.268 22.225 1.00 97.38 164 CYS A C 1
ATOM 1346 O O . CYS A 1 164 ? -10.600 -1.593 23.214 1.00 97.38 164 CYS A O 1
ATOM 1348 N N . ILE A 1 165 ? -12.101 -2.346 21.727 1.00 97.31 165 ILE A N 1
ATOM 1349 C CA . ILE A 1 165 ? -13.268 -1.662 22.285 1.00 97.31 165 ILE A CA 1
ATOM 1350 C C . ILE A 1 165 ? -14.216 -2.712 22.858 1.00 97.31 165 ILE A C 1
ATOM 1352 O O . ILE A 1 165 ? -14.686 -3.594 22.140 1.00 97.31 165 ILE A O 1
ATOM 1356 N N . ARG A 1 166 ? -14.529 -2.598 24.147 1.00 96.81 166 ARG A N 1
ATOM 1357 C CA . ARG A 1 166 ? -15.549 -3.390 24.837 1.00 96.81 166 ARG A CA 1
ATOM 1358 C C . ARG A 1 166 ? -16.610 -2.443 25.372 1.00 96.81 166 ARG A C 1
ATOM 1360 O O . ARG A 1 166 ? -16.293 -1.492 26.076 1.00 96.81 166 ARG A O 1
ATOM 1367 N N . LEU A 1 167 ? -17.863 -2.712 25.046 1.00 97.00 167 LEU A N 1
ATOM 1368 C CA . LEU A 1 167 ? -18.999 -1.961 25.556 1.00 97.00 167 LEU A CA 1
ATOM 1369 C C . LEU A 1 167 ? -19.949 -2.926 26.251 1.00 97.00 167 LEU A C 1
ATOM 1371 O O . LEU A 1 167 ? -20.405 -3.890 25.637 1.00 97.00 167 LEU A O 1
ATOM 1375 N N . GLU A 1 168 ? -20.266 -2.642 27.506 1.00 95.50 168 GLU A N 1
ATOM 1376 C CA . GLU A 1 168 ? -21.229 -3.403 28.296 1.00 95.50 168 GLU A CA 1
ATOM 1377 C C . GLU A 1 168 ? -22.408 -2.516 28.661 1.00 95.50 168 GLU A C 1
ATOM 1379 O O . GLU A 1 168 ? -22.233 -1.370 29.059 1.00 95.50 168 GLU A O 1
ATOM 1384 N N . CYS A 1 169 ? -23.614 -3.043 28.513 1.00 94.50 169 CYS A N 1
ATOM 1385 C CA . CYS A 1 169 ? -24.841 -2.455 29.015 1.00 94.50 169 CYS A CA 1
ATOM 1386 C C . CYS A 1 169 ? -25.211 -3.187 30.302 1.00 94.50 169 CYS A C 1
ATOM 1388 O O . CYS A 1 169 ? -25.497 -4.383 30.267 1.00 94.50 169 CYS A O 1
ATOM 1390 N N . GLU A 1 170 ? -25.245 -2.476 31.420 1.00 94.19 170 GLU A N 1
ATOM 1391 C CA . GLU A 1 170 ? -25.519 -3.043 32.739 1.00 94.19 170 GLU A CA 1
ATOM 1392 C C . GLU A 1 170 ? -26.812 -2.493 33.326 1.00 94.19 170 GLU A C 1
ATOM 1394 O O . GLU A 1 170 ? -27.159 -1.330 33.116 1.00 94.19 170 GLU A O 1
ATOM 1399 N N . ASN A 1 171 ? -27.503 -3.307 34.117 1.00 91.00 171 ASN A N 1
ATOM 1400 C CA . ASN A 1 171 ? -28.602 -2.850 34.953 1.00 91.00 171 ASN A CA 1
ATOM 1401 C C . ASN A 1 171 ? -28.053 -2.154 36.206 1.00 91.00 171 ASN A C 1
ATOM 1403 O O . ASN A 1 171 ? -27.310 -2.739 36.985 1.00 91.00 171 ASN A O 1
ATOM 1407 N N . VAL A 1 172 ? -28.471 -0.912 36.445 1.00 90.44 172 VAL A N 1
ATOM 1408 C CA . VAL A 1 172 ? -27.994 -0.081 37.564 1.00 90.44 172 VAL A CA 1
ATOM 1409 C C . VAL A 1 172 ? -28.381 -0.657 38.934 1.00 90.44 172 VAL A C 1
ATOM 1411 O O . VAL A 1 172 ? -27.757 -0.326 39.939 1.00 90.44 172 VAL A O 1
ATOM 1414 N N . LYS A 1 173 ? -29.423 -1.496 39.015 1.00 89.31 173 LYS A N 1
ATOM 1415 C CA . LYS A 1 173 ? -29.912 -2.023 40.301 1.00 89.31 173 LYS A CA 1
ATOM 1416 C C . LYS A 1 173 ? -29.039 -3.135 40.876 1.00 89.31 173 LYS A C 1
ATOM 1418 O O . LYS A 1 173 ? -28.878 -3.196 42.090 1.00 89.31 173 LYS A O 1
ATOM 1423 N N . ASP A 1 174 ? -28.547 -4.027 40.026 1.00 90.12 174 ASP A N 1
ATOM 1424 C CA . ASP A 1 174 ? -27.845 -5.252 40.427 1.00 90.12 174 ASP A CA 1
ATOM 1425 C C . ASP A 1 174 ? -26.490 -5.431 39.725 1.00 90.12 174 ASP A C 1
ATOM 1427 O O . ASP A 1 174 ? -25.806 -6.424 39.968 1.00 90.12 174 ASP A O 1
ATOM 1431 N N . ASN A 1 175 ? -26.087 -4.468 38.887 1.00 88.62 175 ASN A N 1
ATOM 1432 C CA . ASN A 1 175 ? -24.891 -4.504 38.043 1.00 88.62 175 ASN A CA 1
ATOM 1433 C C . ASN A 1 175 ? -24.823 -5.741 37.134 1.00 88.62 175 ASN A C 1
ATOM 1435 O O . ASN A 1 175 ? -23.742 -6.160 36.722 1.00 88.62 175 ASN A O 1
ATOM 1439 N N . SER A 1 176 ? -25.969 -6.352 36.819 1.00 90.00 176 SER A N 1
ATOM 1440 C CA . SER A 1 176 ? -26.009 -7.457 35.868 1.00 90.00 176 SER A CA 1
ATOM 1441 C C . SER A 1 176 ? -25.765 -6.943 34.450 1.00 90.00 176 SER A C 1
ATOM 1443 O O . SER A 1 176 ? -26.363 -5.955 34.014 1.00 90.00 176 SER A O 1
ATOM 1445 N N . VAL A 1 177 ? -24.881 -7.620 33.715 1.00 91.88 177 VAL A N 1
ATOM 1446 C CA . VAL A 1 177 ? -24.632 -7.331 32.298 1.00 91.88 177 VAL A CA 1
ATOM 1447 C C . VAL A 1 177 ? -25.831 -7.820 31.489 1.00 91.88 177 VAL A C 1
ATOM 1449 O O . VAL A 1 177 ? -26.108 -9.015 31.423 1.00 91.88 177 VAL A O 1
ATOM 1452 N N . ILE A 1 178 ? -26.539 -6.879 30.870 1.00 91.62 178 ILE A N 1
ATOM 1453 C CA . ILE A 1 178 ? -27.687 -7.129 29.991 1.00 91.62 178 ILE A CA 1
ATOM 1454 C C . ILE A 1 178 ? -27.192 -7.542 28.604 1.00 91.62 178 ILE A C 1
ATOM 1456 O O . ILE A 1 178 ? -27.720 -8.469 27.994 1.00 91.62 178 ILE A O 1
ATOM 1460 N N . ALA A 1 179 ? -26.182 -6.835 28.098 1.00 91.75 179 ALA A N 1
ATOM 1461 C CA . ALA A 1 179 ? -25.576 -7.086 26.800 1.00 91.75 179 ALA A CA 1
ATOM 1462 C C . ALA A 1 179 ? -24.128 -6.592 26.793 1.00 91.75 179 ALA A C 1
ATOM 1464 O O . ALA A 1 179 ? -23.804 -5.613 27.461 1.00 91.75 179 ALA A O 1
ATOM 1465 N N . ALA A 1 180 ? -23.274 -7.232 26.000 1.00 93.12 180 ALA A N 1
ATOM 1466 C CA . ALA A 1 180 ? -21.903 -6.798 25.788 1.00 93.12 180 ALA A CA 1
ATOM 1467 C C . ALA A 1 180 ? -21.507 -6.988 24.324 1.00 93.12 180 ALA A C 1
ATOM 1469 O O . ALA A 1 180 ? -21.963 -7.919 23.660 1.00 93.12 180 ALA A O 1
ATOM 1470 N N . VAL A 1 181 ? -20.647 -6.107 23.828 1.00 95.25 181 VAL A N 1
ATOM 1471 C CA . VAL A 1 181 ? -20.092 -6.169 22.478 1.00 95.25 181 VAL A CA 1
ATOM 1472 C C . VAL A 1 181 ? -18.607 -5.845 22.521 1.00 95.25 181 VAL A C 1
ATOM 1474 O O . VAL A 1 181 ? -18.158 -4.987 23.282 1.00 95.25 181 VAL A O 1
ATOM 1477 N N . TYR A 1 182 ? -17.847 -6.561 21.700 1.00 95.00 182 TYR A N 1
ATOM 1478 C CA . TYR A 1 182 ? -16.411 -6.399 21.550 1.00 95.00 182 TYR A CA 1
ATOM 1479 C C . TYR A 1 182 ? -16.079 -6.126 20.087 1.00 95.00 182 TYR A C 1
ATOM 1481 O O . TYR A 1 182 ? -16.653 -6.747 19.189 1.00 95.00 182 TYR A O 1
ATOM 1489 N N . LYS A 1 183 ? -15.149 -5.203 19.848 1.00 95.50 183 LYS A N 1
ATOM 1490 C CA . LYS A 1 183 ? -14.673 -4.864 18.511 1.00 95.50 183 LYS A CA 1
ATOM 1491 C C . LYS A 1 183 ? -13.212 -4.456 18.550 1.00 95.50 183 LYS A C 1
ATOM 1493 O O . LYS A 1 183 ? -12.810 -3.641 19.371 1.00 95.50 183 LYS A O 1
ATOM 1498 N N . GLU A 1 184 ? -12.441 -4.994 17.621 1.00 95.75 184 GLU A N 1
ATOM 1499 C CA . GLU A 1 184 ? -11.065 -4.582 17.374 1.00 95.75 184 GLU A CA 1
ATOM 1500 C C . GLU A 1 184 ? -11.021 -3.691 16.133 1.00 95.75 184 GLU A C 1
ATOM 1502 O O . GLU A 1 184 ? -11.651 -4.000 15.117 1.00 95.75 184 GLU A O 1
ATOM 1507 N N . ILE A 1 185 ? -10.315 -2.567 16.225 1.00 94.12 185 ILE A N 1
ATOM 1508 C CA . ILE A 1 185 ? -10.159 -1.611 15.128 1.00 94.12 185 ILE A CA 1
ATOM 1509 C C . ILE A 1 185 ? -8.701 -1.175 15.001 1.00 94.12 185 ILE A C 1
ATOM 1511 O O . ILE A 1 185 ? -7.997 -1.084 15.998 1.00 94.12 185 ILE A O 1
ATOM 1515 N N . LYS A 1 186 ? -8.263 -0.841 13.787 1.00 93.88 186 LYS A N 1
ATOM 1516 C CA . LYS A 1 186 ? -6.973 -0.184 13.538 1.00 93.88 186 LYS A CA 1
ATOM 1517 C C . LYS A 1 186 ? -7.224 1.270 13.156 1.00 93.88 186 LYS A C 1
ATOM 1519 O O . LYS A 1 186 ? -8.077 1.516 12.304 1.00 93.88 186 LYS A O 1
ATOM 1524 N N . ALA A 1 187 ? -6.502 2.211 13.757 1.00 94.25 187 ALA A N 1
ATOM 1525 C CA . ALA A 1 187 ? -6.555 3.627 13.410 1.00 94.25 187 ALA A CA 1
ATOM 1526 C C . ALA A 1 187 ? -5.912 3.848 12.034 1.00 94.25 187 ALA A C 1
ATOM 1528 O O . ALA A 1 187 ? -4.690 3.882 11.889 1.00 94.25 187 ALA A O 1
ATOM 1529 N N . VAL A 1 188 ? -6.748 3.947 11.006 1.00 95.00 188 VAL A N 1
ATOM 1530 C CA . VAL A 1 188 ? -6.344 4.078 9.600 1.00 95.00 188 VAL A CA 1
ATOM 1531 C C . VAL A 1 188 ? -6.901 5.362 9.009 1.00 95.00 188 VAL A C 1
ATOM 1533 O O . VAL A 1 188 ? -7.910 5.873 9.495 1.00 95.00 188 VAL A O 1
ATOM 1536 N N . PHE A 1 189 ? -6.294 5.852 7.929 1.00 95.31 189 PHE A N 1
ATOM 1537 C CA . PHE A 1 189 ? -6.752 7.082 7.289 1.00 95.31 189 PHE A CA 1
ATOM 1538 C C . PHE A 1 189 ? -8.212 6.988 6.878 1.00 95.31 189 PHE A C 1
ATOM 1540 O O . PHE A 1 189 ? -8.578 6.058 6.175 1.00 95.31 189 PHE A O 1
ATOM 1547 N N . SER A 1 190 ? -9.066 7.934 7.242 1.00 94.25 190 SER A N 1
ATOM 1548 C CA . SER A 1 190 ? -10.390 8.085 6.633 1.00 94.25 190 SER A CA 1
ATOM 1549 C C . SER A 1 190 ? -10.273 8.316 5.117 1.00 94.25 190 SER A C 1
ATOM 1551 O O . SER A 1 190 ? -9.194 8.585 4.587 1.00 94.25 190 SER A O 1
ATOM 1553 N N . TYR A 1 191 ? -11.383 8.212 4.387 1.00 93.25 191 TYR A N 1
ATOM 1554 C CA . TYR A 1 191 ? -11.364 8.504 2.950 1.00 93.25 191 TYR A CA 1
ATOM 1555 C C . TYR A 1 191 ? -10.985 9.970 2.658 1.00 93.25 191 TYR A C 1
ATOM 1557 O O . TYR A 1 191 ? -10.288 10.251 1.682 1.00 93.25 191 TYR A O 1
ATOM 1565 N N . ASP A 1 192 ? -11.379 10.897 3.533 1.00 94.56 192 ASP A N 1
ATOM 1566 C CA . ASP A 1 192 ? -11.007 12.307 3.414 1.00 94.56 192 ASP A CA 1
ATOM 1567 C C . ASP A 1 192 ? -9.522 12.529 3.715 1.00 94.56 192 ASP A C 1
ATOM 1569 O O . ASP A 1 192 ? -8.862 13.269 2.989 1.00 94.56 192 ASP A O 1
ATOM 1573 N N . GLU A 1 193 ? -8.964 11.840 4.715 1.00 95.94 193 GLU A N 1
ATOM 1574 C CA . GLU A 1 193 ? -7.518 11.846 4.982 1.00 95.94 193 GLU A CA 1
ATOM 1575 C C . GLU A 1 193 ? -6.745 11.263 3.780 1.00 95.94 193 GLU A C 1
ATOM 1577 O O . GLU A 1 193 ? -5.790 11.875 3.307 1.00 95.94 193 GLU A O 1
ATOM 1582 N N . MET A 1 194 ? -7.214 10.158 3.185 1.00 95.88 194 MET A N 1
ATOM 1583 C CA . MET A 1 194 ? -6.633 9.600 1.953 1.00 95.88 194 MET A CA 1
ATOM 1584 C C . MET A 1 194 ? -6.628 10.609 0.794 1.00 95.88 194 MET A C 1
ATOM 1586 O O . MET A 1 194 ? -5.628 10.737 0.088 1.00 95.88 194 MET A O 1
ATOM 1590 N N . LYS A 1 195 ? -7.718 11.365 0.607 1.00 96.12 195 LYS A N 1
ATOM 1591 C CA . LYS A 1 195 ? -7.787 12.443 -0.393 1.00 96.12 195 LYS A CA 1
ATOM 1592 C C . LYS A 1 195 ? -6.828 13.587 -0.088 1.00 96.12 195 LYS A C 1
ATOM 1594 O O . LYS A 1 195 ? -6.174 14.086 -1.000 1.00 96.12 195 LYS A O 1
ATOM 1599 N N . GLN A 1 196 ? -6.741 14.016 1.169 1.00 96.44 196 GLN A N 1
ATOM 1600 C CA . GLN A 1 196 ? -5.802 15.062 1.578 1.00 96.44 196 GLN A CA 1
ATOM 1601 C C . GLN A 1 196 ? -4.361 14.643 1.283 1.00 96.44 196 GLN A C 1
ATOM 1603 O O . GLN A 1 196 ? -3.594 15.437 0.742 1.00 96.44 196 GLN A O 1
ATOM 1608 N N . MET A 1 197 ? -4.012 13.385 1.567 1.00 96.62 197 MET A N 1
ATOM 1609 C CA . MET A 1 197 ? -2.690 12.842 1.269 1.00 96.62 197 MET A CA 1
ATOM 1610 C C . MET A 1 197 ? -2.420 12.792 -0.235 1.00 96.62 197 MET A C 1
ATOM 1612 O O . MET A 1 197 ? -1.347 13.208 -0.667 1.00 96.62 197 MET A O 1
ATOM 1616 N N . TYR A 1 198 ? -3.404 12.363 -1.032 1.00 97.31 198 TYR A N 1
ATOM 1617 C CA . TYR A 1 198 ? -3.319 12.409 -2.491 1.00 97.31 198 TYR A CA 1
ATOM 1618 C C . TYR A 1 198 ? -2.993 13.825 -2.979 1.00 97.31 198 TYR A C 1
ATOM 1620 O O . TYR A 1 198 ? -1.983 14.018 -3.648 1.00 97.31 198 TYR A O 1
ATOM 1628 N N . PHE A 1 199 ? -3.774 14.841 -2.591 1.00 96.25 199 PHE A N 1
ATOM 1629 C CA . PHE A 1 199 ? -3.528 16.222 -3.029 1.00 96.25 199 PHE A CA 1
ATOM 1630 C C . PHE A 1 199 ? -2.195 16.781 -2.528 1.00 96.25 199 PHE A C 1
ATOM 1632 O O . PHE A 1 199 ? -1.521 17.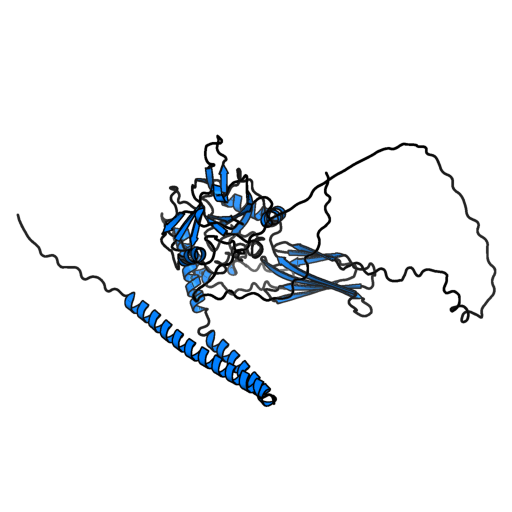509 -3.255 1.00 96.25 199 PHE A O 1
ATOM 1639 N N . LYS A 1 200 ? -1.788 16.418 -1.308 1.00 95.94 200 LYS A N 1
ATOM 1640 C CA . LYS A 1 200 ? -0.471 16.764 -0.768 1.00 95.94 200 LYS A CA 1
ATOM 1641 C C . LYS A 1 200 ? 0.654 16.177 -1.625 1.00 95.94 200 LYS A C 1
ATOM 1643 O O . LYS A 1 200 ? 1.600 16.894 -1.937 1.00 95.94 200 LYS A O 1
ATOM 1648 N N . CYS A 1 201 ? 0.511 14.928 -2.068 1.00 97.00 201 CYS A N 1
ATOM 1649 C CA . CYS A 1 201 ? 1.434 14.290 -3.001 1.00 97.00 201 CYS A CA 1
ATOM 1650 C C . CYS A 1 201 ? 1.428 14.994 -4.367 1.00 97.00 201 CYS A C 1
ATOM 1652 O O . CYS A 1 201 ? 2.483 15.401 -4.836 1.00 97.00 201 CYS A O 1
ATOM 1654 N N . VAL A 1 202 ? 0.259 15.252 -4.968 1.00 95.75 202 VAL A N 1
ATOM 1655 C CA . VAL A 1 202 ? 0.157 15.971 -6.257 1.00 95.75 202 VAL A CA 1
ATOM 1656 C C . VAL A 1 202 ? 0.870 17.329 -6.217 1.00 95.75 202 VAL A C 1
ATOM 1658 O O . VAL A 1 202 ? 1.618 17.664 -7.132 1.00 95.75 202 VAL A O 1
ATOM 1661 N N . ASN A 1 203 ? 0.692 18.090 -5.135 1.00 94.12 203 ASN A N 1
ATOM 1662 C CA . ASN A 1 203 ? 1.355 19.384 -4.958 1.00 94.12 203 ASN A CA 1
ATOM 1663 C C . ASN A 1 203 ? 2.881 19.267 -4.806 1.00 94.12 203 ASN A C 1
ATOM 1665 O O . ASN A 1 203 ? 3.596 20.213 -5.126 1.00 94.12 203 ASN A O 1
ATOM 1669 N N . PHE A 1 204 ? 3.375 18.134 -4.304 1.00 94.62 204 PHE A N 1
ATOM 1670 C CA . PHE A 1 204 ? 4.801 17.873 -4.133 1.00 94.62 204 PHE A CA 1
ATOM 1671 C C . PHE A 1 204 ? 5.485 17.474 -5.449 1.00 94.62 204 PHE A C 1
ATOM 1673 O O . PHE A 1 204 ? 6.558 17.987 -5.751 1.00 94.62 204 PHE A O 1
ATOM 1680 N N . VAL A 1 205 ? 4.875 16.577 -6.229 1.00 92.81 205 VAL A N 1
ATOM 1681 C CA . VAL A 1 205 ? 5.538 15.916 -7.371 1.00 92.81 205 VAL A CA 1
ATOM 1682 C C . VAL A 1 205 ? 5.695 16.797 -8.613 1.00 92.81 205 VAL A C 1
ATOM 1684 O O . VAL A 1 205 ? 6.520 16.514 -9.480 1.00 92.81 205 VAL A O 1
ATOM 1687 N N . GLY A 1 206 ? 4.902 17.865 -8.731 1.00 88.75 206 GLY A N 1
ATOM 1688 C CA . GLY A 1 206 ? 4.876 18.698 -9.933 1.00 88.75 206 GLY A CA 1
ATOM 1689 C C . GLY A 1 206 ? 4.376 17.941 -11.172 1.00 88.75 206 GLY A C 1
ATOM 1690 O O . GLY A 1 206 ? 3.629 16.972 -11.073 1.00 88.75 206 GLY A O 1
ATOM 1691 N N . THR A 1 207 ? 4.759 18.401 -12.366 1.00 90.06 207 THR A N 1
ATOM 1692 C CA . THR A 1 207 ? 4.205 17.908 -13.646 1.00 90.06 207 THR A CA 1
ATOM 1693 C C . THR A 1 207 ? 5.224 17.192 -14.532 1.00 90.06 207 THR A C 1
ATOM 1695 O O . THR A 1 207 ? 4.936 16.915 -15.697 1.00 90.06 207 THR A O 1
ATOM 1698 N N . GLN A 1 208 ? 6.442 16.952 -14.040 1.00 91.81 208 GLN A N 1
ATOM 1699 C CA . GLN A 1 208 ? 7.501 16.356 -14.848 1.00 91.81 208 GLN A CA 1
ATOM 1700 C C . GLN A 1 208 ? 7.310 14.842 -14.944 1.00 91.81 208 GLN A C 1
ATOM 1702 O O . GLN A 1 208 ? 7.476 14.113 -13.968 1.00 91.81 208 GLN A O 1
ATOM 1707 N N . MET A 1 209 ? 6.989 14.384 -16.151 1.00 94.94 209 MET A N 1
ATOM 1708 C CA . MET A 1 209 ? 6.778 12.978 -16.473 1.00 94.94 209 MET A CA 1
ATOM 1709 C C . MET A 1 209 ? 7.890 12.467 -17.383 1.00 94.94 209 MET A C 1
ATOM 1711 O O . MET A 1 209 ? 8.382 13.192 -18.249 1.00 94.94 209 MET A O 1
ATOM 1715 N N . GLN A 1 210 ? 8.241 11.198 -17.223 1.00 95.19 210 GLN A N 1
ATOM 1716 C CA . GLN A 1 210 ? 9.254 10.522 -18.011 1.00 95.19 210 GLN A CA 1
ATOM 1717 C C . GLN A 1 210 ? 8.709 9.227 -18.605 1.00 95.19 210 GLN A C 1
ATOM 1719 O O . GLN A 1 210 ? 8.065 8.438 -17.916 1.00 95.19 210 GLN A O 1
ATOM 1724 N N . ALA A 1 211 ? 8.963 9.014 -19.895 1.00 95.88 211 ALA A N 1
ATOM 1725 C CA . ALA A 1 211 ? 8.561 7.794 -20.574 1.00 95.88 211 ALA A CA 1
ATOM 1726 C C . ALA A 1 211 ? 9.390 6.600 -20.083 1.00 95.88 211 ALA A C 1
ATOM 1728 O O . ALA A 1 211 ? 10.595 6.725 -19.859 1.00 95.88 211 ALA A O 1
ATOM 1729 N N . PHE A 1 212 ? 8.757 5.436 -19.968 1.00 96.69 212 PHE A N 1
ATOM 1730 C CA . PHE A 1 212 ? 9.435 4.183 -19.650 1.00 96.69 212 PHE A CA 1
ATOM 1731 C C . PHE A 1 212 ? 8.873 3.025 -20.479 1.00 96.69 212 PHE A C 1
ATOM 1733 O O . PHE A 1 212 ? 7.714 3.029 -20.896 1.00 96.69 212 PHE A O 1
ATOM 1740 N N . GLU A 1 213 ? 9.703 2.008 -20.708 1.00 95.56 213 GLU A N 1
ATOM 1741 C CA . GLU A 1 213 ? 9.360 0.867 -21.571 1.00 95.56 213 GLU A CA 1
ATOM 1742 C C . GLU A 1 213 ? 9.254 -0.460 -20.818 1.00 95.56 213 GLU A C 1
ATOM 1744 O O . GLU A 1 213 ? 8.763 -1.447 -21.365 1.00 95.56 213 GLU A O 1
ATOM 1749 N N . VAL A 1 214 ? 9.721 -0.508 -19.569 1.00 96.94 214 VAL A N 1
ATOM 1750 C CA . VAL A 1 214 ? 9.708 -1.711 -18.734 1.00 96.94 214 VAL A CA 1
ATOM 1751 C C . VAL A 1 214 ? 9.381 -1.368 -17.292 1.00 96.94 214 VAL A C 1
ATOM 1753 O O . VAL A 1 214 ? 9.809 -0.345 -16.764 1.00 96.94 214 VAL A O 1
ATOM 1756 N N . LEU A 1 215 ? 8.660 -2.274 -16.649 1.00 98.19 215 LEU A N 1
ATOM 1757 C CA . LEU A 1 215 ? 8.586 -2.355 -15.200 1.00 98.19 215 LEU A CA 1
ATOM 1758 C C . LEU A 1 215 ? 9.645 -3.319 -14.704 1.00 98.19 215 LEU A C 1
ATOM 1760 O O . LEU A 1 215 ? 10.000 -4.264 -15.411 1.00 98.19 215 LEU A O 1
ATOM 1764 N N . TYR A 1 216 ? 10.142 -3.121 -13.490 1.00 97.56 216 TYR A N 1
ATOM 1765 C CA . TYR A 1 216 ? 11.152 -4.019 -12.961 1.00 97.56 216 TYR A CA 1
ATOM 1766 C C . TYR A 1 216 ? 11.056 -4.281 -11.471 1.00 97.56 216 TYR A C 1
ATOM 1768 O O . TYR A 1 216 ? 10.557 -3.474 -10.690 1.00 97.56 216 TYR A O 1
ATOM 1776 N N . ARG A 1 217 ? 11.577 -5.443 -11.083 1.00 96.50 217 ARG A N 1
ATOM 1777 C CA . ARG A 1 217 ? 11.696 -5.881 -9.696 1.00 96.50 217 ARG A CA 1
ATOM 1778 C C . ARG A 1 217 ? 13.072 -6.492 -9.492 1.00 96.50 217 ARG A C 1
ATOM 1780 O O . ARG A 1 217 ? 13.446 -7.429 -10.194 1.00 96.50 217 ARG A O 1
ATOM 1787 N N . CYS A 1 218 ? 13.813 -5.963 -8.528 1.00 94.50 218 CYS A N 1
ATOM 1788 C CA . CYS A 1 218 ? 15.117 -6.492 -8.145 1.00 94.50 218 CYS A CA 1
ATOM 1789 C C . CYS A 1 218 ? 14.973 -7.347 -6.886 1.00 94.50 218 CYS A C 1
ATOM 1791 O O . CYS A 1 218 ? 14.352 -6.910 -5.915 1.00 94.50 218 CYS A O 1
ATOM 1793 N N . LYS A 1 219 ? 15.538 -8.555 -6.907 1.00 93.50 219 LYS A N 1
ATOM 1794 C CA . LYS A 1 219 ? 15.602 -9.474 -5.762 1.00 93.50 219 LYS A CA 1
ATOM 1795 C C . LYS A 1 219 ? 16.899 -10.289 -5.790 1.00 93.50 219 LYS A C 1
ATOM 1797 O O . LYS A 1 219 ? 17.539 -10.351 -6.846 1.00 93.50 219 LYS A O 1
ATOM 1802 N N . PRO A 1 220 ? 17.328 -10.870 -4.654 1.00 91.69 220 PRO A N 1
ATOM 1803 C CA . PRO A 1 220 ? 18.489 -11.753 -4.625 1.00 91.69 220 PRO A CA 1
ATOM 1804 C C . PRO A 1 220 ? 18.257 -12.957 -5.535 1.00 91.69 220 PRO A C 1
ATOM 1806 O O . PRO A 1 220 ? 17.116 -13.382 -5.718 1.00 91.69 220 PRO A O 1
ATOM 1809 N N . ARG A 1 221 ? 19.325 -13.521 -6.098 1.00 93.31 221 ARG A N 1
ATOM 1810 C CA . ARG A 1 221 ? 19.245 -14.704 -6.967 1.00 93.31 221 ARG A CA 1
ATOM 1811 C C . ARG A 1 221 ? 18.460 -15.851 -6.322 1.00 93.31 221 ARG A C 1
ATOM 1813 O O . ARG A 1 221 ? 17.618 -16.449 -6.980 1.00 93.31 221 ARG A O 1
ATOM 1820 N N . GLU A 1 222 ? 18.665 -16.073 -5.030 1.00 92.62 222 GLU A N 1
ATOM 1821 C CA . GLU A 1 222 ? 18.042 -17.146 -4.255 1.00 92.62 222 GLU A CA 1
ATOM 1822 C C . GLU A 1 222 ? 16.509 -17.053 -4.249 1.00 92.62 222 GLU A C 1
ATOM 1824 O O . GLU A 1 222 ? 15.834 -18.077 -4.253 1.00 92.62 222 GLU A O 1
ATOM 1829 N N . TYR A 1 223 ? 15.952 -15.836 -4.289 1.00 93.38 223 TYR A N 1
ATOM 1830 C CA . TYR A 1 223 ? 14.505 -15.621 -4.375 1.00 93.38 223 TYR A CA 1
ATOM 1831 C C . TYR A 1 223 ? 13.927 -16.157 -5.690 1.00 93.38 223 TYR A C 1
ATOM 1833 O O . TYR A 1 223 ? 12.863 -16.770 -5.700 1.00 93.38 223 TYR A O 1
ATOM 1841 N N . TRP A 1 224 ? 14.627 -15.932 -6.802 1.00 94.75 224 TRP A N 1
ATOM 1842 C CA . TRP A 1 224 ? 14.192 -16.394 -8.119 1.00 94.75 224 TRP A CA 1
ATOM 1843 C C . TRP A 1 224 ? 14.386 -17.901 -8.275 1.00 94.75 224 TRP A C 1
ATOM 1845 O O . TRP A 1 224 ? 13.490 -18.583 -8.768 1.00 94.75 224 TRP A O 1
ATOM 1855 N N . ASP A 1 225 ? 15.518 -18.422 -7.797 1.00 93.75 225 ASP A N 1
ATOM 1856 C CA . ASP A 1 225 ? 15.815 -19.855 -7.811 1.00 93.75 225 ASP A CA 1
ATOM 1857 C C . ASP A 1 225 ? 14.765 -20.650 -7.012 1.00 93.75 225 ASP A C 1
ATOM 1859 O O . ASP A 1 225 ? 14.354 -21.729 -7.438 1.00 93.75 225 ASP A O 1
ATOM 1863 N N . GLU A 1 226 ? 14.274 -20.110 -5.890 1.00 94.25 226 GLU A N 1
ATOM 1864 C CA . GLU A 1 226 ? 13.189 -20.721 -5.114 1.00 94.25 226 GLU A CA 1
ATOM 1865 C C . GLU A 1 226 ? 11.873 -20.777 -5.899 1.00 94.25 226 GLU A C 1
ATOM 1867 O O . GLU A 1 226 ? 11.198 -21.803 -5.883 1.00 94.25 226 GLU A O 1
ATOM 1872 N N . ILE A 1 227 ? 11.501 -19.706 -6.605 1.00 95.75 227 ILE A N 1
ATOM 1873 C CA . ILE A 1 227 ? 10.267 -19.689 -7.406 1.00 95.75 227 ILE A CA 1
ATOM 1874 C C . ILE A 1 227 ? 10.349 -20.735 -8.526 1.00 95.75 227 ILE A C 1
ATOM 1876 O O . ILE A 1 227 ? 9.405 -21.503 -8.716 1.00 95.75 227 ILE A O 1
ATOM 1880 N N . HIS A 1 228 ? 11.499 -20.816 -9.202 1.00 93.25 228 HIS A N 1
ATOM 1881 C CA . HIS A 1 228 ? 11.761 -21.833 -10.221 1.00 93.25 228 HIS A CA 1
ATOM 1882 C C . HIS A 1 228 ? 11.702 -23.260 -9.661 1.00 93.25 228 HIS A C 1
ATOM 1884 O O . HIS A 1 228 ? 11.167 -24.163 -10.301 1.00 93.25 228 HIS A O 1
ATOM 1890 N N . ALA A 1 229 ? 12.264 -23.487 -8.472 1.00 93.44 229 ALA A N 1
ATOM 1891 C CA . ALA A 1 229 ? 12.374 -24.824 -7.896 1.00 93.44 229 ALA A CA 1
ATOM 1892 C C . ALA A 1 229 ? 11.096 -25.304 -7.191 1.00 93.44 229 ALA A C 1
ATOM 1894 O O . ALA A 1 229 ? 10.843 -26.508 -7.151 1.00 93.44 229 ALA A O 1
ATOM 1895 N N . CYS A 1 230 ? 10.327 -24.387 -6.598 1.00 93.69 230 CYS A N 1
ATOM 1896 C CA . CYS A 1 230 ? 9.308 -24.726 -5.604 1.00 93.69 230 CYS A CA 1
ATOM 1897 C C . CYS A 1 230 ? 7.914 -24.160 -5.901 1.00 93.69 230 CYS A C 1
ATOM 1899 O O . CYS A 1 230 ? 6.983 -24.511 -5.178 1.00 93.69 230 CYS A O 1
ATOM 1901 N N . ARG A 1 231 ? 7.752 -23.267 -6.888 1.00 91.06 231 ARG A N 1
ATOM 1902 C CA . ARG A 1 231 ? 6.501 -22.508 -7.083 1.00 91.06 231 ARG A CA 1
ATOM 1903 C C . ARG A 1 231 ? 6.028 -22.453 -8.534 1.00 91.06 231 ARG A C 1
ATOM 1905 O O . ARG A 1 231 ? 5.378 -21.489 -8.926 1.00 91.06 231 ARG A O 1
ATOM 1912 N N . ASP A 1 232 ? 6.372 -23.464 -9.329 1.00 93.88 232 ASP A N 1
ATOM 1913 C CA . ASP A 1 232 ? 5.911 -23.623 -10.717 1.00 93.88 232 ASP A CA 1
ATOM 1914 C C . ASP A 1 232 ? 6.085 -22.357 -11.583 1.00 93.88 232 ASP A C 1
ATOM 1916 O O . ASP A 1 232 ? 5.230 -22.027 -12.404 1.00 93.88 232 ASP A O 1
ATOM 1920 N N . ASP A 1 233 ? 7.187 -21.624 -11.388 1.00 96.56 233 ASP A N 1
ATOM 1921 C CA . ASP A 1 233 ? 7.472 -20.356 -12.076 1.00 96.56 233 ASP A CA 1
ATOM 1922 C C . ASP A 1 233 ? 6.434 -19.242 -11.830 1.00 96.56 233 ASP A C 1
ATOM 1924 O O . ASP A 1 233 ? 6.292 -18.321 -12.643 1.00 96.56 233 ASP A O 1
ATOM 1928 N N . ILE A 1 234 ? 5.713 -19.287 -10.708 1.00 97.25 234 ILE A N 1
ATOM 1929 C CA . ILE A 1 234 ? 4.734 -18.274 -10.305 1.00 97.25 234 ILE A CA 1
ATOM 1930 C C . ILE A 1 234 ? 5.277 -17.478 -9.119 1.00 97.25 234 ILE A C 1
ATOM 1932 O O . ILE A 1 234 ? 5.483 -17.987 -8.018 1.00 97.25 234 ILE A O 1
ATOM 1936 N N . MET A 1 235 ? 5.480 -16.179 -9.336 1.00 96.69 235 MET A N 1
ATOM 1937 C CA . MET A 1 235 ? 5.752 -15.240 -8.259 1.00 96.69 235 MET A CA 1
ATOM 1938 C C . MET A 1 235 ? 4.436 -14.901 -7.560 1.00 96.69 235 MET A C 1
ATOM 1940 O O . MET A 1 235 ? 3.652 -14.088 -8.048 1.00 96.69 235 MET A O 1
ATOM 1944 N N . GLU A 1 236 ? 4.206 -15.547 -6.423 1.00 95.88 236 GLU A N 1
ATOM 1945 C CA . GLU A 1 236 ? 3.005 -15.353 -5.614 1.00 95.88 236 GLU A CA 1
ATOM 1946 C C . GLU A 1 236 ? 3.013 -13.999 -4.903 1.00 95.88 236 GLU A C 1
ATOM 1948 O O . GLU A 1 236 ? 4.026 -13.558 -4.338 1.00 95.88 236 GLU A O 1
ATOM 1953 N N . LYS A 1 237 ? 1.852 -13.349 -4.889 1.00 95.19 237 LYS A N 1
ATOM 1954 C CA . LYS A 1 237 ? 1.618 -12.128 -4.125 1.00 95.19 237 LYS A CA 1
ATOM 1955 C C . LYS A 1 237 ? 1.706 -12.378 -2.620 1.00 95.19 237 LYS A C 1
ATOM 1957 O O . LYS A 1 237 ? 1.325 -13.430 -2.117 1.00 95.19 237 LYS A O 1
ATOM 1962 N N . TYR A 1 238 ? 2.166 -11.375 -1.875 1.00 92.94 238 TYR A N 1
ATOM 1963 C CA . TYR A 1 238 ? 2.294 -11.451 -0.417 1.00 92.94 238 TYR A CA 1
ATOM 1964 C C . TYR A 1 238 ? 1.612 -10.268 0.258 1.00 92.94 238 TYR A C 1
ATOM 1966 O O . TYR A 1 238 ? 1.502 -9.187 -0.324 1.00 92.94 238 TYR A O 1
ATOM 1974 N N . ILE A 1 239 ? 1.142 -10.486 1.490 1.00 92.62 239 ILE A N 1
ATOM 1975 C CA . ILE A 1 239 ? 0.511 -9.451 2.318 1.00 92.62 239 ILE A CA 1
ATOM 1976 C C . ILE A 1 239 ? 1.468 -8.266 2.473 1.00 92.62 239 ILE A C 1
ATOM 1978 O O . ILE A 1 239 ? 2.634 -8.445 2.827 1.00 92.62 239 ILE A O 1
ATOM 1982 N N . LYS A 1 240 ? 0.962 -7.057 2.215 1.00 91.50 240 LYS A N 1
ATOM 1983 C CA . LYS A 1 240 ? 1.696 -5.809 2.413 1.00 91.50 240 LYS A CA 1
ATOM 1984 C C . LYS A 1 240 ? 2.162 -5.693 3.868 1.00 91.50 240 LYS A C 1
ATOM 1986 O O . LYS A 1 240 ? 1.361 -5.806 4.795 1.00 91.50 240 LYS A O 1
ATOM 1991 N N . ASP A 1 241 ? 3.454 -5.451 4.054 1.00 86.31 241 ASP A N 1
ATOM 1992 C CA . ASP A 1 241 ? 4.063 -5.164 5.355 1.00 86.31 241 ASP A CA 1
ATOM 1993 C C . ASP A 1 241 ? 3.617 -3.794 5.910 1.00 86.31 241 ASP A C 1
ATOM 1995 O O . ASP A 1 241 ? 2.864 -3.060 5.276 1.00 86.31 241 ASP A O 1
ATOM 1999 N N . ASN A 1 242 ? 4.082 -3.426 7.104 1.00 83.50 242 ASN A N 1
ATOM 2000 C CA . ASN A 1 242 ? 3.744 -2.141 7.731 1.00 83.50 242 ASN A CA 1
ATOM 2001 C C . ASN A 1 242 ? 4.712 -1.002 7.354 1.00 83.50 242 ASN A C 1
ATOM 2003 O O . ASN A 1 242 ? 4.814 -0.033 8.104 1.00 83.50 242 ASN A O 1
ATOM 2007 N N . ASN A 1 243 ? 5.427 -1.108 6.226 1.00 83.56 243 ASN A N 1
ATOM 2008 C CA . ASN A 1 243 ? 6.235 0.006 5.727 1.00 83.56 243 ASN A CA 1
ATOM 2009 C C . ASN A 1 243 ? 5.336 1.153 5.215 1.00 83.56 243 ASN A C 1
ATOM 2011 O O . ASN A 1 243 ? 4.138 0.952 4.972 1.00 83.56 243 ASN A O 1
ATOM 2015 N N . GLY A 1 244 ? 5.918 2.340 5.051 1.00 88.12 244 GLY A N 1
ATOM 2016 C CA . GLY A 1 244 ? 5.184 3.537 4.648 1.00 88.12 244 GLY A CA 1
ATOM 2017 C C . GLY A 1 244 ? 4.385 4.160 5.788 1.00 88.12 244 GLY A C 1
ATOM 2018 O O . GLY A 1 244 ? 4.784 4.084 6.953 1.00 88.12 244 GLY A O 1
ATOM 2019 N N . GLN A 1 245 ? 3.267 4.815 5.473 1.00 90.50 245 GLN A N 1
ATOM 2020 C CA . GLN A 1 245 ? 2.465 5.479 6.501 1.00 90.50 245 GLN A CA 1
ATOM 2021 C C . GLN A 1 245 ? 1.834 4.441 7.449 1.00 90.50 245 GLN A C 1
ATOM 2023 O O . GLN A 1 245 ? 1.130 3.536 6.988 1.00 90.50 245 GLN A O 1
ATOM 2028 N N . PRO A 1 246 ? 1.972 4.577 8.783 1.00 88.62 246 PRO A N 1
ATOM 2029 C CA . PRO A 1 246 ? 1.420 3.602 9.732 1.00 88.62 246 PRO A CA 1
ATOM 2030 C C . PRO A 1 246 ? -0.098 3.388 9.598 1.00 88.62 246 PRO A C 1
ATOM 2032 O O . PRO A 1 246 ? -0.595 2.267 9.726 1.00 88.62 246 PRO A O 1
ATOM 2035 N N . ALA A 1 247 ? -0.832 4.464 9.295 1.00 91.94 247 ALA A N 1
ATOM 2036 C CA . ALA A 1 247 ? -2.283 4.468 9.105 1.00 91.94 247 ALA A CA 1
ATOM 2037 C C . ALA A 1 247 ? -2.733 4.092 7.678 1.00 91.94 247 ALA A C 1
ATOM 2039 O O . ALA A 1 247 ? -3.927 4.183 7.371 1.00 91.94 247 ALA A O 1
ATOM 2040 N N . ASN A 1 248 ? -1.817 3.665 6.802 1.00 92.69 248 ASN A N 1
ATOM 2041 C CA . ASN A 1 248 ? -2.161 3.233 5.455 1.00 92.69 248 ASN A CA 1
ATOM 2042 C C . ASN A 1 248 ? -3.115 2.022 5.486 1.00 92.69 248 ASN A C 1
ATOM 2044 O O . ASN A 1 248 ? -2.899 1.028 6.185 1.00 92.69 248 ASN A O 1
ATOM 2048 N N . ARG A 1 249 ? -4.183 2.105 4.688 1.00 93.19 249 ARG A N 1
ATOM 2049 C CA . ARG A 1 249 ? -5.255 1.107 4.596 1.00 93.19 249 ARG A CA 1
ATOM 2050 C C . ARG A 1 249 ? -4.862 -0.191 3.899 1.00 93.19 249 ARG A C 1
ATOM 2052 O O . ARG A 1 249 ? -5.663 -1.123 3.931 1.00 93.19 249 ARG A O 1
ATOM 2059 N N . ILE A 1 250 ? -3.709 -0.265 3.238 1.00 94.44 250 ILE A N 1
ATOM 2060 C CA . ILE A 1 250 ? -3.267 -1.511 2.590 1.00 94.44 250 ILE A CA 1
ATOM 2061 C C . ILE A 1 250 ? -2.399 -2.386 3.502 1.00 94.44 250 ILE A C 1
ATOM 2063 O O . ILE A 1 250 ? -2.336 -3.599 3.299 1.00 94.44 250 ILE A O 1
ATOM 2067 N N . ASN A 1 251 ? -1.797 -1.797 4.539 1.00 91.56 251 ASN A N 1
ATOM 2068 C CA . ASN A 1 251 ? -0.857 -2.464 5.438 1.00 91.56 251 ASN A CA 1
ATOM 2069 C C . ASN A 1 251 ? -1.528 -3.607 6.215 1.00 91.56 251 ASN A C 1
ATOM 2071 O O . ASN A 1 251 ? -2.447 -3.379 7.008 1.00 91.56 251 ASN A O 1
ATOM 2075 N N . GLY A 1 252 ? -1.049 -4.833 5.989 1.00 88.88 252 GLY A N 1
ATOM 2076 C CA . GLY A 1 252 ? -1.561 -6.059 6.600 1.00 88.88 252 GLY A CA 1
ATOM 2077 C C . GLY A 1 252 ? -2.902 -6.560 6.052 1.00 88.88 252 GLY A C 1
ATOM 2078 O O . GLY A 1 252 ? -3.441 -7.512 6.608 1.00 88.88 252 GLY A O 1
ATOM 2079 N N . LEU A 1 253 ? -3.461 -5.931 5.006 1.00 91.88 253 LEU A N 1
ATOM 2080 C CA . LEU A 1 253 ? -4.831 -6.210 4.544 1.00 91.88 253 LEU A CA 1
ATOM 2081 C C . LEU A 1 253 ? -4.922 -6.744 3.117 1.00 91.88 253 LEU A C 1
ATOM 2083 O O . LEU A 1 253 ? -5.776 -7.585 2.850 1.00 91.88 253 LEU A O 1
ATOM 2087 N N . ILE A 1 254 ? -4.069 -6.278 2.205 1.00 95.94 254 ILE A N 1
ATOM 2088 C CA . ILE A 1 254 ? -4.074 -6.745 0.813 1.00 95.94 254 ILE A CA 1
ATOM 2089 C C . ILE A 1 254 ? -2.738 -7.383 0.445 1.00 95.94 254 ILE A C 1
ATOM 2091 O O . ILE A 1 254 ? -1.709 -7.098 1.063 1.00 95.94 254 ILE A O 1
ATOM 2095 N N . SER A 1 255 ? -2.767 -8.252 -0.565 1.00 97.06 255 SER A N 1
ATOM 2096 C CA . SER A 1 255 ? -1.581 -8.911 -1.105 1.00 97.06 255 SER A CA 1
ATOM 2097 C C . SER A 1 255 ? -1.242 -8.410 -2.501 1.00 97.06 255 SER A C 1
ATOM 2099 O O . SER A 1 255 ? -2.128 -8.115 -3.301 1.00 97.06 255 SER A O 1
ATOM 2101 N N . GLY A 1 256 ? 0.051 -8.353 -2.799 1.00 97.25 256 GLY A N 1
ATOM 2102 C CA . GLY A 1 256 ? 0.566 -7.837 -4.057 1.00 97.25 256 GLY A CA 1
ATOM 2103 C C . GLY A 1 256 ? 2.086 -7.890 -4.145 1.00 97.25 256 GLY A C 1
ATOM 2104 O O . GLY A 1 256 ? 2.776 -8.372 -3.243 1.00 97.25 256 GLY A O 1
ATOM 2105 N N . LEU A 1 257 ? 2.599 -7.393 -5.262 1.00 97.12 257 LEU A N 1
ATOM 2106 C CA . LEU A 1 257 ? 3.997 -7.402 -5.656 1.00 97.12 257 LEU A CA 1
ATOM 2107 C C . LEU A 1 257 ? 4.421 -5.993 -6.058 1.00 97.12 257 LEU A C 1
ATOM 2109 O O . LEU A 1 257 ? 3.786 -5.355 -6.895 1.00 97.12 257 LEU A O 1
ATOM 2113 N N . PHE A 1 258 ? 5.529 -5.530 -5.485 1.00 96.06 258 PHE A N 1
ATOM 2114 C CA . PHE A 1 258 ? 6.132 -4.250 -5.842 1.00 96.06 258 PHE A CA 1
ATOM 2115 C C . PHE A 1 258 ? 6.976 -4.335 -7.114 1.00 96.06 258 PHE A C 1
ATOM 2117 O O . PHE A 1 258 ? 7.874 -5.181 -7.212 1.00 96.06 258 PHE A O 1
ATOM 2124 N N . PHE A 1 259 ? 6.722 -3.400 -8.022 1.00 97.94 259 PHE A N 1
ATOM 2125 C CA . PHE A 1 259 ? 7.510 -3.096 -9.208 1.00 97.94 259 PHE A CA 1
ATOM 2126 C C . PHE A 1 259 ? 7.872 -1.609 -9.224 1.00 97.94 259 PHE A C 1
ATOM 2128 O O . PHE A 1 259 ? 7.189 -0.780 -8.624 1.00 97.94 259 PHE A O 1
ATOM 2135 N N . SER A 1 260 ? 8.942 -1.277 -9.935 1.00 95.38 260 SER A N 1
ATOM 2136 C CA . SER A 1 260 ? 9.372 0.093 -10.193 1.00 95.38 260 SER A CA 1
ATOM 2137 C C . SER A 1 260 ? 9.327 0.392 -11.688 1.00 95.38 260 SER A C 1
ATOM 2139 O O . SER A 1 260 ? 9.531 -0.500 -12.514 1.00 95.38 260 SER A O 1
ATOM 2141 N N . ALA A 1 261 ? 9.072 1.655 -12.015 1.00 96.00 261 ALA A N 1
ATOM 2142 C CA . ALA A 1 261 ? 9.188 2.220 -13.358 1.00 96.00 261 ALA A CA 1
ATOM 2143 C C . ALA A 1 261 ? 10.326 3.257 -13.455 1.00 96.00 261 ALA A C 1
ATOM 2145 O O . ALA A 1 261 ? 10.427 3.961 -14.455 1.00 96.00 261 ALA A O 1
ATOM 2146 N N . ARG A 1 262 ? 11.166 3.387 -12.413 1.00 92.25 262 ARG A N 1
ATOM 2147 C CA . ARG A 1 262 ? 12.198 4.434 -12.336 1.00 92.25 262 ARG A CA 1
ATOM 2148 C C . ARG A 1 262 ? 13.232 4.282 -13.455 1.00 92.25 262 ARG A C 1
ATOM 2150 O O . ARG A 1 262 ? 13.778 3.207 -13.696 1.00 92.25 262 ARG A O 1
ATOM 2157 N N . VAL A 1 263 ? 13.543 5.406 -14.076 1.00 92.50 263 VAL A N 1
ATOM 2158 C CA . VAL A 1 263 ? 14.587 5.579 -15.087 1.00 92.50 263 VAL A CA 1
ATOM 2159 C C . VAL A 1 263 ? 15.417 6.810 -14.712 1.00 92.50 263 VAL A C 1
ATOM 2161 O O . VAL A 1 263 ? 14.928 7.690 -14.005 1.00 92.50 263 VAL A O 1
ATOM 2164 N N . TYR A 1 264 ? 16.684 6.855 -15.118 1.00 89.38 264 TYR A N 1
ATOM 2165 C CA . TYR A 1 264 ? 17.507 8.064 -15.022 1.00 89.38 264 TYR A CA 1
ATOM 2166 C C . TYR A 1 264 ? 17.055 9.099 -16.049 1.00 89.38 264 TYR A C 1
ATOM 2168 O O . TYR A 1 264 ? 16.355 8.743 -16.988 1.00 89.38 264 TYR A O 1
ATOM 2176 N N . ALA A 1 265 ? 17.478 10.360 -15.926 1.00 86.50 265 ALA A N 1
ATOM 2177 C CA . ALA A 1 265 ? 17.052 11.452 -16.811 1.00 86.50 265 ALA A CA 1
ATOM 2178 C C . ALA A 1 265 ? 17.290 11.189 -18.317 1.00 86.50 265 ALA A C 1
ATOM 2180 O O . ALA A 1 265 ? 16.560 11.708 -19.159 1.00 86.50 265 ALA A O 1
ATOM 2181 N N . ASP A 1 266 ? 18.271 10.351 -18.663 1.00 89.00 266 ASP A N 1
ATOM 2182 C CA . ASP A 1 266 ? 18.565 9.920 -20.036 1.00 89.00 266 ASP A CA 1
ATOM 2183 C C . ASP A 1 266 ? 17.668 8.767 -20.544 1.00 89.00 266 ASP A C 1
ATOM 2185 O O . ASP A 1 266 ? 17.794 8.335 -21.689 1.00 89.00 266 ASP A O 1
ATOM 2189 N N . GLY A 1 267 ? 16.753 8.274 -19.705 1.00 88.56 267 GLY A N 1
ATOM 2190 C CA . GLY A 1 267 ? 15.854 7.151 -19.973 1.00 88.56 267 GLY A CA 1
ATOM 2191 C C . GLY A 1 267 ? 16.455 5.777 -19.667 1.00 88.56 267 GLY A C 1
ATOM 2192 O O . GLY A 1 267 ? 15.770 4.765 -19.827 1.00 88.56 267 GLY A O 1
ATOM 2193 N N . SER A 1 268 ? 17.713 5.705 -19.226 1.00 92.12 268 SER A N 1
ATOM 2194 C CA . SER A 1 268 ? 18.355 4.435 -18.894 1.00 92.12 268 SER A CA 1
ATOM 2195 C C . SER A 1 268 ? 17.872 3.882 -17.546 1.00 92.12 268 SER A C 1
ATOM 2197 O O . SER A 1 268 ? 17.384 4.600 -16.672 1.00 92.12 268 SER A O 1
ATOM 2199 N N . LEU A 1 269 ? 17.965 2.562 -17.376 1.00 93.69 269 LEU A N 1
ATOM 2200 C CA . LEU A 1 269 ? 17.573 1.897 -16.135 1.00 93.69 269 LEU A CA 1
ATOM 2201 C C . LEU A 1 269 ? 18.660 2.050 -15.060 1.00 93.69 269 LEU A C 1
ATOM 2203 O O . LEU A 1 269 ? 19.845 1.988 -15.397 1.00 93.69 269 LEU A O 1
ATOM 2207 N N . PRO A 1 270 ? 18.292 2.094 -13.763 1.00 90.81 270 PRO A N 1
ATOM 2208 C CA . PRO A 1 270 ? 19.267 2.145 -12.680 1.00 90.81 270 PRO A CA 1
ATOM 2209 C C . PRO A 1 270 ? 20.308 1.035 -12.772 1.00 90.81 270 PRO A C 1
ATOM 2211 O O . PRO A 1 270 ? 19.953 -0.121 -13.004 1.00 90.81 270 PRO A O 1
ATOM 2214 N N . THR A 1 271 ? 21.589 1.352 -12.601 1.00 89.06 271 THR A N 1
ATOM 2215 C CA . THR A 1 271 ? 22.689 0.371 -12.725 1.00 89.06 271 THR A CA 1
ATOM 2216 C C . THR A 1 271 ? 22.909 -0.442 -11.452 1.00 89.06 271 THR A C 1
ATOM 2218 O O . THR A 1 271 ? 23.507 -1.519 -11.500 1.00 89.06 271 THR A O 1
ATOM 2221 N N . HIS A 1 272 ? 22.356 0.038 -10.338 1.00 86.50 272 HIS A N 1
ATOM 2222 C CA . HIS A 1 272 ? 22.489 -0.545 -9.014 1.00 86.50 272 HIS A CA 1
ATOM 2223 C C . HIS A 1 272 ? 21.125 -0.803 -8.360 1.00 86.50 272 HIS A C 1
ATOM 2225 O O . HIS A 1 272 ? 20.136 -0.141 -8.680 1.00 86.50 272 HIS A O 1
ATOM 2231 N N . SER A 1 273 ? 21.054 -1.755 -7.424 1.00 85.44 273 SER A N 1
ATOM 2232 C CA . SER A 1 273 ? 19.868 -1.960 -6.587 1.00 85.44 273 SER A CA 1
ATOM 2233 C C . SER A 1 273 ? 20.211 -2.363 -5.153 1.00 85.44 273 SER A C 1
ATOM 2235 O O . SER A 1 273 ? 21.046 -3.247 -4.947 1.00 85.44 273 SER A O 1
ATOM 2237 N N . PRO A 1 274 ? 19.504 -1.805 -4.152 1.00 79.56 274 PRO A N 1
ATOM 2238 C CA . PRO A 1 274 ? 19.584 -2.276 -2.771 1.00 79.56 274 PRO A CA 1
ATOM 2239 C C . PRO A 1 274 ? 18.813 -3.588 -2.537 1.00 79.56 274 PRO A C 1
ATOM 2241 O O . PRO A 1 274 ? 18.969 -4.227 -1.500 1.00 79.56 274 PRO A O 1
ATOM 2244 N N . PHE A 1 275 ? 17.971 -4.015 -3.484 1.00 84.06 275 PHE A N 1
ATOM 2245 C CA . PHE A 1 275 ? 17.026 -5.117 -3.284 1.00 84.06 275 PHE A CA 1
ATOM 2246 C C . PHE A 1 275 ? 17.542 -6.478 -3.756 1.00 84.06 275 PHE A C 1
ATOM 2248 O O . PHE A 1 275 ? 16.932 -7.490 -3.417 1.00 84.06 275 PHE A O 1
ATOM 2255 N N . GLY A 1 276 ? 18.628 -6.513 -4.532 1.00 88.62 276 GLY A N 1
ATOM 2256 C CA . GLY A 1 276 ? 19.262 -7.749 -4.984 1.00 88.62 276 GLY A CA 1
ATOM 2257 C C . GLY A 1 276 ? 20.017 -7.623 -6.297 1.00 88.62 276 GLY A C 1
ATOM 2258 O O . GLY A 1 276 ? 19.971 -6.592 -6.963 1.00 88.62 276 GLY A O 1
ATOM 2259 N N . ASN A 1 277 ? 20.732 -8.692 -6.646 1.00 91.56 277 ASN A N 1
ATOM 2260 C CA . ASN A 1 277 ? 21.639 -8.771 -7.794 1.00 91.56 277 ASN A CA 1
ATOM 2261 C C . ASN A 1 277 ? 20.975 -9.254 -9.092 1.00 91.56 277 ASN A C 1
ATOM 2263 O O . ASN A 1 277 ? 21.644 -9.342 -10.124 1.00 91.56 277 ASN A O 1
ATOM 2267 N N . VAL A 1 278 ? 19.682 -9.578 -9.061 1.00 95.56 278 VAL A N 1
ATOM 2268 C CA . VAL A 1 278 ? 18.923 -10.020 -10.233 1.00 95.56 278 VAL A CA 1
ATOM 2269 C C . VAL A 1 278 ? 17.693 -9.141 -10.403 1.00 95.56 278 VAL A C 1
ATOM 2271 O O . VAL A 1 278 ? 16.924 -8.928 -9.462 1.00 95.56 278 VAL A O 1
ATOM 2274 N N . ARG A 1 279 ? 17.503 -8.643 -11.623 1.00 97.31 279 ARG A N 1
ATOM 2275 C CA . ARG A 1 279 ? 16.396 -7.780 -12.022 1.00 97.31 279 ARG A CA 1
ATOM 2276 C C . ARG A 1 279 ? 15.508 -8.504 -13.021 1.00 97.31 279 ARG A C 1
ATOM 2278 O O . ARG A 1 279 ? 15.959 -8.836 -14.112 1.00 97.31 279 ARG A O 1
ATOM 2285 N N . MET A 1 280 ? 14.240 -8.678 -12.675 1.00 97.88 280 MET A N 1
ATOM 2286 C CA . MET A 1 280 ? 13.203 -9.067 -13.626 1.00 97.88 280 MET A CA 1
ATOM 2287 C C . MET A 1 280 ? 12.653 -7.812 -14.310 1.00 97.88 280 MET A C 1
ATOM 2289 O O . MET A 1 280 ? 12.302 -6.856 -13.622 1.00 97.88 280 MET A O 1
ATOM 2293 N N . LEU A 1 281 ? 12.573 -7.821 -15.639 1.00 98.19 281 LEU A N 1
ATOM 2294 C CA . LEU A 1 281 ? 12.027 -6.761 -16.488 1.00 98.19 281 LEU A CA 1
ATOM 2295 C C . LEU A 1 281 ? 10.744 -7.248 -17.160 1.00 98.19 281 LEU A C 1
ATOM 2297 O O . LEU A 1 281 ? 10.785 -8.225 -17.903 1.00 98.19 281 LEU A O 1
ATOM 2301 N N . VAL A 1 282 ? 9.632 -6.557 -16.930 1.00 98.06 282 VAL A N 1
ATOM 2302 C CA . VAL A 1 282 ? 8.283 -6.927 -17.375 1.00 98.06 282 VAL A CA 1
ATOM 2303 C C . VAL A 1 282 ? 7.730 -5.849 -18.314 1.00 98.06 282 VAL A C 1
ATOM 2305 O O . VAL A 1 282 ? 7.847 -4.660 -18.001 1.00 98.06 282 VAL A O 1
ATOM 2308 N N . PRO A 1 283 ? 7.107 -6.212 -19.450 1.00 96.88 283 PRO A N 1
ATOM 2309 C CA . PRO A 1 283 ? 6.402 -5.254 -20.295 1.00 96.88 283 PRO A CA 1
ATOM 2310 C C . PRO A 1 283 ? 5.289 -4.537 -19.509 1.00 96.88 283 PRO A C 1
ATOM 2312 O O . PRO A 1 283 ? 4.462 -5.215 -18.896 1.00 96.88 283 PRO A O 1
ATOM 2315 N N . PRO A 1 284 ? 5.190 -3.195 -19.546 1.00 96.94 284 PRO A N 1
ATOM 2316 C CA . PRO A 1 284 ? 4.213 -2.460 -18.747 1.00 96.94 284 PRO A CA 1
ATOM 2317 C C . PRO A 1 284 ? 2.772 -2.877 -19.043 1.00 96.94 284 PRO A C 1
ATOM 2319 O O . PRO A 1 284 ? 1.972 -3.001 -18.123 1.00 96.94 284 PRO A O 1
ATOM 2322 N N . GLY A 1 285 ? 2.453 -3.193 -20.303 1.00 95.06 285 GLY A N 1
ATOM 2323 C CA . GLY A 1 285 ? 1.126 -3.665 -20.707 1.00 95.06 285 GLY A CA 1
ATOM 2324 C C . GLY A 1 285 ? 0.675 -4.973 -20.051 1.00 95.06 285 GLY A C 1
ATOM 2325 O O . GLY A 1 285 ? -0.523 -5.215 -19.986 1.00 95.06 285 GLY A O 1
ATOM 2326 N N . ALA A 1 286 ? 1.591 -5.788 -19.513 1.00 95.75 286 ALA A N 1
ATOM 2327 C CA . ALA A 1 286 ? 1.216 -6.986 -18.763 1.00 95.75 286 ALA A CA 1
ATOM 2328 C C . ALA A 1 286 ? 0.567 -6.645 -17.410 1.00 95.75 286 ALA A C 1
ATOM 2330 O O . ALA A 1 286 ? -0.311 -7.370 -16.949 1.00 95.75 286 ALA A O 1
ATOM 2331 N N . LEU A 1 287 ? 0.984 -5.538 -16.782 1.00 97.38 287 LEU A N 1
ATOM 2332 C CA . LEU A 1 287 ? 0.536 -5.154 -15.439 1.00 97.38 287 LEU A CA 1
ATOM 2333 C C . LEU A 1 287 ? -0.403 -3.941 -15.450 1.00 97.38 287 LEU A C 1
ATOM 2335 O O . LEU A 1 287 ? -1.286 -3.854 -14.607 1.00 97.38 287 LEU A O 1
ATOM 2339 N N . LEU A 1 288 ? -0.229 -3.014 -16.395 1.00 97.31 288 LEU A N 1
ATOM 2340 C CA . LEU A 1 288 ? -0.842 -1.681 -16.384 1.00 97.31 288 LEU A CA 1
ATOM 2341 C C . LEU A 1 288 ? -1.966 -1.496 -17.407 1.00 97.31 288 LEU A C 1
ATOM 2343 O O . LEU A 1 288 ? -2.369 -0.362 -17.641 1.00 97.31 288 LEU A O 1
ATOM 2347 N N . ASP A 1 289 ? -2.472 -2.560 -18.036 1.00 94.69 289 ASP A N 1
ATOM 2348 C CA . ASP A 1 289 ? -3.565 -2.440 -19.011 1.00 94.69 289 ASP A CA 1
ATOM 2349 C C . ASP A 1 289 ? -4.825 -1.817 -18.361 1.00 94.69 289 ASP A C 1
ATOM 2351 O O . ASP A 1 289 ? -5.449 -2.471 -17.512 1.00 94.69 289 ASP A O 1
ATOM 2355 N N . PRO A 1 290 ? -5.243 -0.594 -18.757 1.00 94.81 290 PRO A N 1
ATOM 2356 C CA . PRO A 1 290 ? -6.423 0.070 -18.205 1.00 94.81 290 PRO A CA 1
ATOM 2357 C C . PRO A 1 290 ? -7.734 -0.643 -18.542 1.00 94.81 290 PRO A C 1
ATOM 2359 O O . PRO A 1 290 ? -8.747 -0.415 -17.880 1.00 94.81 290 PRO A O 1
ATOM 2362 N N . ALA A 1 291 ? -7.766 -1.511 -19.559 1.00 93.81 291 ALA A N 1
ATOM 2363 C CA . ALA A 1 291 ? -8.942 -2.324 -19.853 1.00 93.81 291 ALA A CA 1
ATOM 2364 C C . ALA A 1 291 ? -9.170 -3.376 -18.760 1.00 93.81 291 ALA A C 1
ATOM 2366 O O . ALA A 1 291 ? -10.317 -3.637 -18.392 1.00 93.81 291 ALA A O 1
ATOM 2367 N N . LEU A 1 292 ? -8.087 -3.922 -18.204 1.00 96.50 292 LEU A N 1
ATOM 2368 C CA . LEU A 1 292 ? -8.113 -5.007 -17.226 1.00 96.50 292 LEU A CA 1
ATOM 2369 C C . LEU A 1 292 ? -8.004 -4.524 -15.781 1.00 96.50 292 LEU A C 1
ATOM 2371 O O . LEU A 1 292 ? -8.522 -5.199 -14.891 1.00 96.50 292 LEU A O 1
ATOM 2375 N N . ASN A 1 293 ? -7.366 -3.375 -15.545 1.00 97.88 293 ASN A N 1
ATOM 2376 C CA . ASN A 1 293 ? -6.991 -2.938 -14.206 1.00 97.88 293 ASN A CA 1
ATOM 2377 C C . ASN A 1 293 ? -7.542 -1.555 -13.829 1.00 97.88 293 ASN A C 1
ATOM 2379 O O . ASN A 1 293 ? -7.727 -0.681 -14.676 1.00 97.88 293 ASN A O 1
ATOM 2383 N N . ASN A 1 294 ? -7.779 -1.366 -12.534 1.00 98.44 294 ASN A N 1
ATOM 2384 C CA . ASN A 1 294 ? -8.017 -0.080 -11.886 1.00 98.44 294 ASN A CA 1
ATOM 2385 C C . ASN A 1 294 ? -6.763 0.369 -11.125 1.00 98.44 294 ASN A C 1
ATOM 2387 O O . ASN A 1 294 ? -5.962 -0.457 -10.683 1.00 98.44 294 ASN A O 1
ATOM 2391 N N . PHE A 1 295 ? -6.616 1.686 -10.975 1.00 98.50 295 PHE A N 1
ATOM 2392 C CA . PHE A 1 295 ? -5.454 2.333 -10.371 1.00 98.50 295 PHE A CA 1
ATOM 2393 C C . PHE A 1 295 ? -5.914 3.101 -9.133 1.00 98.50 295 PHE A C 1
ATOM 2395 O O . PHE A 1 295 ? -6.862 3.887 -9.205 1.00 98.50 295 PHE A O 1
ATOM 2402 N N . TYR A 1 296 ? -5.241 2.894 -8.004 1.00 98.62 296 TYR A N 1
ATOM 2403 C CA . TYR A 1 296 ? -5.588 3.524 -6.733 1.00 98.62 296 TYR A CA 1
ATOM 2404 C C . TYR A 1 296 ? -4.365 4.148 -6.075 1.00 98.62 296 TYR A C 1
ATOM 2406 O O . TYR A 1 296 ? -3.318 3.515 -5.965 1.00 98.62 296 TYR A O 1
ATOM 2414 N N . PHE A 1 297 ? -4.507 5.378 -5.594 1.00 98.44 297 PHE A N 1
ATOM 2415 C CA . PHE A 1 297 ? -3.526 5.986 -4.705 1.00 98.44 297 PHE A CA 1
ATOM 2416 C C . PHE A 1 297 ? -3.638 5.346 -3.319 1.00 98.44 297 PHE A C 1
ATOM 2418 O O . PHE A 1 297 ? -4.734 5.305 -2.746 1.00 98.44 297 PHE A O 1
ATOM 2425 N N . ALA A 1 298 ? -2.520 4.851 -2.786 1.00 97.44 298 ALA A N 1
ATOM 2426 C CA . ALA A 1 298 ? -2.495 4.157 -1.502 1.00 97.44 298 ALA A CA 1
ATOM 2427 C C . ALA A 1 298 ? -1.587 4.802 -0.458 1.00 97.44 298 ALA A C 1
ATOM 2429 O O . ALA A 1 298 ? -1.932 4.754 0.718 1.00 97.44 298 ALA A O 1
ATOM 2430 N N . ASP A 1 299 ? -0.454 5.381 -0.853 1.00 96.50 299 ASP A N 1
ATOM 2431 C CA . ASP A 1 299 ? 0.487 5.941 0.117 1.00 96.50 299 ASP A CA 1
ATOM 2432 C C . ASP A 1 299 ? 1.319 7.089 -0.454 1.00 96.50 299 ASP A C 1
ATOM 2434 O O . ASP A 1 299 ? 1.567 7.142 -1.660 1.00 96.50 299 ASP A O 1
ATOM 2438 N N . PHE A 1 300 ? 1.784 7.963 0.436 1.00 96.88 300 PHE A N 1
ATOM 2439 C CA . PHE A 1 300 ? 2.824 8.953 0.190 1.00 96.88 300 PHE A CA 1
ATOM 2440 C C . PHE A 1 300 ? 3.693 9.097 1.444 1.00 96.88 300 PHE A C 1
ATOM 2442 O O . PHE A 1 300 ? 3.242 9.579 2.489 1.00 96.88 300 PHE A O 1
ATOM 2449 N N . TYR A 1 301 ? 4.950 8.671 1.351 1.00 94.69 301 TYR A N 1
ATOM 2450 C CA . TYR A 1 301 ? 5.847 8.590 2.503 1.00 94.69 301 TYR A CA 1
ATOM 2451 C C . TYR A 1 301 ? 7.312 8.779 2.114 1.00 94.69 301 TYR A C 1
ATOM 2453 O O . TYR A 1 301 ? 7.673 8.727 0.944 1.00 94.69 301 TYR A O 1
ATOM 2461 N N . CYS A 1 302 ? 8.176 8.969 3.104 1.00 91.12 302 CYS A N 1
ATOM 2462 C CA . CYS A 1 302 ? 9.615 8.795 2.962 1.00 91.12 302 CYS A CA 1
ATOM 2463 C C . CYS A 1 302 ? 10.159 7.990 4.147 1.00 91.12 302 CYS A C 1
ATOM 2465 O O . CYS A 1 302 ? 9.554 7.984 5.225 1.00 91.12 302 CYS A O 1
ATOM 2467 N N . ASN A 1 303 ? 11.292 7.318 3.944 1.00 82.69 303 ASN A N 1
ATOM 2468 C CA . ASN A 1 303 ? 12.076 6.731 5.038 1.00 82.69 303 ASN A CA 1
ATOM 2469 C C . ASN A 1 303 ? 13.073 7.756 5.588 1.00 82.69 303 ASN A C 1
ATOM 2471 O O . ASN A 1 303 ? 13.244 7.880 6.793 1.00 82.69 303 ASN A O 1
ATOM 2475 N N . TYR A 1 304 ? 13.669 8.550 4.690 1.00 75.25 304 TYR A N 1
ATOM 2476 C CA . TYR A 1 304 ? 14.545 9.669 5.038 1.00 75.25 304 TYR A CA 1
ATOM 2477 C C . TYR A 1 304 ? 14.244 10.872 4.135 1.00 75.25 304 TYR A C 1
ATOM 2479 O O . TYR A 1 304 ? 13.389 11.693 4.473 1.00 75.25 304 TYR A O 1
ATOM 2487 N N . TYR A 1 305 ? 14.895 10.947 2.968 1.00 75.19 305 TYR A N 1
ATOM 2488 C CA . TYR A 1 305 ? 14.747 12.033 1.996 1.00 75.19 305 TYR A CA 1
ATOM 2489 C C . TYR A 1 305 ? 13.937 11.621 0.769 1.00 75.19 305 TYR A C 1
ATOM 2491 O O . TYR A 1 305 ? 13.076 12.379 0.330 1.00 75.19 305 TYR A O 1
ATOM 2499 N N . THR A 1 306 ? 14.195 10.431 0.226 1.00 83.56 306 THR A N 1
ATOM 2500 C CA . THR A 1 306 ? 13.494 9.918 -0.949 1.00 83.56 306 THR A CA 1
ATOM 2501 C C . THR A 1 306 ? 12.018 9.746 -0.633 1.00 83.56 306 THR A C 1
ATOM 2503 O O . THR A 1 306 ? 11.651 9.053 0.320 1.00 83.56 306 THR A O 1
ATOM 2506 N N . HIS A 1 307 ? 11.174 10.409 -1.416 1.00 92.56 307 HIS A N 1
ATOM 2507 C CA . HIS A 1 307 ? 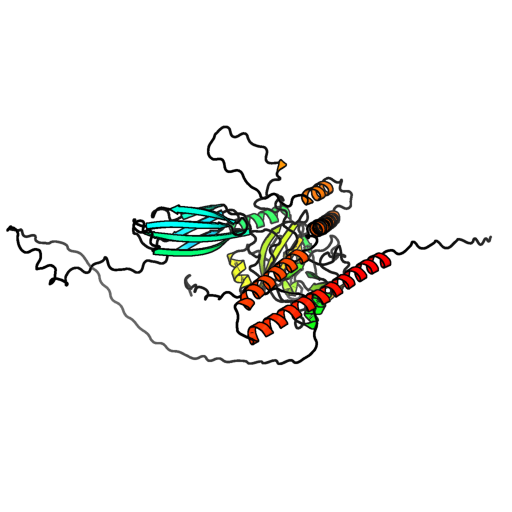9.731 10.296 -1.287 1.00 92.56 307 HIS A CA 1
ATOM 2508 C C . HIS A 1 307 ? 9.210 9.227 -2.240 1.00 92.56 307 HIS A C 1
ATOM 2510 O O . HIS A 1 307 ? 9.607 9.160 -3.404 1.00 92.56 307 HIS A O 1
ATOM 2516 N N . TYR A 1 308 ? 8.280 8.437 -1.731 1.00 94.44 308 TYR A N 1
ATOM 2517 C CA . TYR A 1 308 ? 7.652 7.315 -2.395 1.00 94.44 308 TYR A CA 1
ATOM 2518 C C . TYR A 1 308 ? 6.157 7.577 -2.506 1.00 94.44 308 TYR A C 1
ATOM 2520 O O . TYR A 1 308 ? 5.532 8.055 -1.557 1.00 94.44 308 TYR A O 1
ATOM 2528 N N . VAL A 1 309 ? 5.580 7.237 -3.654 1.00 97.25 309 VAL A N 1
ATOM 2529 C CA . VAL A 1 309 ? 4.133 7.140 -3.843 1.00 97.25 309 VAL A CA 1
ATOM 2530 C C . VAL A 1 309 ? 3.785 5.708 -4.202 1.00 97.25 309 VAL A C 1
ATOM 2532 O O . VAL A 1 309 ? 4.351 5.147 -5.139 1.00 97.25 309 VAL A O 1
ATOM 2535 N N . THR A 1 310 ? 2.839 5.113 -3.482 1.00 97.75 310 THR A N 1
ATOM 2536 C CA . THR A 1 310 ? 2.366 3.763 -3.795 1.00 97.75 310 THR A CA 1
ATOM 2537 C C . THR A 1 310 ? 1.093 3.839 -4.627 1.00 97.75 310 THR A C 1
ATOM 2539 O O . THR A 1 310 ? 0.063 4.357 -4.180 1.00 97.75 310 THR A O 1
ATOM 2542 N N . VAL A 1 311 ? 1.155 3.273 -5.832 1.00 98.44 311 VAL A N 1
ATOM 2543 C CA . VAL A 1 311 ? 0.019 3.107 -6.740 1.00 98.44 311 VAL A CA 1
ATOM 2544 C C . VAL A 1 311 ? -0.369 1.635 -6.770 1.00 98.44 311 VAL A C 1
ATOM 2546 O O . VAL A 1 311 ? 0.395 0.783 -7.218 1.00 98.44 311 VAL A O 1
ATOM 2549 N N . VAL A 1 312 ? -1.571 1.328 -6.291 1.00 98.56 312 VAL A N 1
ATOM 2550 C CA . VAL A 1 312 ? -2.113 -0.032 -6.283 1.00 98.56 312 VAL A CA 1
ATOM 2551 C C . VAL A 1 312 ? -2.813 -0.305 -7.605 1.00 98.56 312 VAL A C 1
ATOM 2553 O O . VAL A 1 312 ? -3.676 0.465 -8.030 1.00 98.56 312 VAL A O 1
ATOM 2556 N N . ILE A 1 313 ? -2.450 -1.423 -8.230 1.00 98.56 313 ILE A N 1
ATOM 2557 C CA . ILE A 1 313 ? -3.011 -1.888 -9.494 1.00 98.56 313 ILE A CA 1
ATOM 2558 C C . ILE A 1 313 ? -3.827 -3.152 -9.229 1.00 98.56 313 ILE A C 1
ATOM 2560 O O . ILE A 1 313 ? -3.284 -4.191 -8.832 1.00 98.56 313 ILE A O 1
ATOM 2564 N N . CYS A 1 314 ? -5.138 -3.055 -9.439 1.00 98.31 314 CYS A N 1
ATOM 2565 C CA . CYS A 1 314 ? -6.084 -4.139 -9.182 1.00 98.31 314 CYS A CA 1
ATOM 2566 C C . CYS A 1 314 ? -6.758 -4.606 -10.457 1.00 98.31 314 CYS A C 1
ATOM 2568 O O . CYS A 1 314 ? -7.271 -3.786 -11.215 1.00 98.31 314 CYS A O 1
ATOM 2570 N N . ARG A 1 315 ? -6.859 -5.925 -10.644 1.00 98.12 315 ARG A N 1
ATOM 2571 C CA . ARG A 1 315 ? -7.713 -6.486 -11.688 1.00 98.12 315 ARG A CA 1
ATOM 2572 C C . ARG A 1 315 ? -9.170 -6.122 -11.408 1.00 98.12 315 ARG A C 1
ATOM 2574 O O . ARG A 1 315 ? -9.694 -6.433 -10.342 1.00 98.12 315 ARG A O 1
ATOM 2581 N N . LYS A 1 316 ? -9.846 -5.522 -12.387 1.00 98.19 316 LYS A N 1
ATOM 2582 C CA . LYS A 1 316 ? -11.247 -5.096 -12.276 1.00 98.19 316 LYS A CA 1
ATOM 2583 C C . LYS A 1 316 ? -12.149 -6.239 -11.807 1.00 98.19 316 LYS A C 1
ATOM 2585 O O . LYS A 1 316 ? -12.170 -7.312 -12.413 1.00 98.19 316 LYS A O 1
ATOM 2590 N N . GLY A 1 317 ? -12.915 -5.984 -10.751 1.00 97.00 317 GLY A N 1
ATOM 2591 C CA . GLY A 1 317 ? -13.856 -6.928 -10.149 1.00 97.00 317 GLY A CA 1
ATOM 2592 C C . GLY A 1 317 ? -13.239 -7.957 -9.197 1.00 97.00 317 GLY A C 1
ATOM 2593 O O . GLY A 1 317 ? -13.984 -8.787 -8.675 1.00 97.00 317 GLY A O 1
ATOM 2594 N N . SER A 1 318 ? -11.924 -7.927 -8.947 1.00 97.75 318 SER A N 1
ATOM 2595 C CA . SER A 1 318 ? -11.303 -8.784 -7.930 1.00 97.75 318 SER A CA 1
ATOM 2596 C C . SER A 1 318 ? -11.730 -8.385 -6.510 1.00 97.75 318 SER A C 1
ATOM 2598 O O . SER A 1 318 ? -12.282 -7.309 -6.271 1.00 97.75 318 SER A O 1
ATOM 2600 N N . GLU A 1 319 ? -11.490 -9.254 -5.528 1.00 96.50 319 GLU A N 1
ATOM 2601 C CA . GLU A 1 319 ? -11.756 -8.927 -4.121 1.00 96.50 319 GLU A CA 1
ATOM 2602 C C . GLU A 1 319 ? -10.960 -7.692 -3.670 1.00 96.50 319 GLU A C 1
ATOM 2604 O O . GLU A 1 319 ? -11.512 -6.786 -3.041 1.00 96.50 319 GLU A O 1
ATOM 2609 N N . THR A 1 320 ? -9.687 -7.612 -4.065 1.00 97.38 320 THR A N 1
ATOM 2610 C CA . THR A 1 320 ? -8.814 -6.473 -3.767 1.00 97.38 320 THR A CA 1
ATOM 2611 C C . THR A 1 320 ? -9.291 -5.197 -4.459 1.00 97.38 320 THR A C 1
ATOM 2613 O O . THR A 1 320 ? -9.280 -4.137 -3.840 1.00 97.38 320 THR A O 1
ATOM 2616 N N . ASP A 1 321 ? -9.796 -5.287 -5.692 1.00 98.31 321 ASP A N 1
ATOM 2617 C CA . ASP A 1 321 ? -10.419 -4.158 -6.394 1.00 98.31 321 ASP A CA 1
ATOM 2618 C C . ASP A 1 321 ? -11.631 -3.609 -5.630 1.00 98.31 321 ASP A C 1
ATOM 2620 O O . ASP A 1 321 ? -11.701 -2.417 -5.342 1.00 98.31 321 ASP A O 1
ATOM 2624 N N . ASN A 1 322 ? -12.544 -4.483 -5.196 1.00 97.56 322 ASN A N 1
ATOM 2625 C CA . ASN A 1 322 ? -13.718 -4.090 -4.410 1.00 97.56 322 ASN A CA 1
ATOM 2626 C C . ASN A 1 322 ? -13.333 -3.454 -3.061 1.00 97.56 322 ASN A C 1
ATOM 2628 O O . ASN A 1 322 ? -13.958 -2.485 -2.606 1.00 97.56 322 ASN A O 1
ATOM 2632 N N . TYR A 1 323 ? -12.286 -3.980 -2.417 1.00 96.69 323 TYR A N 1
ATOM 2633 C CA . TYR A 1 323 ? -11.722 -3.390 -1.207 1.00 96.69 323 TYR A CA 1
ATOM 2634 C C . TYR A 1 323 ? -11.188 -1.977 -1.477 1.00 96.69 323 TYR A C 1
ATOM 2636 O O . TYR A 1 323 ? -11.586 -1.035 -0.786 1.00 96.69 323 TYR A O 1
ATOM 2644 N N . CYS A 1 324 ? -10.335 -1.815 -2.492 1.00 97.88 324 CYS A N 1
ATOM 2645 C CA . CYS A 1 324 ? -9.711 -0.543 -2.851 1.00 97.88 324 CYS A CA 1
ATOM 2646 C C . CYS A 1 324 ? -10.740 0.495 -3.312 1.00 97.88 324 CYS A C 1
ATOM 2648 O O . CYS A 1 324 ? -10.689 1.633 -2.857 1.00 97.88 324 CYS A O 1
ATOM 2650 N N . TYR A 1 325 ? -11.725 0.101 -4.120 1.00 96.75 325 TYR A N 1
ATOM 2651 C CA . TYR A 1 325 ? -12.777 0.977 -4.641 1.00 96.75 325 TYR A CA 1
ATOM 2652 C C . TYR A 1 325 ? -13.543 1.736 -3.550 1.00 96.75 325 TYR A C 1
ATOM 2654 O O . TYR A 1 325 ? -13.924 2.889 -3.730 1.00 96.75 325 TYR A O 1
ATOM 2662 N N . THR A 1 326 ? -13.745 1.105 -2.395 1.00 93.19 326 THR A N 1
ATOM 2663 C CA . THR A 1 326 ? -14.515 1.683 -1.283 1.00 93.19 326 THR A CA 1
ATOM 2664 C C . THR A 1 326 ? -13.662 2.448 -0.270 1.00 93.19 326 THR A C 1
ATOM 2666 O O . THR A 1 326 ? -14.210 3.065 0.642 1.00 93.19 326 THR A O 1
ATOM 2669 N N . ARG A 1 327 ? -12.328 2.377 -0.370 1.00 94.06 327 ARG A N 1
ATOM 2670 C CA . ARG A 1 327 ? -11.409 2.783 0.711 1.00 94.06 327 ARG A CA 1
ATOM 2671 C C . ARG A 1 327 ? -10.235 3.644 0.262 1.00 94.06 327 ARG A C 1
ATOM 2673 O O . ARG A 1 327 ? -9.718 4.402 1.077 1.00 94.06 327 ARG A O 1
ATOM 2680 N N . LEU A 1 328 ? -9.808 3.518 -0.988 1.00 97.12 328 LEU A N 1
ATOM 2681 C CA . LEU A 1 328 ? -8.689 4.246 -1.576 1.00 97.12 328 LEU A CA 1
ATOM 2682 C C . LEU A 1 328 ? -9.186 5.253 -2.614 1.00 97.12 328 LEU A C 1
ATOM 2684 O O . LEU A 1 328 ? -10.323 5.192 -3.082 1.00 97.12 328 LEU A O 1
ATOM 2688 N N . TYR A 1 329 ? -8.317 6.188 -2.991 1.00 97.06 329 TYR A N 1
ATOM 2689 C CA . TYR A 1 329 ? -8.632 7.166 -4.024 1.00 97.06 329 TYR A CA 1
ATOM 2690 C C . TYR A 1 329 ? -8.353 6.572 -5.410 1.00 97.06 329 TYR A C 1
ATOM 2692 O O . TYR A 1 329 ? -7.198 6.351 -5.774 1.00 97.06 329 TYR A O 1
ATOM 2700 N N . GLN A 1 330 ? -9.412 6.280 -6.171 1.00 97.56 330 GLN A N 1
ATOM 2701 C CA . GLN A 1 330 ? -9.291 5.784 -7.542 1.00 97.56 330 GLN A CA 1
ATOM 2702 C C . GLN A 1 330 ? -8.806 6.898 -8.472 1.00 97.56 330 GLN A C 1
ATOM 2704 O O . GLN A 1 330 ? -9.354 7.999 -8.466 1.00 97.56 330 GLN A O 1
ATOM 2709 N N . MET A 1 331 ? -7.806 6.590 -9.290 1.00 97.38 331 MET A N 1
ATOM 2710 C CA . MET A 1 331 ? -7.208 7.512 -10.250 1.00 97.38 331 MET A CA 1
ATOM 2711 C C . MET A 1 331 ? -7.552 7.101 -11.681 1.00 97.38 331 MET A C 1
ATOM 2713 O O . MET A 1 331 ? -7.727 5.915 -11.971 1.00 97.38 331 MET A O 1
ATOM 2717 N N . ASN A 1 332 ? -7.620 8.078 -12.585 1.00 96.31 332 ASN A N 1
ATOM 2718 C CA . ASN A 1 332 ? -7.756 7.813 -14.012 1.00 96.31 332 ASN A CA 1
ATOM 2719 C C . ASN A 1 332 ? -6.394 7.372 -14.589 1.00 96.31 332 ASN A C 1
ATOM 2721 O O . ASN A 1 332 ? -5.438 8.140 -14.499 1.00 96.31 332 ASN A O 1
ATOM 2725 N N . PRO A 1 333 ? -6.264 6.189 -15.213 1.00 95.56 333 PRO A N 1
ATOM 2726 C CA . PRO A 1 333 ? -4.993 5.756 -15.798 1.00 95.56 333 PRO A CA 1
ATOM 2727 C C . PRO A 1 333 ? -4.439 6.725 -16.856 1.00 95.56 333 PRO A C 1
ATOM 2729 O O . PRO A 1 333 ? -3.225 6.873 -16.952 1.00 95.56 333 PRO A O 1
ATOM 2732 N N . GLU A 1 334 ? -5.305 7.421 -17.598 1.00 94.50 334 GLU A N 1
ATOM 2733 C CA . GLU A 1 334 ? -4.909 8.368 -18.657 1.00 94.50 334 GLU A CA 1
ATOM 2734 C C . GLU A 1 334 ? -4.608 9.782 -18.143 1.00 94.50 334 GLU A C 1
ATOM 2736 O O . GLU A 1 334 ? -3.961 10.568 -18.827 1.00 94.50 334 GLU A O 1
ATOM 2741 N N . ASP A 1 335 ? -5.074 10.105 -16.937 1.00 91.75 335 ASP A N 1
ATOM 2742 C CA . ASP A 1 335 ? -4.936 11.420 -16.310 1.00 91.75 335 ASP A CA 1
ATOM 2743 C C . ASP A 1 335 ? -4.662 11.225 -14.819 1.00 91.75 335 ASP A C 1
ATOM 2745 O O . ASP A 1 335 ? -5.500 11.483 -13.951 1.00 91.75 335 ASP A O 1
ATOM 2749 N N . ASN A 1 336 ? -3.493 10.659 -14.521 1.00 92.06 336 ASN A N 1
ATOM 2750 C CA . ASN A 1 336 ? -2.972 10.659 -13.163 1.00 92.06 336 ASN A CA 1
ATOM 2751 C C . ASN A 1 336 ? -1.529 11.169 -13.138 1.00 92.06 336 ASN A C 1
ATOM 2753 O O . ASN A 1 336 ? -0.752 10.857 -14.044 1.00 92.06 336 ASN A O 1
ATOM 2757 N N . PRO A 1 337 ? -1.163 11.915 -12.084 1.00 95.31 337 PRO A N 1
ATOM 2758 C CA . PRO A 1 337 ? 0.093 12.654 -12.025 1.00 95.31 337 PRO A CA 1
ATOM 2759 C C . PRO A 1 337 ? 1.303 11.794 -11.653 1.00 95.31 337 PRO A C 1
ATOM 2761 O O . PRO A 1 337 ? 2.396 12.337 -11.538 1.00 95.31 337 PRO A O 1
ATOM 2764 N N . PHE A 1 338 ? 1.136 10.486 -11.430 1.00 97.25 338 PHE A N 1
ATOM 2765 C CA . PHE A 1 338 ? 2.206 9.609 -10.942 1.00 97.25 338 PHE A CA 1
ATOM 2766 C C . PHE A 1 338 ? 2.634 8.572 -11.986 1.00 97.25 338 PHE A C 1
ATOM 2768 O O . PHE A 1 338 ? 3.822 8.337 -12.173 1.00 97.25 338 PHE A O 1
ATOM 2775 N N . LEU A 1 339 ? 1.674 7.948 -12.666 1.00 97.06 339 LEU A N 1
ATOM 2776 C CA . LEU A 1 339 ? 1.849 6.792 -13.541 1.00 97.06 339 LEU A CA 1
ATOM 2777 C C . LEU A 1 339 ? 0.813 6.794 -14.674 1.00 97.06 339 LEU A C 1
ATOM 2779 O O . LEU A 1 339 ? -0.207 6.109 -14.595 1.00 97.06 339 LEU A O 1
ATOM 2783 N N . THR A 1 340 ? 1.046 7.555 -15.734 1.00 96.56 340 THR A N 1
ATOM 2784 C CA . THR A 1 340 ? 0.087 7.702 -16.835 1.00 96.56 340 THR A CA 1
ATOM 2785 C C . THR A 1 340 ? 0.238 6.599 -17.882 1.00 96.56 340 THR A C 1
ATOM 2787 O O . THR A 1 340 ? 1.346 6.279 -18.317 1.00 96.56 340 THR A O 1
ATOM 2790 N N . VAL A 1 341 ? -0.892 6.067 -18.344 1.00 96.44 341 VAL A N 1
ATOM 2791 C CA . VAL A 1 341 ? -0.989 5.194 -19.516 1.00 96.44 341 VAL A CA 1
ATOM 2792 C C . VAL A 1 341 ? -1.719 5.956 -20.612 1.00 96.44 341 VAL A C 1
ATOM 2794 O O . VAL A 1 341 ? -2.904 6.239 -20.479 1.00 96.44 341 VAL A O 1
ATOM 2797 N N . ILE A 1 342 ? -1.025 6.282 -21.699 1.00 93.94 342 ILE A N 1
ATOM 2798 C CA . ILE A 1 342 ? -1.619 6.969 -22.847 1.00 93.94 342 ILE A CA 1
ATOM 2799 C C . ILE A 1 342 ? -1.980 5.912 -23.897 1.00 93.94 342 ILE A C 1
ATOM 2801 O O . ILE A 1 342 ? -1.073 5.247 -24.422 1.00 93.94 342 ILE A O 1
ATOM 2805 N N . PRO A 1 343 ? -3.275 5.739 -24.223 1.00 88.44 343 PRO A N 1
ATOM 2806 C CA . PRO A 1 343 ? -3.708 4.809 -25.252 1.00 88.44 343 PRO A CA 1
ATOM 2807 C C . PRO A 1 343 ? -3.064 5.128 -26.605 1.00 88.44 343 PRO A C 1
ATOM 2809 O O . PRO A 1 343 ? -2.779 6.290 -26.912 1.00 88.44 343 PRO A O 1
ATOM 2812 N N . PRO A 1 344 ? -2.844 4.115 -27.452 1.00 88.00 344 PRO A N 1
ATOM 2813 C CA . PRO A 1 344 ? -2.259 4.344 -28.758 1.00 88.00 344 PRO A CA 1
ATOM 2814 C C . PRO A 1 344 ? -3.210 5.161 -29.652 1.00 88.00 344 PRO A C 1
ATOM 2816 O O . PRO A 1 344 ? -4.417 4.910 -29.649 1.00 88.00 344 PRO A O 1
ATOM 2819 N N . PRO A 1 345 ? -2.692 6.063 -30.509 1.00 82.25 345 PRO A N 1
ATOM 2820 C CA . PRO A 1 345 ? -3.517 6.813 -31.463 1.00 82.25 345 PRO A CA 1
ATOM 2821 C C . PRO A 1 345 ? -4.248 5.916 -32.473 1.00 82.25 345 PRO A C 1
ATOM 2823 O O . PRO A 1 345 ? -5.250 6.317 -33.060 1.00 82.25 345 PRO A O 1
ATOM 2826 N N . HIS A 1 346 ? -3.722 4.710 -32.712 1.00 83.62 346 HIS A N 1
ATOM 2827 C CA . HIS A 1 346 ? -4.278 3.732 -33.641 1.00 83.62 346 HIS A CA 1
ATOM 2828 C C . HIS A 1 346 ? -4.170 2.312 -33.051 1.00 83.62 346 HIS A C 1
ATOM 2830 O O . HIS A 1 346 ? -3.123 1.991 -32.486 1.00 83.62 346 HIS A O 1
ATOM 2836 N N . PRO A 1 347 ? -5.167 1.420 -33.251 1.00 79.69 347 PRO A N 1
ATOM 2837 C CA . PRO A 1 347 ? -5.239 0.079 -32.642 1.00 79.69 347 PRO A CA 1
ATOM 2838 C C . PRO A 1 347 ? -4.041 -0.877 -32.807 1.00 79.69 347 PRO A C 1
ATOM 2840 O O . PRO A 1 347 ? -4.041 -1.949 -32.213 1.00 79.69 347 PRO A O 1
ATOM 2843 N N . HIS A 1 348 ? -3.056 -0.543 -33.643 1.00 82.06 348 HIS A N 1
ATOM 2844 C CA . HIS A 1 348 ? -1.892 -1.392 -33.924 1.00 82.06 348 HIS A CA 1
ATOM 2845 C C . HIS A 1 348 ? -0.611 -0.921 -33.230 1.00 82.06 348 HIS A C 1
ATOM 2847 O O . HIS A 1 348 ? 0.395 -1.622 -33.299 1.00 82.06 348 HIS A O 1
ATOM 2853 N N . TYR A 1 349 ? -0.628 0.243 -32.579 1.00 85.56 349 TYR A N 1
ATOM 2854 C CA . TYR A 1 349 ? 0.511 0.723 -31.802 1.00 85.56 349 TYR A CA 1
ATOM 2855 C C . TYR A 1 349 ? 0.355 0.330 -30.331 1.00 85.56 349 TYR A C 1
ATOM 2857 O O . TYR A 1 349 ? -0.774 0.224 -29.850 1.00 85.56 349 TYR A O 1
ATOM 2865 N N . PRO A 1 350 ? 1.461 0.105 -29.606 1.00 87.44 350 PRO A N 1
ATOM 2866 C CA . PRO A 1 350 ? 1.399 -0.086 -28.166 1.00 87.44 350 PRO A CA 1
ATOM 2867 C C . PRO A 1 350 ? 1.038 1.236 -27.459 1.00 87.44 350 PRO A C 1
ATOM 2869 O O . PRO A 1 350 ? 1.361 2.311 -27.976 1.00 87.44 350 PRO A O 1
ATOM 2872 N N . PRO A 1 351 ? 0.397 1.181 -26.278 1.00 93.12 351 PRO A N 1
ATOM 2873 C CA . PRO A 1 351 ? 0.270 2.342 -25.402 1.00 93.12 351 PRO A CA 1
ATOM 2874 C C . PRO A 1 351 ? 1.647 2.904 -25.023 1.00 93.12 351 PRO A C 1
ATOM 2876 O O . PRO A 1 351 ? 2.645 2.181 -25.036 1.00 93.12 351 PRO A O 1
ATOM 2879 N N . THR A 1 352 ? 1.692 4.180 -24.640 1.00 95.12 352 THR A N 1
ATOM 2880 C CA . THR A 1 352 ? 2.896 4.774 -24.033 1.00 95.12 352 THR A CA 1
ATOM 2881 C C . THR A 1 352 ? 2.696 4.950 -22.536 1.00 95.12 352 THR A C 1
ATOM 2883 O O . THR A 1 352 ? 1.584 5.219 -22.078 1.00 95.12 352 THR A O 1
ATOM 2886 N N . TYR A 1 353 ? 3.771 4.772 -21.775 1.00 97.12 353 TYR A N 1
ATOM 2887 C CA . TYR A 1 353 ? 3.735 4.753 -20.319 1.00 97.12 353 TYR A CA 1
ATOM 2888 C C . TYR A 1 353 ? 4.667 5.820 -19.771 1.00 97.12 353 TYR A C 1
ATOM 2890 O O . TYR A 1 353 ? 5.792 5.969 -20.248 1.00 97.12 353 TYR A O 1
ATOM 2898 N N . TRP A 1 354 ? 4.184 6.553 -18.776 1.00 97.31 354 TRP A N 1
ATOM 2899 C CA . TRP A 1 354 ? 4.882 7.691 -18.203 1.00 97.31 354 TRP A CA 1
ATOM 2900 C C . TRP A 1 354 ? 4.861 7.609 -16.685 1.00 97.31 354 TRP A C 1
ATOM 2902 O O . TRP A 1 354 ? 3.824 7.323 -16.094 1.00 97.31 354 TRP A O 1
ATOM 2912 N N . VAL A 1 355 ? 6.000 7.859 -16.054 1.00 97.25 355 VAL A N 1
ATOM 2913 C CA . VAL A 1 355 ? 6.160 7.893 -14.599 1.00 97.25 355 VAL A CA 1
ATOM 2914 C C . VAL A 1 355 ? 6.594 9.291 -14.176 1.00 97.25 355 VAL A C 1
ATOM 2916 O O . VAL A 1 355 ? 7.311 9.967 -14.912 1.00 97.25 355 VAL A O 1
ATOM 2919 N N . ASN A 1 356 ? 6.152 9.753 -13.014 1.00 96.12 356 ASN A N 1
ATOM 2920 C CA . ASN A 1 356 ? 6.585 11.039 -12.485 1.00 96.12 356 ASN A CA 1
ATOM 2921 C C . ASN A 1 356 ? 8.057 10.977 -12.054 1.00 96.12 356 ASN A C 1
ATOM 2923 O O . ASN A 1 356 ? 8.470 10.026 -11.395 1.00 96.12 356 ASN A O 1
ATOM 2927 N N . ALA A 1 357 ? 8.842 11.987 -12.431 1.00 91.25 357 ALA A N 1
ATOM 2928 C CA . ALA A 1 357 ? 10.269 12.058 -12.115 1.00 91.25 357 ALA A CA 1
ATOM 2929 C C . ALA A 1 357 ? 10.558 12.684 -10.735 1.00 91.25 357 ALA A C 1
ATOM 2931 O O . ALA A 1 357 ? 11.643 12.501 -10.192 1.00 91.25 357 ALA A O 1
ATOM 2932 N N . GLY A 1 358 ? 9.601 13.417 -10.159 1.00 89.56 358 GLY A N 1
ATOM 2933 C CA . GLY A 1 358 ? 9.725 14.101 -8.868 1.00 89.56 358 GLY A CA 1
ATOM 2934 C C . GLY A 1 358 ? 9.445 13.224 -7.644 1.00 89.56 358 GLY A C 1
ATOM 2935 O O . GLY A 1 358 ? 9.555 13.696 -6.514 1.00 89.56 358 GLY A O 1
ATOM 2936 N N . VAL A 1 359 ? 9.061 11.959 -7.836 1.00 92.62 359 VAL A N 1
ATOM 2937 C CA . VAL A 1 359 ? 8.800 10.997 -6.755 1.00 92.62 359 VAL A CA 1
ATOM 2938 C C . VAL A 1 359 ? 9.083 9.581 -7.221 1.00 92.62 359 VAL A C 1
ATOM 2940 O O . VAL A 1 359 ? 8.945 9.260 -8.399 1.00 92.62 359 VAL A O 1
ATOM 2943 N N . TRP A 1 360 ? 9.435 8.698 -6.294 1.00 92.94 360 TRP A N 1
ATOM 2944 C CA . TRP A 1 360 ? 9.580 7.290 -6.620 1.00 92.94 360 TRP A CA 1
ATOM 2945 C C . TRP A 1 360 ? 8.224 6.607 -6.598 1.00 92.94 360 TRP A C 1
ATOM 2947 O O . TRP A 1 360 ? 7.575 6.485 -5.561 1.00 92.94 360 TRP A O 1
ATOM 2957 N N . VAL A 1 361 ? 7.790 6.157 -7.768 1.00 95.94 361 VAL A N 1
ATOM 2958 C CA . VAL A 1 361 ? 6.512 5.472 -7.920 1.00 95.94 361 VAL A CA 1
ATOM 2959 C C . VAL A 1 361 ? 6.697 3.982 -7.670 1.00 95.94 361 VAL A C 1
ATOM 2961 O O . VAL A 1 361 ? 7.327 3.269 -8.454 1.00 95.94 361 VAL A O 1
ATOM 2964 N N . GLU A 1 362 ? 6.112 3.512 -6.577 1.00 96.06 362 GLU A N 1
ATOM 2965 C CA . GLU A 1 362 ? 5.997 2.104 -6.245 1.00 96.06 362 GLU A CA 1
ATOM 2966 C C . GLU A 1 362 ? 4.692 1.540 -6.800 1.00 96.06 362 GLU A C 1
ATOM 2968 O O . GLU A 1 362 ? 3.592 1.917 -6.391 1.00 96.06 362 GLU A O 1
ATOM 2973 N N . ILE A 1 363 ? 4.809 0.598 -7.728 1.00 98.38 363 ILE A N 1
ATOM 2974 C CA . ILE A 1 363 ? 3.665 -0.039 -8.372 1.00 98.38 363 ILE A CA 1
ATOM 2975 C C . ILE A 1 363 ? 3.364 -1.324 -7.616 1.00 98.38 363 ILE A C 1
ATOM 2977 O O . ILE A 1 363 ? 4.139 -2.278 -7.679 1.00 98.38 363 ILE A O 1
ATOM 2981 N N . TYR A 1 364 ? 2.244 -1.354 -6.900 1.00 98.31 364 TYR A N 1
ATOM 2982 C CA . TYR A 1 364 ? 1.808 -2.508 -6.124 1.00 98.31 364 TYR A CA 1
ATOM 2983 C C . TYR A 1 364 ? 0.746 -3.297 -6.894 1.00 98.31 364 TYR A C 1
ATOM 2985 O O . TYR A 1 364 ? -0.444 -2.980 -6.859 1.00 98.31 364 TYR A O 1
ATOM 2993 N N . TYR A 1 365 ? 1.191 -4.314 -7.631 1.00 98.69 365 TYR A N 1
ATOM 2994 C CA . TYR A 1 365 ? 0.334 -5.158 -8.461 1.00 98.69 365 TYR A CA 1
ATOM 2995 C C . TYR A 1 365 ? -0.264 -6.305 -7.643 1.00 98.69 365 TYR A C 1
ATOM 2997 O O . TYR A 1 365 ? 0.463 -7.024 -6.968 1.00 98.69 365 TYR A O 1
ATOM 3005 N N . THR A 1 366 ? -1.583 -6.481 -7.684 1.00 98.50 366 THR A N 1
ATOM 3006 C CA . THR A 1 366 ? -2.314 -7.329 -6.715 1.00 98.50 366 THR A CA 1
ATOM 3007 C C . THR A 1 366 ? -2.640 -8.740 -7.208 1.00 98.50 366 THR A C 1
ATOM 3009 O O . THR A 1 366 ? -3.429 -9.450 -6.582 1.00 98.50 366 THR A O 1
ATOM 3012 N N . GLU A 1 367 ? -2.012 -9.182 -8.297 1.00 97.81 367 GLU A N 1
ATOM 3013 C CA . GLU A 1 367 ? -2.128 -10.550 -8.810 1.00 97.81 367 GLU A CA 1
ATOM 3014 C C . GLU A 1 367 ? -0.771 -11.256 -8.849 1.00 97.81 367 GLU A C 1
ATOM 3016 O O . GLU A 1 367 ? 0.284 -10.619 -8.793 1.00 97.81 367 GLU A O 1
ATOM 3021 N N . ASP A 1 368 ? -0.813 -12.585 -8.931 1.00 97.62 368 ASP A N 1
ATOM 3022 C CA . ASP A 1 368 ? 0.383 -13.404 -9.110 1.00 97.62 368 ASP A CA 1
ATOM 3023 C C . ASP A 1 368 ? 0.995 -13.153 -10.489 1.00 97.62 368 ASP A C 1
ATOM 3025 O O . ASP A 1 368 ? 0.286 -12.934 -11.477 1.00 97.62 368 ASP A O 1
ATOM 3029 N N . VAL A 1 369 ? 2.324 -13.196 -10.561 1.00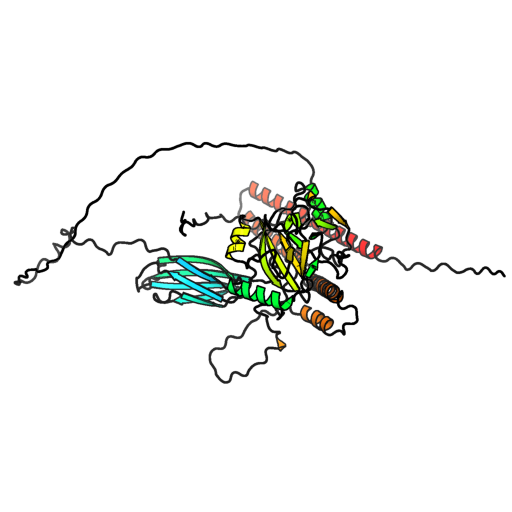 97.88 369 VAL A N 1
ATOM 3030 C CA . VAL A 1 369 ? 3.065 -12.879 -11.784 1.00 97.88 369 VAL A CA 1
ATOM 3031 C C . VAL A 1 369 ? 3.874 -14.096 -12.223 1.00 97.88 369 VAL A C 1
ATOM 3033 O O . VAL A 1 369 ? 4.839 -14.471 -11.556 1.00 97.88 369 VAL A O 1
ATOM 3036 N N . PRO A 1 370 ? 3.539 -14.713 -13.364 1.00 97.50 370 PRO A N 1
ATOM 3037 C CA . PRO A 1 370 ? 4.374 -15.751 -13.943 1.00 97.50 370 PRO A CA 1
ATOM 3038 C C . PRO A 1 370 ? 5.744 -15.205 -14.360 1.00 97.50 370 PRO A C 1
ATOM 3040 O O . PRO A 1 370 ? 5.838 -14.148 -14.989 1.00 97.50 370 PRO A O 1
ATOM 3043 N N . LEU A 1 371 ? 6.818 -15.945 -14.081 1.00 96.50 371 LEU A N 1
ATOM 3044 C CA . LEU A 1 371 ? 8.180 -15.511 -14.404 1.00 96.50 371 LEU A CA 1
ATOM 3045 C C . LEU A 1 371 ? 8.410 -15.344 -15.915 1.00 96.50 371 LEU A C 1
ATOM 3047 O O . LEU A 1 371 ? 9.201 -14.497 -16.324 1.00 96.50 371 LEU A O 1
ATOM 3051 N N . TRP A 1 372 ? 7.668 -16.074 -16.755 1.00 96.06 372 TRP A N 1
ATOM 3052 C CA . TRP A 1 372 ? 7.742 -15.959 -18.217 1.00 96.06 372 TRP A CA 1
ATOM 3053 C C . TRP A 1 372 ? 7.182 -14.640 -18.776 1.00 96.06 372 TRP A C 1
ATOM 3055 O O . TRP A 1 372 ? 7.368 -14.358 -19.959 1.00 96.06 372 TRP A O 1
ATOM 3065 N N . TRP A 1 373 ? 6.523 -13.807 -17.958 1.00 96.88 373 TRP A N 1
ATOM 3066 C CA . TRP A 1 373 ? 6.158 -12.438 -18.353 1.00 96.88 373 TRP A CA 1
ATOM 3067 C C . TRP A 1 373 ? 7.369 -11.515 -18.450 1.00 96.88 373 TRP A C 1
ATOM 3069 O O . TRP A 1 373 ? 7.283 -10.466 -19.088 1.00 96.88 373 TRP A O 1
ATOM 3079 N N . GLY A 1 374 ? 8.476 -11.873 -17.797 1.00 95.69 374 GLY A N 1
ATOM 3080 C CA . GLY A 1 374 ? 9.664 -11.044 -17.736 1.00 95.69 374 GLY A CA 1
ATOM 3081 C C . GLY A 1 374 ? 10.894 -11.666 -18.381 1.00 95.69 374 GLY A C 1
ATOM 3082 O O . GLY A 1 374 ? 10.959 -12.856 -18.677 1.00 95.69 374 GLY A O 1
ATOM 3083 N N . ARG A 1 375 ? 11.907 -10.819 -18.557 1.00 96.81 375 ARG A N 1
ATOM 3084 C CA . ARG A 1 375 ? 13.298 -11.219 -18.808 1.00 96.81 375 ARG A CA 1
ATOM 3085 C C . ARG A 1 375 ? 14.155 -10.897 -17.587 1.00 96.81 375 ARG A C 1
ATOM 3087 O O . ARG A 1 375 ? 13.796 -10.012 -16.816 1.00 96.81 375 ARG A O 1
ATOM 3094 N N . PHE A 1 376 ? 15.284 -11.578 -17.424 1.00 97.06 376 PHE A N 1
ATOM 3095 C CA . PHE A 1 376 ? 16.133 -11.448 -16.240 1.00 97.06 376 PHE A CA 1
ATOM 3096 C C . PHE A 1 376 ? 17.520 -10.933 -16.602 1.00 97.06 376 PHE A C 1
ATOM 3098 O O . PHE A 1 376 ? 18.212 -11.552 -17.408 1.00 97.06 376 PHE A O 1
ATOM 3105 N N . ASP A 1 377 ? 17.934 -9.856 -15.939 1.00 95.50 377 ASP A N 1
ATOM 3106 C CA . ASP A 1 377 ? 19.250 -9.242 -16.093 1.00 95.50 377 ASP A CA 1
ATOM 3107 C C . ASP A 1 377 ? 20.000 -9.239 -14.754 1.00 95.50 377 ASP A C 1
ATOM 3109 O O . ASP A 1 377 ? 19.406 -9.128 -13.676 1.00 95.50 377 ASP A O 1
ATOM 3113 N N . ASN A 1 378 ? 21.330 -9.322 -14.810 1.00 94.62 378 ASN A N 1
ATOM 3114 C CA . ASN A 1 378 ? 22.160 -9.072 -13.634 1.00 94.62 378 ASN A CA 1
ATOM 3115 C C . ASN A 1 378 ? 22.236 -7.564 -13.364 1.00 94.62 378 ASN A C 1
ATOM 3117 O O . ASN A 1 378 ? 22.294 -6.753 -14.289 1.00 94.62 378 ASN A O 1
ATOM 3121 N N . ILE A 1 379 ? 22.284 -7.190 -12.091 1.00 93.06 379 ILE A N 1
ATOM 3122 C CA . ILE A 1 379 ? 22.452 -5.806 -11.648 1.00 93.06 379 ILE A CA 1
ATOM 3123 C C . ILE A 1 379 ? 23.456 -5.751 -10.495 1.00 93.06 379 ILE A C 1
ATOM 3125 O O . ILE A 1 379 ? 23.577 -6.701 -9.720 1.00 93.06 379 ILE A O 1
ATOM 3129 N N . GLN A 1 380 ? 24.196 -4.648 -10.386 1.00 86.19 380 GLN A N 1
ATOM 3130 C CA . GLN A 1 380 ? 25.085 -4.425 -9.253 1.00 86.19 380 GLN A CA 1
ATOM 3131 C C . GLN A 1 380 ? 24.265 -4.204 -7.976 1.00 86.19 380 GLN A C 1
ATOM 3133 O O . GLN A 1 380 ? 23.265 -3.490 -7.971 1.00 86.19 380 GLN A O 1
ATOM 3138 N N . THR A 1 381 ? 24.673 -4.834 -6.881 1.00 81.88 381 THR A N 1
ATOM 3139 C CA . THR A 1 381 ? 24.043 -4.628 -5.574 1.00 81.88 381 THR A CA 1
ATOM 3140 C C . THR A 1 381 ? 24.658 -3.439 -4.864 1.00 81.88 381 THR A C 1
ATOM 3142 O O . THR A 1 381 ? 25.882 -3.336 -4.797 1.00 81.88 381 THR A O 1
ATOM 3145 N N . THR A 1 382 ? 23.816 -2.614 -4.251 1.00 69.62 382 THR A N 1
ATOM 3146 C CA . THR A 1 382 ? 24.246 -1.628 -3.252 1.00 69.62 382 THR A CA 1
ATOM 3147 C C . THR A 1 382 ? 23.920 -2.148 -1.854 1.00 69.62 382 THR A C 1
ATOM 3149 O O . THR A 1 382 ? 22.872 -2.759 -1.641 1.00 69.62 382 THR A O 1
ATOM 3152 N N . GLY A 1 383 ? 24.814 -1.926 -0.888 1.00 64.06 383 GLY A N 1
ATOM 3153 C CA . GLY A 1 383 ? 24.640 -2.429 0.477 1.00 64.06 383 GLY A CA 1
ATOM 3154 C C . GLY A 1 383 ? 24.572 -3.961 0.541 1.00 64.06 383 GLY A C 1
ATOM 3155 O O . GLY A 1 383 ? 25.269 -4.655 -0.198 1.00 64.06 383 GLY A O 1
ATOM 3156 N N . ALA A 1 384 ? 23.722 -4.496 1.424 1.00 56.53 384 ALA A N 1
ATOM 3157 C CA . ALA A 1 384 ? 23.569 -5.940 1.630 1.00 56.53 384 ALA A CA 1
ATOM 3158 C C . ALA A 1 384 ? 22.850 -6.670 0.476 1.00 56.53 384 ALA A C 1
ATOM 3160 O O . ALA A 1 384 ? 22.790 -7.898 0.482 1.00 56.53 384 ALA A O 1
ATOM 3161 N N . GLY A 1 385 ? 22.268 -5.939 -0.486 1.00 54.88 385 GLY A N 1
ATOM 3162 C CA . GLY A 1 385 ? 21.537 -6.529 -1.610 1.00 54.88 385 GLY A CA 1
ATOM 3163 C C . GLY A 1 385 ? 20.312 -7.351 -1.194 1.00 54.88 385 GLY A C 1
ATOM 3164 O O . GLY A 1 385 ? 19.938 -8.278 -1.904 1.00 54.88 385 GLY A O 1
ATOM 3165 N N . THR A 1 386 ? 19.703 -7.059 -0.042 1.00 56.22 386 THR A N 1
ATOM 3166 C CA . THR A 1 386 ? 18.504 -7.738 0.472 1.00 56.22 386 THR A CA 1
ATOM 3167 C C . THR A 1 386 ? 17.585 -6.721 1.154 1.00 56.22 386 THR A C 1
ATOM 3169 O O . THR A 1 386 ? 18.045 -5.747 1.744 1.00 56.22 386 THR A O 1
ATOM 3172 N N . SER A 1 387 ? 16.267 -6.922 1.056 1.00 59.53 387 SER A N 1
ATOM 3173 C CA . SER A 1 387 ? 15.266 -6.088 1.745 1.00 59.53 387 SER A CA 1
ATOM 3174 C C . SER A 1 387 ? 14.948 -6.689 3.120 1.00 59.53 387 SER A C 1
ATOM 3176 O O . SER A 1 387 ? 14.695 -7.892 3.203 1.00 59.53 387 SER A O 1
ATOM 3178 N N . LYS A 1 388 ? 14.921 -5.878 4.186 1.00 57.62 388 LYS A N 1
ATOM 3179 C CA . LYS A 1 388 ? 14.554 -6.323 5.544 1.00 57.62 388 LYS A CA 1
ATOM 3180 C C . LYS A 1 388 ? 13.060 -6.667 5.627 1.00 57.62 388 LYS A C 1
ATOM 3182 O O . LYS A 1 388 ? 12.224 -5.955 5.072 1.00 57.62 388 LYS A O 1
ATOM 3187 N N . ILE A 1 389 ? 12.718 -7.734 6.354 1.00 51.50 389 ILE A N 1
ATOM 3188 C CA . ILE A 1 389 ? 11.326 -8.035 6.727 1.00 51.50 389 ILE A CA 1
ATOM 3189 C C . ILE A 1 389 ? 10.832 -6.903 7.638 1.00 51.50 389 ILE A C 1
ATOM 3191 O O . ILE A 1 389 ? 11.397 -6.695 8.708 1.00 51.50 389 ILE A O 1
ATOM 3195 N N . GLY A 1 390 ? 9.804 -6.172 7.202 1.00 54.81 390 GLY A N 1
ATOM 3196 C CA . GLY A 1 390 ? 9.276 -4.991 7.898 1.00 54.81 390 GLY A CA 1
ATOM 3197 C C . GLY A 1 390 ? 9.675 -3.646 7.280 1.00 54.81 390 GLY A C 1
ATOM 3198 O O . GLY A 1 390 ? 9.085 -2.636 7.650 1.00 54.81 390 GLY A O 1
ATOM 3199 N N . GLY A 1 391 ? 10.597 -3.633 6.308 1.00 63.97 391 GLY A N 1
ATOM 3200 C CA . GLY A 1 391 ? 11.039 -2.413 5.628 1.00 63.97 391 GLY A CA 1
ATOM 3201 C C . GLY A 1 391 ? 11.825 -1.451 6.525 1.00 63.97 391 GLY A C 1
ATOM 3202 O O . GLY A 1 391 ? 12.136 -1.761 7.675 1.00 63.97 391 GLY A O 1
ATOM 3203 N N . LEU A 1 392 ? 12.181 -0.294 5.966 1.00 69.25 392 LEU A N 1
ATOM 3204 C CA . LEU A 1 392 ? 12.675 0.842 6.743 1.00 69.25 392 LEU A CA 1
ATOM 3205 C C . LEU A 1 392 ? 11.477 1.606 7.333 1.00 69.25 392 LEU A C 1
ATOM 3207 O O . LEU A 1 392 ? 10.412 1.633 6.703 1.00 69.25 392 LEU A O 1
ATOM 3211 N N . PRO A 1 393 ? 11.611 2.195 8.533 1.00 74.19 393 PRO A N 1
ATOM 3212 C CA . PRO A 1 393 ? 10.524 2.940 9.145 1.00 74.19 393 PRO A CA 1
ATOM 3213 C C . PRO A 1 393 ? 10.257 4.245 8.387 1.00 74.19 393 PRO A C 1
ATOM 3215 O O . PRO A 1 393 ? 11.168 4.898 7.881 1.00 74.19 393 PRO A O 1
ATOM 3218 N N . ASN A 1 394 ? 8.990 4.658 8.355 1.00 84.62 394 ASN A N 1
ATOM 3219 C CA . ASN A 1 394 ? 8.621 5.979 7.860 1.00 84.62 394 ASN A CA 1
ATOM 3220 C C . ASN A 1 394 ? 9.214 7.087 8.747 1.00 84.62 394 ASN A C 1
ATOM 3222 O O . ASN A 1 394 ? 9.124 7.034 9.976 1.00 84.62 394 ASN A O 1
ATOM 3226 N N . ASN A 1 395 ? 9.739 8.136 8.112 1.00 86.62 395 ASN A N 1
ATOM 3227 C CA . ASN A 1 395 ? 10.147 9.357 8.791 1.00 86.62 395 ASN A CA 1
ATOM 3228 C C . ASN A 1 395 ? 8.915 10.116 9.299 1.00 86.62 395 ASN A C 1
ATOM 3230 O O . ASN A 1 395 ? 8.284 10.866 8.551 1.00 86.62 395 ASN A O 1
ATOM 3234 N N . LYS A 1 396 ? 8.610 9.973 10.591 1.00 85.75 396 LYS A N 1
ATOM 3235 C CA . LYS A 1 396 ? 7.451 10.599 11.250 1.00 85.75 396 LYS A CA 1
ATOM 3236 C C . LYS A 1 396 ? 7.536 12.128 11.330 1.00 85.75 396 LYS A C 1
ATOM 3238 O O . LYS A 1 396 ? 6.508 12.773 11.525 1.00 85.75 396 LYS A O 1
ATOM 3243 N N . HIS A 1 397 ? 8.708 12.721 11.115 1.00 85.75 397 HIS A N 1
ATOM 3244 C CA . HIS A 1 397 ? 8.925 14.170 11.195 1.00 85.75 397 HIS A CA 1
ATOM 3245 C C . HIS A 1 397 ? 8.741 14.892 9.854 1.00 85.75 397 HIS A C 1
ATOM 3247 O O . HIS A 1 397 ? 8.719 16.118 9.803 1.00 85.75 397 HIS A O 1
ATOM 3253 N N . CYS A 1 398 ? 8.606 14.161 8.744 1.00 88.44 398 CYS A N 1
ATOM 3254 C CA . CYS A 1 398 ? 8.566 14.774 7.422 1.00 88.44 398 CYS A CA 1
ATOM 3255 C C . CYS A 1 398 ? 7.275 15.576 7.179 1.00 88.44 398 CYS A C 1
ATOM 3257 O O . CYS A 1 398 ? 6.198 15.019 6.958 1.00 88.44 398 CYS A O 1
ATOM 3259 N N . GLU A 1 399 ? 7.398 16.902 7.116 1.00 90.56 399 GLU A N 1
ATOM 3260 C CA . GLU A 1 399 ? 6.283 17.808 6.815 1.00 90.56 399 GLU A CA 1
ATOM 3261 C C . GLU A 1 399 ? 5.764 17.683 5.378 1.00 90.56 399 GLU A C 1
ATOM 3263 O O . GLU A 1 399 ? 4.630 18.075 5.088 1.00 90.56 399 GLU A O 1
ATOM 3268 N N . ARG A 1 400 ? 6.573 17.132 4.464 1.00 91.81 400 ARG A N 1
ATOM 3269 C CA . ARG A 1 400 ? 6.222 16.994 3.046 1.00 91.81 400 ARG A CA 1
ATOM 3270 C C . ARG A 1 400 ? 5.288 15.824 2.785 1.00 91.81 400 ARG A C 1
ATOM 3272 O O . ARG A 1 400 ? 4.324 16.014 2.052 1.00 91.81 400 ARG A O 1
ATOM 3279 N N . CYS A 1 401 ? 5.527 14.656 3.384 1.00 93.56 401 CYS A N 1
ATOM 3280 C CA . CYS A 1 401 ? 4.702 13.468 3.146 1.00 93.56 401 CYS A CA 1
ATOM 3281 C C . CYS A 1 401 ? 3.661 13.195 4.232 1.00 93.56 401 CYS A C 1
ATOM 3283 O O . CYS A 1 401 ? 2.562 12.748 3.915 1.00 93.56 401 CYS A O 1
ATOM 3285 N N . ASN A 1 402 ? 3.947 13.502 5.500 1.00 92.62 402 ASN A N 1
ATOM 3286 C CA . ASN A 1 402 ? 3.040 13.130 6.585 1.00 92.62 402 ASN A CA 1
ATOM 3287 C C . ASN A 1 402 ? 1.854 14.082 6.655 1.00 92.62 402 ASN A C 1
ATOM 3289 O O . ASN A 1 402 ? 2.023 15.301 6.647 1.00 92.62 402 ASN A O 1
ATOM 3293 N N . LEU A 1 403 ? 0.643 13.544 6.793 1.00 91.56 403 LEU A N 1
ATOM 3294 C CA . LEU A 1 403 ? -0.515 14.366 7.158 1.00 91.56 403 LEU A CA 1
ATOM 3295 C C . LEU A 1 403 ? -0.369 14.947 8.566 1.00 91.56 403 LEU A C 1
ATOM 3297 O O . LEU A 1 403 ? -0.778 16.078 8.809 1.00 91.56 403 LEU A O 1
ATOM 3301 N N . TYR A 1 404 ? 0.259 14.182 9.459 1.00 89.81 404 TYR A N 1
ATOM 3302 C CA . TYR A 1 404 ? 0.431 14.515 10.868 1.00 89.81 404 TYR A CA 1
ATOM 3303 C C . TYR A 1 404 ? 1.903 14.343 11.264 1.00 89.81 404 TYR A C 1
ATOM 3305 O O . TYR A 1 404 ? 2.249 13.332 11.875 1.00 89.81 404 TYR A O 1
ATOM 3313 N N . PRO A 1 405 ? 2.792 15.266 10.854 1.00 88.44 405 PRO A N 1
ATOM 3314 C CA . PRO A 1 405 ? 4.195 15.195 11.236 1.00 88.44 405 PRO A CA 1
ATOM 3315 C C . PRO A 1 405 ? 4.342 15.347 12.754 1.00 88.44 405 PRO A C 1
ATOM 3317 O O . PRO A 1 405 ? 3.668 16.167 13.380 1.00 88.44 405 PRO A O 1
ATOM 3320 N N . VAL A 1 406 ? 5.221 14.542 13.344 1.00 83.19 406 VAL A N 1
ATOM 3321 C CA . VAL A 1 406 ? 5.610 14.649 14.752 1.00 83.19 406 VAL A CA 1
ATOM 3322 C C . VAL A 1 406 ? 6.699 15.723 14.855 1.00 83.19 406 VAL A C 1
ATOM 3324 O O . VAL A 1 406 ? 7.721 15.579 14.184 1.00 83.19 406 VAL A O 1
ATOM 3327 N N . PRO A 1 407 ? 6.525 16.788 15.657 1.00 76.31 407 PRO A N 1
ATOM 3328 C CA . PRO A 1 407 ? 7.567 17.796 15.855 1.00 76.31 407 PRO A CA 1
ATOM 3329 C C . PRO A 1 407 ? 8.834 17.195 16.472 1.00 76.31 407 PRO A C 1
ATOM 3331 O O . PRO A 1 407 ? 8.759 16.194 17.191 1.00 76.31 407 PRO A O 1
ATOM 3334 N N . TYR A 1 408 ? 9.992 17.812 16.235 1.00 71.62 408 TYR A N 1
ATOM 3335 C CA . TYR A 1 408 ? 11.204 17.428 16.959 1.00 71.62 408 TYR A CA 1
ATOM 3336 C C . TYR A 1 408 ? 11.113 17.865 18.435 1.00 71.62 408 TYR A C 1
ATOM 3338 O O . TYR A 1 408 ? 10.547 18.923 18.720 1.00 71.62 408 TYR A O 1
ATOM 3346 N N . PRO A 1 409 ? 11.691 17.103 19.386 1.00 63.44 409 PRO A N 1
ATOM 3347 C CA . PRO A 1 409 ? 11.625 17.422 20.817 1.00 63.44 409 PRO A CA 1
ATOM 3348 C C . PRO A 1 409 ? 12.105 18.840 21.177 1.00 63.44 409 PRO A C 1
ATOM 3350 O O . PRO A 1 409 ? 11.528 19.474 22.055 1.00 63.44 409 PRO A O 1
ATOM 3353 N N . ASP A 1 410 ? 13.105 19.362 20.462 1.00 60.16 410 ASP A N 1
ATOM 3354 C CA . ASP A 1 410 ? 13.690 20.690 20.708 1.00 60.16 410 ASP A CA 1
ATOM 3355 C C . ASP A 1 410 ? 12.829 21.858 20.175 1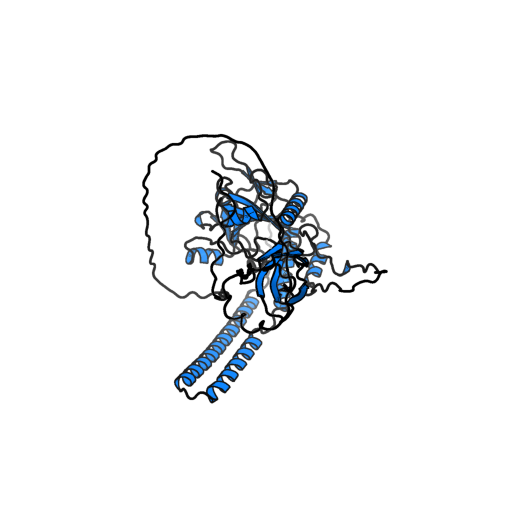.00 60.16 410 ASP A C 1
ATOM 3357 O O . ASP A 1 410 ? 13.085 23.016 20.503 1.00 60.16 410 ASP A O 1
ATOM 3361 N N . GLU A 1 411 ? 11.812 21.581 19.350 1.00 55.12 411 GLU A N 1
ATOM 3362 C CA . GLU A 1 411 ? 10.893 22.588 18.790 1.00 55.12 411 GLU A CA 1
ATOM 3363 C C . GLU A 1 411 ? 9.646 22.806 19.659 1.00 55.12 411 GLU A C 1
ATOM 3365 O O . GLU A 1 411 ? 8.870 23.734 19.418 1.00 55.12 411 GLU A O 1
ATOM 3370 N N . VAL A 1 412 ? 9.465 21.996 20.709 1.00 52.06 412 VAL A N 1
ATOM 3371 C CA . VAL A 1 412 ? 8.434 22.208 21.730 1.00 52.06 412 VAL A CA 1
ATOM 3372 C C . VAL A 1 412 ? 8.902 23.323 22.669 1.00 52.06 412 VAL A C 1
ATOM 3374 O O . VAL A 1 412 ? 9.283 23.098 23.815 1.00 52.06 412 VAL A O 1
ATOM 3377 N N . VAL A 1 413 ? 8.900 24.560 22.171 1.00 41.75 413 VAL A N 1
ATOM 3378 C CA . VAL A 1 413 ? 9.009 25.744 23.024 1.00 41.75 413 VAL A CA 1
ATOM 3379 C C . VAL A 1 413 ? 7.774 25.747 23.918 1.00 41.75 413 VAL A C 1
ATOM 3381 O O . VAL A 1 413 ? 6.648 25.841 23.430 1.00 41.75 413 VAL A O 1
ATOM 3384 N N . THR A 1 414 ? 7.986 25.610 25.225 1.00 39.31 414 THR A N 1
ATOM 3385 C CA . THR A 1 414 ? 6.960 25.820 26.245 1.00 39.31 414 THR A CA 1
ATOM 3386 C C . THR A 1 414 ? 6.340 27.195 26.025 1.00 39.31 414 THR A C 1
ATOM 3388 O O . THR A 1 414 ? 6.956 28.218 26.318 1.00 39.31 414 THR A O 1
ATOM 3391 N N . LEU A 1 415 ? 5.133 27.229 25.465 1.00 36.88 415 LEU A N 1
ATOM 3392 C CA . LEU A 1 415 ? 4.263 28.378 25.638 1.00 36.88 415 LEU A CA 1
ATOM 3393 C C . LEU A 1 415 ? 3.857 28.355 27.109 1.00 36.88 415 LEU A C 1
ATOM 3395 O O . LEU A 1 415 ? 3.219 27.405 27.560 1.00 36.88 415 LEU A O 1
ATOM 3399 N N . ASP A 1 416 ? 4.320 29.350 27.857 1.00 34.94 416 ASP A N 1
ATOM 3400 C CA . ASP A 1 416 ? 3.959 29.546 29.254 1.00 34.94 416 ASP A CA 1
ATOM 3401 C C . ASP A 1 416 ? 2.427 29.652 29.375 1.00 34.94 416 ASP A C 1
ATOM 3403 O O . ASP A 1 416 ? 1.813 30.636 28.957 1.00 34.94 416 ASP A O 1
ATOM 3407 N N . ASP A 1 417 ? 1.807 28.611 29.933 1.00 37.91 417 ASP A N 1
ATOM 3408 C CA . ASP A 1 417 ? 0.392 28.573 30.296 1.00 37.91 417 ASP A CA 1
ATOM 3409 C C . ASP A 1 417 ? 0.151 29.472 31.525 1.00 37.91 417 ASP A C 1
ATOM 3411 O O . ASP A 1 417 ? 0.161 29.023 32.674 1.00 37.91 417 ASP A O 1
ATOM 3415 N N . GLU A 1 418 ? -0.150 30.753 31.302 1.00 37.94 418 GLU A N 1
ATOM 3416 C CA . GLU A 1 418 ? -0.998 31.515 32.224 1.00 37.94 418 GLU A CA 1
ATOM 3417 C C . GLU A 1 418 ? -2.471 31.276 31.871 1.00 37.94 418 GLU A C 1
ATOM 3419 O O . GLU A 1 418 ? -3.129 32.114 31.264 1.00 37.94 418 GLU A O 1
ATOM 3424 N N . THR A 1 419 ? -3.005 30.104 32.218 1.00 35.75 419 THR A N 1
ATOM 3425 C CA . THR A 1 419 ? -4.385 29.912 32.711 1.00 35.75 419 THR A CA 1
ATOM 3426 C C . THR A 1 419 ? -4.614 28.430 32.983 1.00 35.75 419 THR A C 1
ATOM 3428 O O . THR A 1 419 ? -4.830 27.617 32.092 1.00 35.75 419 THR A O 1
ATOM 3431 N N . GLY A 1 420 ? -4.556 28.060 34.261 1.00 39.88 420 GLY A N 1
ATOM 3432 C CA . GLY A 1 420 ? -4.708 26.676 34.680 1.00 39.88 420 GLY A CA 1
ATOM 3433 C C . GLY A 1 420 ? -6.084 26.101 34.349 1.00 39.88 420 GLY A C 1
ATOM 3434 O O . GLY A 1 420 ? -7.080 26.560 34.895 1.00 39.88 420 GLY A O 1
ATOM 3435 N N . HIS A 1 421 ? -6.100 25.023 33.564 1.00 31.27 421 HIS A N 1
ATOM 3436 C CA . HIS A 1 421 ? -6.963 23.858 33.763 1.00 31.27 421 HIS A CA 1
ATOM 3437 C C . HIS A 1 421 ? -6.420 22.637 32.999 1.00 31.27 421 HIS A C 1
ATOM 3439 O O . HIS A 1 421 ? -6.456 22.590 31.777 1.00 31.27 421 HIS A O 1
ATOM 3445 N N . GLY A 1 422 ? -6.005 21.608 33.750 1.00 29.58 422 GLY A N 1
ATOM 3446 C CA . GLY A 1 422 ? -5.939 20.223 33.264 1.00 29.58 422 GLY A CA 1
ATOM 3447 C C . GLY A 1 422 ? -4.608 19.767 32.666 1.00 29.58 422 GLY A C 1
ATOM 3448 O O . GLY A 1 422 ? -4.533 19.465 31.481 1.00 29.58 422 GLY A O 1
ATOM 3449 N N . ALA A 1 423 ? -3.583 19.636 33.509 1.00 30.03 423 ALA A N 1
ATOM 3450 C CA . ALA A 1 423 ? -2.332 18.961 33.177 1.00 30.03 423 ALA A CA 1
ATOM 3451 C C . ALA A 1 423 ? -2.546 17.512 32.693 1.00 30.03 423 ALA A C 1
ATOM 3453 O O . ALA A 1 423 ? -3.327 16.755 33.274 1.00 30.03 423 ALA A O 1
ATOM 3454 N N . GLY A 1 424 ? -1.777 17.121 31.676 1.00 27.39 424 GLY A N 1
ATOM 3455 C CA . GLY A 1 424 ? -1.673 15.744 31.196 1.00 27.39 424 GLY A CA 1
ATOM 3456 C C . GLY A 1 424 ? -0.711 15.594 30.019 1.00 27.39 424 GLY A C 1
ATOM 3457 O O . GLY A 1 424 ? -1.113 15.107 28.970 1.00 27.39 424 GLY A O 1
ATOM 3458 N N . VAL A 1 425 ? 0.510 16.095 30.223 1.00 33.12 425 VAL A N 1
ATOM 3459 C CA . VAL A 1 425 ? 1.737 16.055 29.407 1.00 33.12 425 VAL A CA 1
ATOM 3460 C C . VAL A 1 425 ? 1.800 14.910 28.382 1.00 33.12 425 VAL A C 1
ATOM 3462 O O . VAL A 1 425 ? 1.537 13.750 28.695 1.00 33.12 425 VAL A O 1
ATOM 3465 N N . ALA A 1 426 ? 2.184 15.267 27.154 1.00 31.47 426 ALA A N 1
ATOM 3466 C CA . ALA A 1 426 ? 2.488 14.350 26.067 1.00 31.47 426 ALA A CA 1
ATOM 3467 C C . ALA A 1 426 ? 3.707 13.481 26.417 1.00 31.47 426 ALA A C 1
ATOM 3469 O O . ALA A 1 426 ? 4.844 13.920 26.286 1.00 31.47 426 ALA A O 1
ATOM 3470 N N . ASP A 1 427 ? 3.461 12.241 26.834 1.00 29.89 427 ASP A N 1
ATOM 3471 C CA . ASP A 1 427 ? 4.478 11.190 26.854 1.00 29.89 427 ASP A CA 1
ATOM 3472 C C . ASP A 1 427 ? 4.587 10.614 25.435 1.00 29.89 427 ASP A C 1
ATOM 3474 O O . ASP A 1 427 ? 3.909 9.658 25.052 1.00 29.89 427 ASP A O 1
ATOM 3478 N N . ILE A 1 428 ? 5.395 11.281 24.612 1.00 34.38 428 ILE A N 1
ATOM 3479 C CA . ILE A 1 428 ? 5.919 10.709 23.375 1.00 34.38 428 ILE A CA 1
ATOM 3480 C C . ILE A 1 428 ? 7.002 9.730 23.818 1.00 34.38 428 ILE A C 1
ATOM 3482 O O . ILE A 1 428 ? 7.993 10.127 24.424 1.00 34.38 428 ILE A O 1
ATOM 3486 N N . THR A 1 429 ? 6.802 8.444 23.544 1.00 29.77 429 THR A N 1
ATOM 3487 C CA . THR A 1 429 ? 7.812 7.403 23.742 1.00 29.77 429 THR A CA 1
ATOM 3488 C C . THR A 1 429 ? 9.016 7.698 22.846 1.00 29.77 429 THR A C 1
ATOM 3490 O O . THR A 1 429 ? 9.070 7.265 21.696 1.00 29.77 429 THR A O 1
ATOM 3493 N N . VAL A 1 430 ? 9.961 8.478 23.370 1.00 38.22 430 VAL A N 1
ATOM 3494 C CA . VAL A 1 430 ? 11.295 8.694 22.811 1.00 38.22 430 VAL A CA 1
ATOM 3495 C C . VAL A 1 430 ? 12.117 7.455 23.135 1.00 38.22 430 VAL A C 1
ATOM 3497 O O . VAL A 1 430 ? 12.629 7.297 24.241 1.00 38.22 430 VAL A O 1
ATOM 3500 N N . ALA A 1 431 ? 12.215 6.551 22.171 1.00 31.95 431 ALA A N 1
ATOM 3501 C CA . ALA A 1 431 ? 13.189 5.473 22.208 1.00 31.95 431 ALA A CA 1
ATOM 3502 C C . ALA A 1 431 ? 13.562 5.056 20.781 1.00 31.95 431 ALA A C 1
ATOM 3504 O O . ALA A 1 431 ? 13.347 3.910 20.425 1.00 31.95 431 ALA A O 1
ATOM 3505 N N . GLU A 1 432 ? 14.078 5.982 19.959 1.00 39.56 432 GLU A N 1
ATOM 3506 C CA . GLU A 1 432 ? 14.692 5.644 18.653 1.00 39.56 432 GLU A CA 1
ATOM 3507 C C . GLU A 1 432 ? 15.629 6.744 18.069 1.00 39.56 432 GLU A C 1
ATOM 3509 O O . GLU A 1 432 ? 16.096 6.640 16.939 1.00 39.56 432 GLU A O 1
ATOM 3514 N N . ASP A 1 433 ? 15.970 7.800 18.824 1.00 46.16 433 ASP A N 1
ATOM 3515 C CA . ASP A 1 433 ? 16.509 9.060 18.261 1.00 46.16 433 ASP A CA 1
ATOM 3516 C C . ASP A 1 433 ? 18.045 9.195 18.145 1.00 46.16 433 ASP A C 1
ATOM 3518 O O . ASP A 1 433 ? 18.561 10.293 17.928 1.00 46.16 433 ASP A O 1
ATOM 3522 N N . THR A 1 434 ? 18.833 8.120 18.235 1.00 44.06 434 THR A N 1
ATOM 3523 C CA . THR A 1 434 ? 20.284 8.224 17.953 1.00 44.06 434 THR A CA 1
ATOM 3524 C C . THR A 1 434 ? 20.576 8.424 16.456 1.00 44.06 434 THR A C 1
ATOM 3526 O O . THR A 1 434 ? 21.528 9.127 16.102 1.00 44.06 434 THR A O 1
ATOM 3529 N N . LEU A 1 435 ? 19.721 7.893 15.574 1.00 45.50 435 LEU A N 1
ATOM 3530 C CA . LEU A 1 435 ? 19.883 7.863 14.109 1.00 45.50 435 LEU A CA 1
ATOM 3531 C C . LEU A 1 435 ? 19.604 9.211 13.419 1.00 45.50 435 LEU A C 1
ATOM 3533 O O . LEU A 1 435 ? 20.261 9.574 12.438 1.00 45.50 435 LEU A O 1
ATOM 3537 N N . ASN A 1 436 ? 18.699 10.012 13.988 1.00 52.12 436 ASN A N 1
ATOM 3538 C CA . ASN A 1 436 ? 18.344 11.336 13.471 1.00 52.12 436 ASN A CA 1
ATOM 3539 C C . ASN A 1 436 ? 19.519 12.337 13.525 1.00 52.12 436 ASN A C 1
ATOM 3541 O O . ASN A 1 436 ? 19.531 13.325 12.786 1.00 52.12 436 ASN A O 1
ATOM 3545 N N . SER A 1 437 ? 20.551 12.066 14.335 1.00 52.03 437 SER A N 1
ATOM 3546 C CA . SER A 1 437 ? 21.763 12.892 14.411 1.00 52.03 437 SER A CA 1
ATOM 3547 C C . SER A 1 437 ? 22.669 12.756 13.175 1.00 52.03 437 SER A C 1
ATOM 3549 O O . SER A 1 437 ? 23.073 13.773 12.610 1.00 52.03 437 SER A O 1
ATOM 3551 N N . THR A 1 438 ? 22.935 11.535 12.689 1.00 51.94 438 THR A N 1
ATOM 3552 C CA . THR A 1 438 ? 23.739 11.286 11.474 1.00 51.94 438 THR A CA 1
ATOM 3553 C C . THR A 1 438 ? 23.042 11.825 10.230 1.00 51.94 438 THR A C 1
ATOM 3555 O O . THR A 1 438 ? 23.676 12.470 9.394 1.00 51.94 438 THR A O 1
ATOM 3558 N N . PHE A 1 439 ? 21.723 11.645 10.150 1.00 55.94 439 PHE A N 1
ATOM 3559 C CA . PHE A 1 439 ? 20.899 12.234 9.099 1.00 55.94 439 PHE A CA 1
ATOM 3560 C C . PHE A 1 439 ? 20.989 13.771 9.092 1.00 55.94 439 PHE A C 1
ATOM 3562 O O . PHE A 1 439 ? 21.278 14.362 8.052 1.00 55.94 439 PHE A O 1
ATOM 3569 N N . ARG A 1 440 ? 20.842 14.441 10.248 1.00 54.31 440 ARG A N 1
ATOM 3570 C CA . ARG A 1 440 ? 20.995 15.910 10.344 1.00 54.31 440 ARG A CA 1
ATOM 3571 C C . ARG A 1 440 ? 22.372 16.399 9.891 1.00 54.31 440 ARG A C 1
ATOM 3573 O O . ARG A 1 440 ? 22.461 17.470 9.294 1.00 54.31 440 ARG A O 1
ATOM 3580 N N . VAL A 1 441 ? 23.433 15.641 10.165 1.00 56.94 441 VAL A N 1
ATOM 3581 C CA . VAL A 1 441 ? 24.794 15.981 9.722 1.00 56.94 441 VAL A CA 1
ATOM 3582 C C . VAL A 1 441 ? 24.911 15.893 8.197 1.00 56.94 441 VAL A C 1
ATOM 3584 O O . VAL A 1 441 ? 25.338 16.866 7.580 1.00 56.94 441 VAL A O 1
ATOM 3587 N N . LEU A 1 442 ? 24.451 14.796 7.580 1.00 57.03 442 LEU A N 1
ATOM 3588 C CA . LEU A 1 442 ? 24.457 14.626 6.116 1.00 57.03 442 LEU A CA 1
ATOM 3589 C C . LEU A 1 442 ? 23.620 15.692 5.390 1.00 57.03 442 LEU A C 1
ATOM 3591 O O . LEU A 1 442 ? 23.936 16.081 4.267 1.00 57.03 442 LEU A O 1
ATOM 3595 N N . MET A 1 443 ? 22.563 16.188 6.034 1.00 55.09 443 MET A N 1
ATOM 3596 C CA . MET A 1 443 ? 21.673 17.207 5.473 1.00 55.09 443 MET A CA 1
ATOM 3597 C C . MET A 1 443 ? 22.252 18.627 5.490 1.00 55.09 443 MET A C 1
ATOM 3599 O O . MET A 1 443 ? 21.826 19.458 4.687 1.00 55.09 443 MET A O 1
ATOM 3603 N N . ASN A 1 444 ? 23.220 18.905 6.365 1.00 57.84 444 ASN A N 1
ATOM 3604 C CA . ASN A 1 444 ? 23.864 20.218 6.480 1.00 57.84 444 ASN A CA 1
ATOM 3605 C C . ASN A 1 444 ? 25.165 20.335 5.661 1.00 57.84 444 ASN A C 1
ATOM 3607 O O . ASN A 1 444 ? 25.768 21.410 5.612 1.00 57.84 444 ASN A O 1
ATOM 3611 N N . GLU A 1 445 ? 25.602 19.254 5.012 1.00 54.41 445 GLU A N 1
ATOM 3612 C CA . GLU A 1 445 ? 26.757 19.249 4.112 1.00 54.41 445 GLU A CA 1
ATOM 3613 C C . GLU A 1 445 ? 26.453 20.015 2.807 1.00 54.41 445 GLU A C 1
ATOM 3615 O O . GLU A 1 445 ? 25.354 19.943 2.246 1.00 54.41 445 GLU A O 1
ATOM 3620 N N . ARG A 1 446 ? 27.432 20.780 2.299 1.00 45.53 446 ARG A N 1
ATOM 3621 C CA . ARG A 1 446 ? 27.272 21.549 1.053 1.00 45.53 446 ARG A CA 1
ATOM 3622 C C . ARG A 1 446 ? 27.180 20.600 -0.140 1.00 45.53 446 ARG A C 1
ATOM 3624 O O . ARG A 1 446 ? 28.169 19.982 -0.522 1.00 45.53 446 ARG A O 1
ATOM 3631 N N . LYS A 1 447 ? 26.007 20.560 -0.768 1.00 51.78 447 LYS A N 1
ATOM 3632 C CA . LYS A 1 447 ? 25.751 19.785 -1.986 1.00 51.78 447 LYS A CA 1
ATOM 3633 C C . LYS A 1 447 ? 26.466 20.433 -3.180 1.00 51.78 447 LYS A C 1
ATOM 3635 O O . LYS A 1 447 ? 26.155 21.567 -3.537 1.00 51.78 447 LYS A O 1
ATOM 3640 N N . GLY A 1 448 ? 27.458 19.740 -3.741 1.00 52.91 448 GLY A N 1
ATOM 3641 C CA . GLY A 1 448 ? 28.076 20.083 -5.031 1.00 52.91 448 GLY A CA 1
ATOM 3642 C C . GLY A 1 448 ? 27.242 19.587 -6.221 1.00 52.91 448 GLY A C 1
ATOM 3643 O O . GLY A 1 448 ? 26.092 19.194 -6.046 1.00 52.91 448 GLY A O 1
ATOM 3644 N N . ASP A 1 449 ? 27.837 19.537 -7.417 1.00 45.44 449 ASP A N 1
ATOM 3645 C CA . ASP A 1 449 ? 27.178 19.183 -8.695 1.00 45.44 449 ASP A CA 1
ATOM 3646 C C . ASP A 1 449 ? 26.624 17.734 -8.792 1.00 45.44 449 ASP A C 1
ATOM 3648 O O . ASP A 1 449 ? 26.074 17.354 -9.820 1.00 45.44 449 ASP A O 1
ATOM 3652 N N . ALA A 1 450 ? 26.725 16.917 -7.736 1.00 47.16 450 ALA A N 1
ATOM 3653 C CA . ALA A 1 450 ? 26.268 15.518 -7.679 1.00 47.16 450 ALA A CA 1
ATOM 3654 C C . ALA A 1 450 ? 24.882 15.347 -7.012 1.00 47.16 450 ALA A C 1
ATOM 3656 O O . ALA A 1 450 ? 24.630 14.364 -6.315 1.00 47.16 450 ALA A O 1
ATOM 3657 N N . ALA A 1 451 ? 23.989 16.328 -7.165 1.00 52.38 451 ALA A N 1
ATOM 3658 C CA . ALA A 1 451 ? 22.735 16.396 -6.411 1.00 52.38 451 ALA A CA 1
ATOM 3659 C C . ALA A 1 451 ? 21.773 15.214 -6.662 1.00 52.38 451 ALA A C 1
ATOM 3661 O O . ALA A 1 451 ? 21.076 14.820 -5.731 1.00 52.38 451 ALA A O 1
ATOM 3662 N N . GLU A 1 452 ? 21.759 14.637 -7.870 1.00 50.12 452 GLU A N 1
ATOM 3663 C CA . GLU A 1 452 ? 20.820 13.564 -8.249 1.00 50.12 452 GLU A CA 1
ATOM 3664 C C . GLU A 1 452 ? 21.179 12.190 -7.654 1.00 50.12 452 GLU A C 1
ATOM 3666 O O . GLU A 1 452 ? 20.286 11.414 -7.328 1.00 50.12 452 GLU A O 1
ATOM 3671 N N . GLU A 1 453 ? 22.468 11.895 -7.451 1.00 54.34 453 GLU A N 1
ATOM 3672 C CA . GLU A 1 453 ? 22.926 10.639 -6.825 1.00 54.34 453 GLU A CA 1
ATOM 3673 C C . GLU A 1 453 ? 23.021 10.750 -5.297 1.00 54.34 453 GLU A C 1
ATOM 3675 O O . GLU A 1 453 ? 23.083 9.745 -4.587 1.00 54.34 453 GLU A O 1
ATOM 3680 N N . TRP A 1 454 ? 23.032 11.975 -4.764 1.00 60.56 454 TRP A N 1
ATOM 3681 C CA . TRP A 1 454 ? 23.218 12.219 -3.336 1.00 60.56 454 TRP A CA 1
ATOM 3682 C C . TRP A 1 454 ? 22.092 11.639 -2.476 1.00 60.56 454 TRP A C 1
ATOM 3684 O O . TRP A 1 454 ? 22.337 11.218 -1.349 1.00 60.56 454 TRP A O 1
ATOM 3694 N N . GLU A 1 455 ? 20.867 11.601 -2.996 1.00 61.56 455 GLU A N 1
ATOM 3695 C CA . GLU A 1 455 ? 19.708 11.042 -2.291 1.00 61.56 455 GLU A CA 1
ATOM 3696 C C . GLU A 1 455 ? 19.827 9.522 -2.145 1.00 61.56 455 GLU A C 1
ATOM 3698 O O . GLU A 1 455 ? 19.689 9.003 -1.037 1.00 61.56 455 GLU A O 1
ATOM 3703 N N . ASP A 1 456 ? 20.199 8.838 -3.234 1.00 56.94 456 ASP A N 1
ATOM 3704 C CA . ASP A 1 456 ? 20.490 7.401 -3.239 1.00 56.94 456 ASP A CA 1
ATOM 3705 C C . ASP A 1 456 ? 21.655 7.081 -2.280 1.00 56.94 456 ASP A C 1
ATOM 3707 O O . ASP A 1 456 ? 21.597 6.124 -1.507 1.00 56.94 456 ASP A O 1
ATOM 3711 N N . VAL A 1 457 ? 22.711 7.905 -2.280 1.00 60.44 457 VAL A N 1
ATOM 3712 C CA . VAL A 1 457 ? 23.874 7.737 -1.393 1.00 60.44 457 VAL A CA 1
ATOM 3713 C C . VAL A 1 457 ? 23.503 7.964 0.074 1.00 60.44 457 VAL A C 1
ATOM 3715 O O . VAL A 1 457 ? 23.888 7.164 0.926 1.00 60.44 457 VAL A O 1
ATOM 3718 N N . ALA A 1 458 ? 22.748 9.016 0.390 1.00 61.75 458 ALA A N 1
ATOM 3719 C CA . ALA A 1 458 ? 22.322 9.311 1.755 1.00 61.75 458 ALA A CA 1
ATOM 3720 C C . ALA A 1 458 ? 21.405 8.212 2.312 1.00 61.75 458 ALA A C 1
ATOM 3722 O O . ALA A 1 458 ? 21.586 7.792 3.452 1.00 61.75 458 ALA A O 1
ATOM 3723 N N . GLU A 1 459 ? 20.475 7.699 1.504 1.00 64.25 459 GLU A N 1
ATOM 3724 C CA . GLU A 1 459 ? 19.600 6.586 1.883 1.00 64.25 459 GLU A CA 1
ATOM 3725 C C . GLU A 1 459 ? 20.396 5.303 2.150 1.00 64.25 459 GLU A C 1
ATOM 3727 O O . GLU A 1 459 ? 20.152 4.614 3.141 1.00 64.25 459 GLU A O 1
ATOM 3732 N N . VAL A 1 460 ? 21.414 5.020 1.332 1.00 62.69 460 VAL A N 1
ATOM 3733 C CA . VAL A 1 460 ? 22.336 3.900 1.563 1.00 62.69 460 VAL A CA 1
ATOM 3734 C C . VAL A 1 460 ? 23.130 4.092 2.853 1.00 62.69 460 VAL A C 1
ATOM 3736 O O . VAL A 1 460 ? 23.249 3.147 3.630 1.00 62.69 460 VAL A O 1
ATOM 3739 N N . ILE A 1 461 ? 23.658 5.292 3.115 1.00 62.97 461 ILE A N 1
ATOM 3740 C CA . ILE A 1 461 ? 24.411 5.575 4.344 1.00 62.97 461 ILE A CA 1
ATOM 3741 C C . ILE A 1 461 ? 23.511 5.409 5.569 1.00 62.97 461 ILE A C 1
ATOM 3743 O O . ILE A 1 461 ? 23.896 4.701 6.495 1.00 62.97 461 ILE A O 1
ATOM 3747 N N . CYS A 1 462 ? 22.315 6.001 5.570 1.00 61.16 462 CYS A N 1
ATOM 3748 C CA . CYS A 1 462 ? 21.357 5.848 6.663 1.00 61.16 462 CYS A CA 1
ATOM 3749 C C . CYS A 1 462 ? 20.975 4.375 6.868 1.00 61.16 462 CYS A C 1
ATOM 3751 O O . CYS A 1 462 ? 21.065 3.883 7.986 1.00 61.16 462 CYS A O 1
ATOM 3753 N N . SER A 1 463 ? 20.692 3.629 5.795 1.00 58.72 463 SER A N 1
ATOM 3754 C CA . SER A 1 463 ? 20.395 2.195 5.892 1.00 58.72 463 SER A CA 1
ATOM 3755 C C . SER A 1 463 ? 21.562 1.370 6.452 1.00 58.72 463 SER A C 1
ATOM 3757 O O . SER A 1 463 ? 21.328 0.405 7.180 1.00 58.72 463 SER A O 1
ATOM 3759 N N . LEU A 1 464 ? 22.811 1.712 6.119 1.00 61.88 464 LEU A N 1
ATOM 3760 C CA . LEU A 1 464 ? 23.994 1.046 6.671 1.00 61.88 464 LEU A CA 1
ATOM 3761 C C . LEU A 1 464 ? 24.183 1.375 8.155 1.00 61.88 464 LEU A C 1
ATOM 3763 O O . LEU A 1 464 ? 24.538 0.492 8.933 1.00 61.88 464 LEU A O 1
ATOM 3767 N N . VAL A 1 465 ? 23.941 2.625 8.551 1.00 62.47 465 VAL A N 1
ATOM 3768 C CA . VAL A 1 465 ? 24.004 3.050 9.954 1.00 62.47 465 VAL A CA 1
ATOM 3769 C C . VAL A 1 465 ? 22.927 2.339 10.771 1.00 62.47 465 VAL A C 1
ATOM 3771 O O . VAL A 1 465 ? 23.262 1.782 11.812 1.00 62.47 465 VAL A O 1
ATOM 3774 N N . ASP A 1 466 ? 21.691 2.254 10.271 1.00 56.91 466 ASP A N 1
ATOM 3775 C CA . ASP A 1 466 ? 20.600 1.512 10.914 1.00 56.91 466 ASP A CA 1
ATOM 3776 C C . ASP A 1 466 ? 20.997 0.054 11.166 1.00 56.91 466 ASP A C 1
ATOM 3778 O O . ASP A 1 466 ? 20.850 -0.450 12.277 1.00 56.91 466 ASP A O 1
ATOM 3782 N N . GLN A 1 467 ? 21.594 -0.610 10.171 1.00 58.62 467 GLN A N 1
ATOM 3783 C CA . GLN A 1 467 ? 22.084 -1.983 10.326 1.00 58.62 467 GLN A CA 1
ATOM 3784 C C . GLN A 1 467 ? 23.168 -2.102 11.403 1.00 58.62 467 GLN A C 1
ATOM 3786 O O . GLN A 1 467 ? 23.138 -3.040 12.195 1.00 58.62 467 GLN A O 1
ATOM 3791 N N . VAL A 1 468 ? 24.119 -1.167 11.462 1.00 57.12 468 VAL A N 1
ATOM 3792 C CA . VAL A 1 468 ? 25.189 -1.187 12.475 1.00 57.12 468 VAL A CA 1
ATOM 3793 C C . VAL A 1 468 ? 24.634 -0.904 13.874 1.00 57.12 468 VAL A C 1
ATOM 3795 O O . VAL A 1 468 ? 24.979 -1.611 14.819 1.00 57.12 468 VAL A O 1
ATOM 3798 N N . CYS A 1 469 ? 23.743 0.078 14.012 1.00 53.41 469 CYS A N 1
ATOM 3799 C CA . CYS A 1 469 ? 23.096 0.405 15.280 1.00 53.41 469 CYS A CA 1
ATOM 3800 C C . CYS A 1 469 ? 22.223 -0.750 15.790 1.00 53.41 469 CYS A C 1
ATOM 3802 O O . CYS A 1 469 ? 22.218 -1.037 16.985 1.00 53.41 469 CYS A O 1
ATOM 3804 N N . GLU A 1 470 ? 21.527 -1.458 14.902 1.00 49.12 470 GLU A N 1
ATOM 3805 C CA . GLU A 1 470 ? 20.775 -2.662 15.257 1.00 49.12 470 GLU A CA 1
ATOM 3806 C C . GLU A 1 470 ? 21.686 -3.845 15.605 1.00 49.12 470 GLU A C 1
ATOM 3808 O O . GLU A 1 470 ? 21.370 -4.595 16.522 1.00 49.12 470 GLU A O 1
ATOM 3813 N N . MET A 1 471 ? 22.843 -3.995 14.953 1.00 50.78 471 MET A N 1
ATOM 3814 C CA . MET A 1 471 ? 23.835 -5.016 15.316 1.00 50.78 471 MET A CA 1
ATOM 3815 C C . MET A 1 471 ? 24.446 -4.798 16.710 1.00 50.78 471 MET A C 1
ATOM 3817 O O . MET A 1 471 ? 24.834 -5.772 17.357 1.00 50.78 471 MET A O 1
ATOM 3821 N N . ASP A 1 472 ? 24.527 -3.549 17.177 1.00 41.22 472 ASP A N 1
ATOM 3822 C CA . ASP A 1 472 ? 24.951 -3.215 18.543 1.00 41.22 472 ASP A CA 1
ATOM 3823 C C . ASP A 1 472 ? 23.804 -3.330 19.571 1.00 41.22 472 ASP A C 1
ATOM 3825 O O . ASP A 1 472 ? 24.070 -3.558 20.755 1.00 41.22 472 ASP A O 1
ATOM 3829 N N . ASN A 1 473 ? 22.545 -3.229 19.119 1.00 40.06 473 ASN A N 1
ATOM 3830 C CA . ASN A 1 473 ? 21.329 -3.388 19.930 1.00 40.06 473 ASN A CA 1
ATOM 3831 C C . ASN A 1 473 ? 20.765 -4.819 19.946 1.00 40.06 473 ASN A C 1
ATOM 3833 O O . ASN A 1 473 ? 19.917 -5.130 20.786 1.00 40.06 473 ASN A O 1
ATOM 3837 N N . GLU A 1 474 ? 21.236 -5.710 19.071 1.00 36.44 474 GLU A N 1
ATOM 3838 C CA . GLU A 1 474 ? 21.077 -7.151 19.239 1.00 36.44 474 GLU A CA 1
ATOM 3839 C C . GLU A 1 474 ? 21.671 -7.511 20.608 1.00 36.44 474 GLU A C 1
ATOM 3841 O O . GLU A 1 474 ? 22.872 -7.306 20.836 1.00 36.44 474 GLU A O 1
ATOM 3846 N N . PRO A 1 475 ? 20.877 -8.039 21.558 1.00 36.53 475 PRO A N 1
ATOM 3847 C CA . PRO A 1 475 ? 21.437 -8.495 22.810 1.00 36.53 475 PRO A CA 1
ATOM 3848 C C . PRO A 1 475 ? 22.496 -9.538 22.473 1.00 36.53 475 PRO A C 1
ATOM 3850 O O . PRO A 1 475 ? 22.192 -10.621 21.964 1.00 36.53 475 PRO A O 1
ATOM 3853 N N . LYS A 1 476 ? 23.758 -9.220 22.782 1.00 46.75 476 LYS A N 1
ATOM 3854 C CA . LYS A 1 476 ? 24.811 -10.224 22.913 1.00 46.75 476 LYS A CA 1
ATOM 3855 C C . LYS A 1 476 ? 24.242 -11.317 23.822 1.00 46.75 476 LYS A C 1
ATOM 3857 O O . LYS A 1 476 ? 24.188 -11.140 25.035 1.00 46.75 476 LYS A O 1
ATOM 3862 N N . CYS A 1 477 ? 23.847 -12.433 23.200 1.00 42.62 477 CYS A N 1
ATOM 3863 C CA . CYS A 1 477 ? 23.271 -13.643 23.793 1.00 42.62 477 CYS A CA 1
ATOM 3864 C C . CYS A 1 477 ? 21.731 -13.655 23.997 1.00 42.62 477 CYS A C 1
ATOM 3866 O O . CYS A 1 477 ? 21.250 -13.718 25.122 1.00 42.62 477 CYS A O 1
ATOM 3868 N N . SER A 1 478 ? 20.939 -13.749 22.917 1.00 48.56 478 SER A N 1
ATOM 3869 C CA . SER A 1 478 ? 19.545 -14.261 22.979 1.00 48.56 478 SER A CA 1
ATOM 3870 C C . SER A 1 478 ? 19.466 -15.738 23.404 1.00 48.56 478 SER A C 1
ATOM 3872 O O . SER A 1 478 ? 18.412 -16.269 23.761 1.00 48.56 478 SER A O 1
ATOM 3874 N N . THR A 1 479 ? 20.607 -16.418 23.394 1.00 53.12 479 THR A N 1
ATOM 3875 C CA . THR A 1 479 ? 20.711 -17.843 23.643 1.00 53.12 479 THR A CA 1
ATOM 3876 C C . THR A 1 479 ? 20.816 -18.198 25.123 1.00 53.12 479 THR A C 1
ATOM 3878 O O . THR A 1 479 ? 20.197 -19.177 25.532 1.00 53.12 479 THR A O 1
ATOM 3881 N N . SER A 1 480 ? 21.472 -17.378 25.954 1.00 57.56 480 SER A N 1
ATOM 3882 C CA . SER A 1 480 ? 21.536 -17.604 27.409 1.00 57.56 480 SER A CA 1
ATOM 3883 C C . SER A 1 480 ? 20.165 -17.483 28.076 1.00 57.56 480 SER A C 1
ATOM 3885 O O . SER A 1 480 ? 19.851 -18.257 28.977 1.00 57.56 480 SER A O 1
ATOM 3887 N N . THR A 1 481 ? 19.316 -16.566 27.604 1.00 55.66 481 THR A N 1
ATOM 3888 C CA . THR A 1 481 ? 17.934 -16.426 28.083 1.00 55.66 481 THR A CA 1
ATOM 3889 C C . THR A 1 481 ? 17.067 -17.614 27.653 1.00 55.66 481 THR A C 1
ATOM 3891 O O . THR A 1 481 ? 16.244 -18.088 28.434 1.00 55.66 481 THR A O 1
ATOM 3894 N N . SER A 1 482 ? 17.271 -18.144 26.440 1.00 64.12 482 SER A N 1
ATOM 3895 C CA . SER A 1 482 ? 16.556 -19.338 25.967 1.00 64.12 482 SER A CA 1
ATOM 3896 C C . SER A 1 482 ? 16.964 -20.607 26.722 1.00 64.12 482 SER A C 1
ATOM 3898 O O . SER A 1 482 ? 16.094 -21.379 27.119 1.00 64.12 482 SER A O 1
ATOM 3900 N N . ASP A 1 483 ? 18.260 -20.778 27.002 1.00 74.38 483 ASP A N 1
ATOM 3901 C CA . ASP A 1 483 ? 18.780 -21.934 27.732 1.00 74.38 483 ASP A CA 1
ATOM 3902 C C . ASP A 1 483 ? 18.333 -21.899 29.203 1.00 74.38 483 ASP A C 1
ATOM 3904 O O . ASP A 1 483 ? 17.886 -22.920 29.721 1.00 74.38 483 ASP A O 1
ATOM 3908 N N . ALA A 1 484 ? 18.299 -20.716 29.831 1.00 74.94 484 ALA A N 1
ATOM 3909 C CA . ALA A 1 484 ? 17.756 -20.542 31.180 1.00 74.94 484 ALA A CA 1
ATOM 3910 C C . ALA A 1 484 ? 16.255 -20.882 31.275 1.00 74.94 484 ALA A C 1
ATOM 3912 O O . ALA A 1 484 ? 15.814 -21.488 32.253 1.00 74.94 484 ALA A O 1
ATOM 3913 N N . ASN A 1 485 ? 15.461 -20.534 30.255 1.00 72.88 485 ASN A N 1
ATOM 3914 C CA . ASN A 1 485 ? 14.038 -20.883 30.198 1.00 72.88 485 ASN A CA 1
ATOM 3915 C C . ASN A 1 485 ? 13.821 -22.390 29.987 1.00 72.88 485 ASN A C 1
ATOM 3917 O O . ASN A 1 485 ? 12.918 -22.973 30.590 1.00 72.88 485 ASN A O 1
ATOM 3921 N N . ILE A 1 486 ? 14.658 -23.028 29.164 1.00 77.19 486 ILE A N 1
ATOM 3922 C CA . ILE A 1 486 ? 14.649 -24.483 28.964 1.00 77.19 486 ILE A CA 1
ATOM 3923 C C . ILE A 1 486 ? 15.032 -25.195 30.267 1.00 77.19 486 ILE A C 1
ATOM 3925 O O . ILE A 1 486 ? 14.333 -26.120 30.676 1.00 77.19 486 ILE A O 1
ATOM 3929 N N . ASP A 1 487 ? 16.060 -24.727 30.977 1.00 82.94 487 ASP A N 1
ATOM 3930 C CA . ASP A 1 487 ? 16.466 -25.290 32.269 1.00 82.94 487 ASP A CA 1
ATOM 3931 C C . ASP A 1 487 ? 15.370 -25.123 33.331 1.00 82.94 487 ASP A C 1
ATOM 3933 O O . ASP A 1 487 ? 15.090 -26.046 34.098 1.00 82.94 487 ASP A O 1
ATOM 3937 N N . ALA A 1 488 ? 14.685 -23.977 33.363 1.00 80.31 488 ALA A N 1
ATOM 3938 C CA . ALA A 1 488 ? 13.542 -23.766 34.248 1.00 80.31 488 ALA A CA 1
ATOM 3939 C C . ALA A 1 488 ? 12.380 -24.733 33.939 1.00 80.31 488 ALA A C 1
ATOM 3941 O O . ALA A 1 488 ? 11.760 -25.277 34.861 1.00 80.31 488 ALA A O 1
ATOM 3942 N N . ALA A 1 489 ? 12.109 -24.996 32.657 1.00 72.44 489 ALA A N 1
ATOM 3943 C CA . ALA A 1 489 ? 11.087 -25.944 32.223 1.00 72.44 489 ALA A CA 1
ATOM 3944 C C . ALA A 1 489 ? 11.460 -27.398 32.563 1.00 72.44 489 ALA A C 1
ATOM 3946 O O . ALA A 1 489 ? 10.624 -28.127 33.100 1.00 72.44 489 ALA A O 1
ATOM 3947 N N . LEU A 1 490 ? 12.715 -27.806 32.340 1.00 79.81 490 LEU A N 1
ATOM 3948 C CA . LEU A 1 490 ? 13.215 -29.137 32.704 1.00 79.81 490 LEU A CA 1
ATOM 3949 C C . LEU A 1 490 ? 13.179 -29.361 34.223 1.00 79.81 490 LEU A C 1
ATOM 3951 O O . LEU A 1 490 ? 12.721 -30.408 34.677 1.00 79.81 490 LEU A O 1
ATOM 3955 N N . ASN A 1 491 ? 13.551 -28.353 35.016 1.00 82.94 491 ASN A N 1
ATOM 3956 C CA . ASN A 1 491 ? 13.455 -28.407 36.477 1.00 82.94 491 ASN A CA 1
ATOM 3957 C C . ASN A 1 491 ? 12.003 -28.507 36.973 1.00 82.94 491 ASN A C 1
ATOM 3959 O O . ASN A 1 491 ? 11.724 -29.164 37.976 1.00 82.94 491 ASN A O 1
ATOM 3963 N N . THR A 1 492 ? 11.065 -27.849 36.291 1.00 81.44 492 THR A N 1
ATOM 3964 C CA . THR A 1 492 ? 9.632 -27.946 36.610 1.00 81.44 492 THR A CA 1
ATOM 3965 C C . THR A 1 492 ? 9.093 -29.330 36.265 1.00 81.44 492 THR A C 1
ATOM 3967 O O . THR A 1 492 ? 8.382 -29.933 37.066 1.00 81.44 492 THR A O 1
ATOM 3970 N N . MET A 1 493 ? 9.491 -29.866 35.110 1.00 82.94 493 MET A N 1
ATOM 3971 C CA . MET A 1 493 ? 9.157 -31.223 34.692 1.00 82.94 493 MET A CA 1
ATOM 3972 C C . MET A 1 493 ? 9.668 -32.260 35.703 1.00 82.94 493 MET A C 1
ATOM 3974 O O . MET A 1 493 ? 8.913 -33.153 36.077 1.00 82.94 493 MET A O 1
ATOM 3978 N N . ASP A 1 494 ? 10.890 -32.114 36.219 1.00 83.81 494 ASP A N 1
ATOM 3979 C CA . ASP A 1 494 ? 11.450 -33.033 37.220 1.00 83.81 494 ASP A CA 1
ATOM 3980 C C . ASP A 1 494 ? 10.666 -33.047 38.533 1.00 83.81 494 ASP A C 1
ATOM 3982 O O . ASP A 1 494 ? 10.342 -34.120 39.046 1.00 83.81 494 ASP A O 1
ATOM 3986 N N . LYS A 1 495 ? 10.254 -31.873 39.020 1.00 83.81 495 LYS A N 1
ATOM 3987 C CA . LYS A 1 495 ? 9.406 -31.753 40.218 1.00 83.81 495 LYS A CA 1
ATOM 3988 C C . LYS A 1 495 ? 8.044 -32.431 40.056 1.00 83.81 495 LYS A C 1
ATOM 3990 O O . LYS A 1 495 ? 7.493 -32.950 41.026 1.00 83.81 495 LYS A O 1
ATOM 3995 N N . GLU A 1 496 ? 7.484 -32.435 38.848 1.00 73.19 496 GLU A N 1
ATOM 3996 C CA . GLU A 1 496 ? 6.218 -33.122 38.568 1.00 73.19 496 GLU A CA 1
ATOM 3997 C C . GLU A 1 496 ? 6.412 -34.630 38.330 1.00 73.19 496 GLU A C 1
ATOM 3999 O O . GLU A 1 496 ? 5.568 -35.442 38.721 1.00 73.19 496 GLU A O 1
ATOM 4004 N N . LEU A 1 497 ? 7.557 -35.047 37.782 1.00 74.81 497 LEU A N 1
ATOM 4005 C CA . LEU A 1 497 ? 7.900 -36.459 37.590 1.00 74.81 497 LEU A CA 1
ATOM 4006 C C . LEU A 1 497 ? 8.194 -37.199 38.900 1.00 74.81 497 LEU A C 1
ATOM 4008 O O . LEU A 1 497 ? 7.944 -38.406 38.971 1.00 74.81 497 LEU A O 1
ATOM 4012 N N . GLU A 1 498 ? 8.657 -36.503 39.943 1.00 81.12 498 GLU A N 1
ATOM 4013 C CA . GLU A 1 498 ? 8.777 -37.056 41.302 1.00 81.12 498 GLU A CA 1
ATOM 4014 C C . GLU A 1 498 ? 7.424 -37.538 41.849 1.00 81.12 498 GLU A C 1
ATOM 4016 O O . GLU A 1 498 ? 7.349 -38.551 42.550 1.00 81.12 498 GLU A O 1
ATOM 4021 N N . LYS A 1 499 ? 6.335 -36.858 41.471 1.00 80.62 499 LYS A N 1
ATOM 4022 C CA . LYS A 1 499 ? 4.958 -37.195 41.867 1.00 80.62 499 LYS A CA 1
ATOM 4023 C C . LYS A 1 499 ? 4.328 -38.253 40.953 1.00 80.62 499 LYS A C 1
ATOM 4025 O O . LYS A 1 499 ? 3.336 -38.882 41.323 1.00 80.62 499 LYS A O 1
ATOM 4030 N N . CYS A 1 500 ? 4.901 -38.474 39.769 1.00 70.81 500 CYS A N 1
ATOM 4031 C CA . CYS A 1 500 ? 4.391 -39.399 38.765 1.00 70.81 500 CYS A CA 1
ATOM 4032 C C . CYS A 1 500 ? 4.835 -40.849 39.042 1.00 70.81 500 CYS A C 1
ATOM 4034 O O . CYS A 1 500 ? 6.013 -41.135 39.271 1.00 70.81 500 CYS A O 1
ATOM 4036 N N . ARG A 1 501 ? 3.894 -41.802 38.996 1.00 80.81 501 ARG A N 1
ATOM 4037 C CA . ARG A 1 501 ? 4.172 -43.250 39.140 1.00 80.81 501 ARG A CA 1
ATOM 4038 C C . ARG A 1 501 ? 4.224 -43.998 37.806 1.00 80.81 501 ARG A C 1
ATOM 4040 O O . ARG A 1 501 ? 4.591 -45.169 37.793 1.00 80.81 501 ARG A O 1
ATOM 4047 N N . ASP A 1 502 ? 3.883 -43.333 36.706 1.00 75.00 502 ASP A N 1
ATOM 4048 C CA . ASP A 1 502 ? 3.846 -43.935 35.376 1.00 75.00 502 ASP A CA 1
ATOM 4049 C C . ASP A 1 502 ? 5.262 -44.060 34.784 1.00 75.00 502 ASP A C 1
ATOM 4051 O O . ASP A 1 502 ? 5.990 -43.078 34.610 1.00 75.00 502 ASP A O 1
ATOM 4055 N N . LEU A 1 503 ? 5.661 -45.298 34.485 1.00 76.44 503 LEU A N 1
ATOM 4056 C CA . LEU A 1 503 ? 6.990 -45.629 33.974 1.00 76.44 503 LEU A CA 1
ATOM 4057 C C . LEU A 1 503 ? 7.198 -45.172 32.518 1.00 76.44 503 LEU A C 1
ATOM 4059 O O . LEU A 1 503 ? 8.322 -44.852 32.130 1.00 76.44 503 LEU A O 1
ATOM 4063 N N . MET A 1 504 ? 6.131 -45.122 31.717 1.00 57.56 504 MET A N 1
ATOM 4064 C CA . MET A 1 504 ? 6.169 -44.674 30.322 1.00 57.56 504 MET A CA 1
ATOM 4065 C C . MET A 1 504 ? 6.355 -43.159 30.251 1.00 57.56 504 MET A C 1
ATOM 4067 O O . MET A 1 504 ? 7.159 -42.677 29.456 1.00 57.56 504 MET A O 1
ATOM 4071 N N . VAL A 1 505 ? 5.693 -42.418 31.144 1.00 56.72 505 VAL A N 1
ATOM 4072 C CA . VAL A 1 505 ? 5.855 -40.959 31.263 1.00 56.72 505 VAL A CA 1
ATOM 4073 C C . VAL A 1 505 ? 7.284 -40.598 31.681 1.00 56.72 505 VAL A C 1
ATOM 4075 O O . VAL A 1 505 ? 7.896 -39.710 31.089 1.00 56.72 505 VAL A O 1
ATOM 4078 N N . LYS A 1 506 ? 7.873 -41.342 32.629 1.00 66.88 506 LYS A N 1
ATOM 4079 C CA . LYS A 1 506 ? 9.285 -41.163 33.022 1.00 66.88 506 LYS A CA 1
ATOM 4080 C C . LYS A 1 506 ? 10.257 -41.456 31.882 1.00 66.88 506 LYS A C 1
ATOM 4082 O O . LYS A 1 506 ? 11.234 -40.734 31.703 1.00 66.88 506 LYS A O 1
ATOM 4087 N N . LYS A 1 507 ? 9.982 -42.492 31.085 1.00 70.12 507 LYS A N 1
ATOM 4088 C CA . LYS A 1 507 ? 10.801 -42.838 29.918 1.00 70.12 507 LYS A CA 1
ATOM 4089 C C . LYS A 1 507 ? 10.738 -41.753 28.837 1.00 70.12 507 LYS A C 1
ATOM 4091 O O . LYS A 1 507 ? 11.779 -41.371 28.314 1.00 70.12 507 LYS A O 1
ATOM 4096 N N . ALA A 1 508 ? 9.548 -41.226 28.546 1.00 57.03 508 ALA A N 1
ATOM 4097 C CA . ALA A 1 508 ? 9.365 -40.141 27.582 1.00 57.03 508 ALA A CA 1
ATOM 4098 C C . ALA A 1 508 ? 10.079 -38.849 28.018 1.00 57.03 508 ALA A C 1
ATOM 4100 O O . ALA A 1 508 ? 10.728 -38.197 27.203 1.00 57.03 508 ALA A O 1
ATOM 4101 N N . ALA A 1 509 ? 10.030 -38.515 29.310 1.00 67.00 509 ALA A N 1
ATOM 4102 C CA . ALA A 1 509 ? 10.743 -37.361 29.845 1.00 67.00 509 ALA A CA 1
ATOM 4103 C C . ALA A 1 509 ? 12.270 -37.484 29.725 1.00 67.00 509 ALA A C 1
ATOM 4105 O O . ALA A 1 509 ? 12.937 -36.510 29.384 1.00 67.00 509 ALA A O 1
ATOM 4106 N N . ASN A 1 510 ? 12.830 -38.677 29.948 1.00 78.25 510 ASN A N 1
ATOM 4107 C CA . ASN A 1 510 ? 14.264 -38.908 29.750 1.00 78.25 510 ASN A CA 1
ATOM 4108 C C . ASN A 1 510 ? 14.673 -38.753 28.278 1.00 78.25 510 ASN A C 1
ATOM 4110 O O . ASN A 1 510 ? 15.678 -38.109 27.999 1.00 78.25 510 ASN A O 1
ATOM 4114 N N . MET A 1 511 ? 13.861 -39.248 27.336 1.00 71.00 511 MET A N 1
ATOM 4115 C CA . MET A 1 511 ? 14.111 -39.047 25.902 1.00 71.00 511 MET A CA 1
ATOM 4116 C C . MET A 1 511 ? 14.082 -37.564 25.510 1.00 71.00 511 MET A C 1
ATOM 4118 O O . MET A 1 511 ? 14.872 -37.126 24.677 1.00 71.00 511 MET A O 1
ATOM 4122 N N . LEU A 1 512 ? 13.194 -36.775 26.123 1.00 65.88 512 LEU A N 1
ATOM 4123 C CA . LEU A 1 512 ? 13.145 -35.330 25.904 1.00 65.88 512 LEU A CA 1
ATOM 4124 C C . LEU A 1 512 ? 14.418 -34.637 26.416 1.00 65.88 512 LEU A C 1
ATOM 4126 O O . LEU A 1 512 ? 14.947 -33.769 25.728 1.00 65.88 512 LEU A O 1
ATOM 4130 N N . LYS A 1 513 ? 14.943 -35.045 27.579 1.00 79.56 513 LYS A N 1
ATOM 4131 C CA . LYS A 1 513 ? 16.220 -34.529 28.106 1.00 79.56 513 LYS A CA 1
ATOM 4132 C C . LYS A 1 513 ? 17.394 -34.854 27.183 1.00 79.56 513 LYS A C 1
ATOM 4134 O O . LYS A 1 513 ? 18.183 -33.969 26.875 1.00 79.56 513 LYS A O 1
ATOM 4139 N N . GLU A 1 514 ? 17.478 -36.094 26.704 1.00 81.44 514 GLU A N 1
ATOM 4140 C CA . GLU A 1 514 ? 18.515 -36.522 25.754 1.00 81.44 514 GLU A CA 1
ATOM 4141 C C . GLU A 1 514 ? 18.447 -35.732 24.438 1.00 81.44 514 GLU A C 1
ATOM 4143 O O . GLU A 1 514 ? 19.475 -35.317 23.904 1.00 81.44 514 GLU A O 1
ATOM 4148 N N . ALA A 1 515 ? 17.237 -35.460 23.938 1.00 69.25 515 ALA A N 1
ATOM 4149 C CA . ALA A 1 515 ? 17.040 -34.646 22.742 1.00 69.25 515 ALA A CA 1
ATOM 4150 C C . ALA A 1 515 ? 17.500 -33.191 22.943 1.00 69.25 515 ALA A C 1
ATOM 4152 O O . ALA A 1 515 ? 18.144 -32.628 22.058 1.00 69.25 515 ALA A O 1
ATOM 4153 N N . VAL A 1 516 ? 17.209 -32.587 24.101 1.00 77.19 516 VAL A N 1
ATOM 4154 C CA . VAL A 1 516 ? 17.655 -31.222 24.429 1.00 77.19 516 VAL A CA 1
ATOM 4155 C C . VAL A 1 516 ? 19.183 -31.139 24.487 1.00 77.19 516 VAL A C 1
ATOM 4157 O O . VAL A 1 516 ? 19.758 -30.224 23.897 1.00 77.19 516 VAL A O 1
ATOM 4160 N N . GLU A 1 517 ? 19.852 -32.105 25.117 1.00 81.69 517 GLU A N 1
ATOM 4161 C CA . GLU A 1 517 ? 21.320 -32.145 25.169 1.00 81.69 517 GLU A CA 1
ATOM 4162 C C . GLU A 1 517 ? 21.945 -32.350 23.781 1.00 81.69 517 GLU A C 1
ATOM 4164 O O . GLU A 1 517 ? 22.869 -31.630 23.404 1.00 81.69 517 GLU A O 1
ATOM 4169 N N . SER A 1 518 ? 21.381 -33.235 22.955 1.00 79.12 518 SER A N 1
ATOM 4170 C CA . SER A 1 518 ? 21.842 -33.426 21.573 1.00 79.12 518 SER A CA 1
ATOM 4171 C C . SER A 1 518 ? 21.728 -32.144 20.732 1.00 79.12 518 SER A C 1
ATOM 4173 O O . SER A 1 518 ? 22.638 -31.808 19.968 1.00 79.12 518 SER A O 1
ATOM 4175 N N . ILE A 1 519 ? 20.644 -31.381 20.906 1.00 72.62 519 ILE A N 1
ATOM 4176 C CA . ILE A 1 519 ? 20.456 -30.085 20.239 1.00 72.62 519 ILE A CA 1
ATOM 4177 C C . ILE A 1 519 ? 21.501 -29.066 20.719 1.00 72.62 519 ILE A C 1
ATOM 4179 O O . ILE A 1 519 ? 22.045 -28.321 19.899 1.00 72.62 519 ILE A O 1
ATOM 4183 N N . ARG A 1 520 ? 21.814 -29.038 22.022 1.00 82.88 520 ARG A N 1
ATOM 4184 C CA . ARG A 1 520 ? 22.849 -28.158 22.596 1.00 82.88 520 ARG A CA 1
ATOM 4185 C C . ARG A 1 520 ? 24.234 -28.463 22.028 1.00 82.88 520 ARG A C 1
ATOM 4187 O O . ARG A 1 520 ? 24.953 -27.537 21.644 1.00 82.88 520 ARG A O 1
ATOM 4194 N N . GLU A 1 521 ? 24.592 -29.738 21.907 1.00 80.94 521 GLU A N 1
ATOM 4195 C CA . GLU A 1 521 ? 25.869 -30.168 21.326 1.00 80.94 521 GLU A CA 1
ATOM 4196 C C . GLU A 1 521 ? 26.004 -29.777 19.848 1.00 80.94 521 GLU A C 1
ATOM 4198 O O . GLU A 1 521 ? 27.025 -29.206 19.440 1.00 80.94 521 GLU A O 1
ATOM 4203 N N . GLU A 1 522 ? 24.970 -30.030 19.041 1.00 75.81 522 GLU A N 1
ATOM 4204 C CA . GLU A 1 522 ? 24.982 -29.694 17.615 1.00 75.81 522 GLU A CA 1
ATOM 4205 C C . GLU A 1 522 ? 25.000 -28.172 17.407 1.00 75.81 522 GLU A C 1
ATOM 4207 O O . GLU A 1 522 ? 25.738 -27.657 16.563 1.00 75.81 522 GLU A O 1
ATOM 4212 N N . ARG A 1 523 ? 24.288 -27.415 18.249 1.00 78.88 523 ARG A N 1
ATOM 4213 C CA . ARG A 1 523 ? 24.346 -25.950 18.254 1.00 78.88 523 ARG A CA 1
ATOM 4214 C C . ARG A 1 523 ? 25.751 -25.433 18.580 1.00 78.88 523 ARG A C 1
ATOM 4216 O O . ARG A 1 523 ? 26.271 -24.592 17.847 1.00 78.88 523 ARG A O 1
ATOM 4223 N N . ALA A 1 524 ? 26.415 -25.972 19.604 1.00 77.38 524 ALA A N 1
ATOM 4224 C CA . ALA A 1 524 ? 27.793 -25.605 19.950 1.00 77.38 524 ALA A CA 1
ATOM 4225 C C . ALA A 1 524 ? 28.802 -25.961 18.840 1.00 77.38 524 ALA A C 1
ATOM 4227 O O . ALA A 1 524 ? 29.854 -25.325 18.689 1.00 77.38 524 ALA A O 1
ATOM 4228 N N . ARG A 1 525 ? 28.513 -26.996 18.046 1.00 79.00 525 ARG A N 1
ATOM 4229 C CA . ARG A 1 525 ? 29.295 -27.353 16.859 1.00 79.00 525 ARG A CA 1
ATOM 4230 C C . ARG A 1 525 ? 29.093 -26.340 15.729 1.00 79.00 525 ARG A C 1
ATOM 4232 O O . ARG A 1 525 ? 30.086 -25.863 15.181 1.00 79.00 525 ARG A O 1
ATOM 4239 N N . ILE A 1 526 ? 27.849 -25.957 15.445 1.00 71.81 526 ILE A N 1
ATOM 4240 C CA . ILE A 1 526 ? 27.505 -24.938 14.441 1.00 71.81 526 ILE A CA 1
ATOM 4241 C C . ILE A 1 526 ? 28.133 -23.584 14.797 1.00 71.81 526 ILE A C 1
ATOM 4243 O O . ILE A 1 526 ? 28.761 -22.961 13.944 1.00 71.81 526 ILE A O 1
ATOM 4247 N N . GLU A 1 527 ? 28.056 -23.150 16.057 1.00 73.06 527 GLU A N 1
ATOM 4248 C CA . GLU A 1 527 ? 28.656 -21.885 16.504 1.00 73.06 527 GLU A CA 1
ATOM 4249 C C . GLU A 1 527 ? 30.182 -21.858 16.309 1.00 73.06 527 GLU A C 1
ATOM 4251 O O . GLU A 1 527 ? 30.746 -20.837 15.900 1.00 73.06 527 GLU A O 1
ATOM 4256 N N . ARG A 1 528 ? 30.871 -22.985 16.544 1.00 76.31 528 ARG A N 1
ATOM 4257 C CA . ARG A 1 528 ? 32.308 -23.120 16.246 1.00 76.31 528 ARG A CA 1
ATOM 4258 C C . ARG A 1 528 ? 32.588 -23.030 14.746 1.00 76.31 528 ARG A C 1
ATOM 4260 O O . ARG A 1 528 ? 33.539 -22.354 14.354 1.00 76.31 528 ARG A O 1
ATOM 4267 N N . SER A 1 529 ? 31.760 -23.661 13.916 1.00 70.81 529 SER A N 1
ATOM 4268 C CA . SER A 1 529 ? 31.876 -23.590 12.456 1.00 70.81 529 SER A CA 1
ATOM 4269 C C . SER A 1 529 ? 31.644 -22.175 11.922 1.00 70.81 529 SER A C 1
ATOM 4271 O O . SER A 1 529 ? 32.424 -21.718 11.091 1.00 70.81 529 SER A O 1
ATOM 4273 N N . ILE A 1 530 ? 30.649 -21.447 12.440 1.00 69.56 530 ILE A N 1
ATOM 4274 C CA . ILE A 1 530 ? 30.379 -20.050 12.065 1.00 69.56 530 ILE A CA 1
ATOM 4275 C C . ILE A 1 530 ? 31.584 -19.172 12.407 1.00 69.56 530 ILE A C 1
ATOM 4277 O O . ILE A 1 530 ? 32.101 -18.484 11.531 1.00 69.56 530 ILE A O 1
ATOM 4281 N N . LYS A 1 531 ? 32.107 -19.260 13.640 1.00 71.94 531 LYS A N 1
ATOM 4282 C CA . LYS A 1 531 ? 33.305 -18.505 14.050 1.00 71.94 531 LYS A CA 1
ATOM 4283 C C . LYS A 1 531 ? 34.501 -18.793 13.144 1.00 71.94 531 LYS A C 1
ATOM 4285 O O . LYS A 1 531 ? 35.226 -17.869 12.788 1.00 71.94 531 LYS A O 1
ATOM 4290 N N . HIS A 1 532 ? 34.690 -20.049 12.743 1.00 66.38 532 HIS A N 1
ATOM 4291 C CA . HIS A 1 532 ? 35.763 -20.445 11.834 1.00 66.38 532 HIS A CA 1
ATOM 4292 C C . HIS A 1 532 ? 35.586 -19.849 10.425 1.00 66.38 532 HIS A C 1
ATOM 4294 O O . HIS A 1 532 ? 36.542 -19.328 9.857 1.00 66.38 532 HIS A O 1
ATOM 4300 N N . VAL A 1 533 ? 34.364 -19.856 9.880 1.00 66.31 533 VAL A N 1
ATOM 4301 C CA . VAL A 1 533 ? 34.046 -19.247 8.574 1.00 66.31 533 VAL A CA 1
ATOM 4302 C C . VAL A 1 533 ? 34.239 -17.730 8.604 1.00 66.31 533 VAL A C 1
ATOM 4304 O O . VAL A 1 533 ? 34.878 -17.183 7.707 1.00 66.31 533 VAL A O 1
ATOM 4307 N N . THR A 1 534 ? 33.782 -17.048 9.656 1.00 65.12 534 THR A N 1
ATOM 4308 C CA . THR A 1 534 ? 33.968 -15.597 9.816 1.00 65.12 534 THR A CA 1
ATOM 4309 C C . THR A 1 534 ? 35.449 -15.218 9.930 1.00 65.12 534 THR A C 1
ATOM 4311 O O . THR A 1 534 ? 35.874 -14.184 9.413 1.00 65.12 534 THR A O 1
ATOM 4314 N N . LEU A 1 535 ? 36.265 -16.055 10.579 1.00 65.88 535 LEU A N 1
ATOM 4315 C CA . LEU A 1 535 ? 37.709 -15.840 10.718 1.00 65.88 535 LEU A CA 1
ATOM 4316 C C . LEU A 1 535 ? 38.439 -16.063 9.381 1.00 65.88 535 LEU A C 1
ATOM 4318 O O . LEU A 1 535 ? 39.297 -15.262 9.012 1.00 65.88 535 LEU A O 1
ATOM 4322 N N . LEU A 1 536 ? 38.033 -17.074 8.604 1.00 55.94 536 LEU A N 1
ATOM 4323 C CA . LEU A 1 536 ? 38.523 -17.288 7.238 1.00 55.94 536 LEU A CA 1
ATOM 4324 C C . LEU A 1 536 ? 38.144 -16.131 6.302 1.00 55.94 536 LEU A C 1
ATOM 4326 O O . LEU A 1 536 ? 38.996 -15.649 5.563 1.00 55.94 536 LEU A O 1
ATOM 4330 N N . GLN A 1 537 ? 36.913 -15.621 6.365 1.00 59.19 537 GLN A N 1
ATOM 4331 C CA . GLN A 1 537 ? 36.489 -14.465 5.563 1.00 59.19 537 GLN A CA 1
ATOM 4332 C C . GLN A 1 537 ? 37.314 -13.204 5.869 1.00 59.19 537 GLN A C 1
ATOM 4334 O O . GLN A 1 537 ? 37.698 -12.487 4.946 1.00 59.19 537 GLN A O 1
ATOM 4339 N N . LYS A 1 538 ? 37.674 -12.964 7.139 1.00 60.62 538 LYS A N 1
ATOM 4340 C CA . LYS A 1 538 ? 38.564 -11.852 7.527 1.00 60.62 538 LYS A CA 1
ATOM 4341 C C . LYS A 1 538 ? 40.001 -12.025 7.023 1.00 60.62 538 LYS A C 1
ATOM 4343 O O . LYS A 1 538 ? 40.633 -11.045 6.632 1.00 60.62 538 LYS A O 1
ATOM 4348 N N . LEU A 1 539 ? 40.512 -13.257 6.998 1.00 49.97 539 LEU A N 1
ATOM 4349 C CA . LEU A 1 539 ? 41.863 -13.553 6.510 1.00 49.97 539 LEU A CA 1
ATOM 4350 C C . LEU A 1 539 ? 41.967 -13.477 4.978 1.00 49.97 539 LEU A C 1
ATOM 4352 O O . LEU A 1 539 ? 42.963 -12.974 4.466 1.00 49.97 539 LEU A O 1
ATOM 4356 N N . TYR A 1 540 ? 40.938 -13.908 4.242 1.00 50.12 540 TYR A N 1
ATOM 4357 C CA . TYR A 1 540 ? 40.925 -13.870 2.773 1.00 50.12 540 TYR A CA 1
ATOM 4358 C C . TYR A 1 540 ? 40.457 -12.528 2.175 1.00 50.12 540 TYR A C 1
ATOM 4360 O O . TYR A 1 540 ? 40.724 -12.268 1.004 1.00 50.12 540 TYR A O 1
ATOM 4368 N N . GLY A 1 541 ? 39.825 -11.649 2.963 1.00 44.09 541 GLY A N 1
ATOM 4369 C CA . GLY A 1 541 ? 39.482 -10.276 2.560 1.00 44.09 541 GLY A CA 1
ATOM 4370 C C . GLY A 1 541 ? 40.659 -9.288 2.569 1.00 44.09 541 GLY A C 1
ATOM 4371 O O . GLY A 1 541 ? 40.528 -8.169 2.080 1.00 44.09 541 GLY A O 1
ATOM 4372 N N . SER A 1 542 ? 41.822 -9.695 3.087 1.00 42.47 542 SER A N 1
ATOM 4373 C CA . SER A 1 542 ? 43.028 -8.864 3.177 1.00 42.47 542 SER A CA 1
ATOM 4374 C C . SER A 1 542 ? 44.026 -9.245 2.077 1.00 42.47 542 SER A C 1
ATOM 4376 O O . SER A 1 542 ? 44.977 -9.989 2.314 1.00 42.47 542 SER A O 1
ATOM 4378 N N . ARG A 1 543 ? 43.820 -8.773 0.841 1.00 34.53 543 ARG A N 1
ATOM 4379 C CA . ARG A 1 543 ? 44.819 -8.934 -0.233 1.00 34.53 543 ARG A CA 1
ATOM 4380 C C . ARG A 1 543 ? 45.950 -7.904 -0.022 1.00 34.53 543 ARG A C 1
ATOM 4382 O O . ARG A 1 543 ? 45.634 -6.724 0.121 1.00 34.53 543 ARG A O 1
ATOM 4389 N N . PRO A 1 544 ? 47.244 -8.283 -0.007 1.00 34.91 544 PRO A N 1
ATOM 4390 C CA . PRO A 1 544 ? 48.329 -7.307 0.089 1.00 34.91 544 PRO A CA 1
ATOM 4391 C C . PRO A 1 544 ? 48.485 -6.523 -1.228 1.00 34.91 544 PRO A C 1
ATOM 4393 O O . PRO A 1 544 ? 48.135 -7.048 -2.292 1.00 34.91 544 PRO A O 1
ATOM 4396 N N . PRO A 1 545 ? 49.025 -5.289 -1.191 1.00 37.16 545 PRO A N 1
ATOM 4397 C CA . PRO A 1 545 ? 49.237 -4.490 -2.390 1.00 37.16 545 PRO A CA 1
ATOM 4398 C C . PRO A 1 545 ? 50.301 -5.134 -3.289 1.00 37.16 545 PRO A C 1
ATOM 4400 O O . PRO A 1 545 ? 51.363 -5.558 -2.830 1.00 37.16 545 PRO A O 1
ATOM 4403 N N . LEU A 1 546 ? 49.990 -5.210 -4.584 1.00 34.75 546 LEU A N 1
ATOM 4404 C CA . LEU A 1 546 ? 50.899 -5.634 -5.646 1.00 34.75 546 LEU A CA 1
ATOM 4405 C C . LEU A 1 546 ? 52.147 -4.738 -5.660 1.00 34.75 546 LEU A C 1
ATOM 4407 O O . LEU A 1 546 ? 52.055 -3.531 -5.873 1.00 34.75 546 LEU A O 1
ATOM 4411 N N . LEU A 1 547 ? 53.310 -5.359 -5.455 1.00 32.75 547 LEU A N 1
ATOM 4412 C CA . LEU A 1 547 ? 54.623 -4.768 -5.695 1.00 32.75 547 LEU A CA 1
ATOM 4413 C C . LEU A 1 547 ? 54.742 -4.356 -7.168 1.00 32.75 547 LEU A C 1
ATOM 4415 O O . LEU A 1 547 ? 54.520 -5.158 -8.076 1.00 32.75 547 LEU A O 1
ATOM 4419 N N . THR A 1 548 ? 55.106 -3.098 -7.387 1.00 35.44 548 THR A N 1
ATOM 4420 C CA . THR A 1 548 ? 55.444 -2.516 -8.683 1.00 35.44 548 THR A CA 1
ATOM 4421 C C . THR A 1 548 ? 56.685 -3.197 -9.265 1.00 35.44 548 THR A C 1
ATOM 4423 O O . THR A 1 548 ? 57.758 -3.208 -8.662 1.00 35.44 548 THR A O 1
ATOM 4426 N N . ALA A 1 549 ? 56.536 -3.781 -10.455 1.00 34.88 549 ALA A N 1
ATOM 4427 C CA . ALA A 1 549 ? 57.645 -4.312 -11.237 1.00 34.88 549 ALA A CA 1
ATOM 4428 C C . ALA A 1 549 ? 58.517 -3.160 -11.764 1.00 34.88 549 ALA A C 1
ATOM 4430 O O . ALA A 1 549 ? 58.010 -2.165 -12.283 1.00 34.88 549 ALA A O 1
ATOM 4431 N N . GLY A 1 550 ? 59.830 -3.306 -11.585 1.00 30.25 550 GLY A N 1
ATOM 4432 C CA . GLY A 1 550 ? 60.840 -2.305 -11.903 1.00 30.25 550 GLY A CA 1
ATOM 4433 C C . GLY A 1 550 ? 60.935 -1.961 -13.389 1.00 30.25 550 GLY A C 1
ATOM 4434 O O . GLY A 1 550 ? 60.856 -2.824 -14.262 1.00 30.25 550 GLY A O 1
ATOM 4435 N N . GLY A 1 551 ? 61.168 -0.675 -13.648 1.00 30.12 551 GLY A N 1
ATOM 4436 C CA . GLY A 1 551 ? 61.631 -0.185 -14.936 1.00 30.12 551 GLY A CA 1
ATOM 4437 C C . GLY A 1 551 ? 63.094 -0.560 -15.153 1.00 30.12 551 GLY A C 1
ATOM 4438 O O . GLY A 1 551 ? 63.961 -0.200 -14.358 1.00 30.12 551 GLY A O 1
ATOM 4439 N N . VAL A 1 552 ? 63.360 -1.261 -16.252 1.00 32.72 552 VAL A N 1
ATOM 4440 C CA . VAL A 1 552 ? 64.687 -1.347 -16.862 1.00 32.72 552 VAL A CA 1
ATOM 4441 C C . VAL A 1 552 ? 64.640 -0.509 -18.132 1.00 32.72 552 VAL A C 1
ATOM 4443 O O . VAL A 1 552 ? 63.811 -0.724 -19.013 1.00 32.72 552 VAL A O 1
ATOM 4446 N N . SER A 1 553 ? 65.517 0.486 -18.174 1.00 32.19 553 SER A N 1
ATOM 4447 C CA . SER A 1 553 ? 65.773 1.372 -19.297 1.00 32.19 553 SER A CA 1
ATOM 4448 C C . SER A 1 553 ? 66.484 0.627 -20.428 1.00 32.19 553 SER A C 1
ATOM 4450 O O . SER A 1 553 ? 67.522 0.003 -20.217 1.00 32.19 553 SER A O 1
ATOM 4452 N N . HIS A 1 554 ? 65.974 0.767 -21.651 1.00 31.09 554 HIS A N 1
ATOM 4453 C CA . HIS A 1 554 ? 66.764 0.566 -22.861 1.00 31.09 554 HIS A CA 1
ATOM 4454 C C . HIS A 1 554 ? 66.702 1.827 -23.720 1.00 31.09 554 HIS A C 1
ATOM 4456 O O . HIS A 1 554 ? 65.635 2.300 -24.103 1.00 31.09 554 HIS A O 1
ATOM 4462 N N . SER A 1 555 ? 67.887 2.376 -23.959 1.00 35.28 555 SER A N 1
ATOM 4463 C CA . SER A 1 555 ? 68.210 3.472 -24.861 1.00 35.28 555 SER A CA 1
ATOM 4464 C C . SER A 1 555 ? 68.292 3.003 -26.314 1.00 35.28 555 SER A C 1
ATOM 4466 O O . SER A 1 555 ? 68.772 1.894 -26.558 1.00 35.28 555 SER A O 1
ATOM 4468 N N . SER A 1 556 ? 67.883 3.869 -27.254 1.00 30.17 556 SER A N 1
ATOM 4469 C CA . SER A 1 556 ? 68.476 4.145 -28.589 1.00 30.17 556 SER A CA 1
ATOM 4470 C C . SER A 1 556 ? 67.464 4.877 -29.488 1.00 30.17 556 SER A C 1
ATOM 4472 O O . SER A 1 556 ? 66.278 4.557 -29.403 1.00 30.17 556 SER A O 1
ATOM 4474 N N . PRO A 1 557 ? 67.907 5.648 -30.493 1.00 41.22 557 PRO A N 1
ATOM 4475 C CA . PRO A 1 557 ? 68.937 6.692 -30.531 1.00 41.22 557 PRO A CA 1
ATOM 4476 C C . PRO A 1 557 ? 68.354 8.103 -30.335 1.00 41.22 557 PRO A C 1
ATOM 4478 O O . PRO A 1 557 ? 67.170 8.320 -30.679 1.00 41.22 557 PRO A O 1
#

Organism: Cylicocyclus nassatus (NCBI:txid53992)

Secondary structure (DSSP, 8-state):
----S--PPPPPPPP----------------------------------------------------------------SSSSTTS-TTS---TTS-PPPPP-EEEEEE-SSEEEEEEE-S---TTEEEEEEEEETTT--EEEEEEETT--EEEEE--TT-EEEEEEEEEETTT--EEEEEEEEEE----HHHHHHHHHHHHHHHTT-EEEES-EEEEE-HHHHHHHHHHSTTEE--EE--S-S-TT-TTTTT-EEEEEE----TTSPPPSEESS-SEEEEE-HHHHH-TTTEEEEEEEEEESSS-EEEEEEEEETTSHHHHHHHTTSEEEBTTB-SSEEEEPPSSTTSPPEEEEESSSEEEEEE-S-EEGGGSEEEE-EEPTTSSPPTT-SPP-TT-TTT-SSPPPPGGG-------S-------------TTHHHHHHHHHHS---S-HHHHHHHHHHHHHHHHHHHHHHHS-TTHHHHHHHHHHHHHHHHHHHHTT---HHHHHHHHHHHHHHHHHHHHHHHHHHHHHHHHHHHHHHT-PPPPPPPPP------

Radius of gyration: 35.34 Å; chains: 1; bounding box: 142×77×87 Å

Foldseek 3Di:
DDDDDDDDDDDDDDDDDDDDDPDDDDDDDDDDDDDDDDDDDDDDDDDDDDDDDDDDDDDDDDDDDDDDDDDDDDDDDDDPPPPPPPPPDDDDPPPPDDPQAAWDWDWDAAQFKIKIFTDGSDPDQQKWKWKWKAWPVVRDIDIDIGGPVDGIDMDTHHGQIKMKIKMFIAGNPPRDTSHIDIDIDTRAHFQVSLVVLQVLVDVQQDQAKDWFFWKKDAAAPVVQVCCVVPPVQKAFWDQADCAAGSRFPRHRPATFDKIFRDAPPVRHDDQEDQAYFKMWIFGCCVQLVPVFWWWFWTHWFDLAPAIETEIEIDGPPDPVNVVCVVGTHTDDQCDDRAKHWACDPDPVDHIIIIGRPSHTYIYTGRGMDRSVSTDMDTHHYQDPNHADRRGRHTQQQDPSNDPHRDHDPVPPDDPDDPPDDDDDDDPDPPDDPPLVVVSVVLVPDDDDPCVVCSVVVSVSVSVVVVVVVVVVVPPPDPPVVVVVVVVVVLVVLVVVVVVDPDPVSVVVSVVVVVVVVVVVVVVVVVVVVVVVVVVVCVVVVDDDDDDDDDDDDDDDD

InterPro domains:
  IPR036116 Fibronectin type III superfamily [SSF49265] (106-177)
  IPR042868 Phytanoyl-CoA hydroxylase-interacting protein-like [PTHR15698] (103-406)
  IPR045545 Phytanoyl-CoA hydroxylase-interacting protein-like, C-terminal [PF19281] (193-382)

pLDDT: mean 71.43, std 26.47, range [21.95, 98.69]